Protein AF-A0A512M2U5-F1 (afdb_monomer_lite)

Organism: NCBI:txid748831

pLDDT: mean 87.28, std 14.31, range [27.97, 98.94]

Sequence (451 aa):
MAVCGTALGQAVPETVFFDVPANLAVTPNPTPSTQLSAVAGYPVETDRLTLVALLYHPNALIHGPGPYPTVIILHGSGGMWQSDTIASGAKTALRRWGERLAERGFLCLMPDSFNPRGIPGNYSSRRPHHDSTIDDSVCSPNYERPKDVVAALTFLQTRTDVDFENIGLLGFSHGSQTGLNAVLDPSVNLGNYTVDYTNAEGASVKLAVPAPVRIPAALPFPRVGIFYYPGCGHFSYHGSPSSTAAGRYMPDRRMQVVMYHGTNDSLLGVSDPNASPKTGSLSPIKFTLASGAQAATLNLPNPFVQHHLFDLVNHSFDETTIEAQANWNTGLESADEKANRLARDETLKWLEFRLRRHGLTPAPDPNIPGGLLVSWTGRDQLRYRHQTSVDLVNWTQQGADIIGSGAALQQTVVLPPEKRSFHRLIFDPVPAPVNDVLYQSFFLEYADFSY

InterPro domains:
  IPR002925 Dienelactone hydrolase [PF01738] (65-178)
  IPR029058 Alpha/Beta hydrolase fold [G3DSA:3.40.50.1820] (37-355)
  IPR029058 Alpha/Beta hydrolase fold [SSF53474] (16-239)
  IPR050261 FrsA esterase [PTHR22946] (47-183)

Structure (mmCIF, N/CA/C/O backbone):
data_AF-A0A512M2U5-F1
#
_entry.id   AF-A0A512M2U5-F1
#
loop_
_atom_site.group_PDB
_atom_site.id
_atom_site.type_symbol
_atom_site.label_atom_id
_atom_site.label_alt_id
_atom_site.label_comp_id
_atom_site.label_asym_id
_atom_site.label_entity_id
_atom_site.label_seq_id
_atom_site.pdbx_PDB_ins_code
_atom_site.Cartn_x
_atom_site.Cartn_y
_atom_site.Cartn_z
_atom_site.occupancy
_atom_site.B_iso_or_equiv
_atom_site.auth_seq_id
_atom_site.auth_comp_id
_atom_site.auth_asym_id
_atom_site.auth_atom_id
_atom_site.pdbx_PDB_model_num
ATOM 1 N N . MET A 1 1 ? -1.136 5.929 39.866 1.00 30.75 1 MET A N 1
ATOM 2 C CA . MET A 1 1 ? 0.076 5.083 39.880 1.00 30.75 1 MET A CA 1
ATOM 3 C C . MET A 1 1 ? 0.591 5.001 38.460 1.00 30.75 1 MET A C 1
ATOM 5 O O . MET A 1 1 ? -0.114 4.477 37.610 1.00 30.75 1 MET A O 1
ATOM 9 N N . ALA A 1 2 ? 1.755 5.592 38.197 1.00 29.61 2 ALA A N 1
ATOM 10 C CA . ALA A 1 2 ? 2.448 5.432 36.928 1.00 29.61 2 ALA A CA 1
ATOM 11 C C . ALA A 1 2 ? 2.943 3.984 36.844 1.00 29.61 2 ALA A C 1
ATOM 13 O O . ALA A 1 2 ? 3.719 3.549 37.695 1.00 29.61 2 ALA A O 1
ATOM 14 N N . VAL A 1 3 ? 2.448 3.225 35.869 1.00 28.53 3 VAL A N 1
ATOM 15 C CA . VAL A 1 3 ? 3.017 1.914 35.559 1.00 28.53 3 VAL A CA 1
ATOM 16 C C . VAL A 1 3 ? 4.363 2.185 34.902 1.00 28.53 3 VAL A C 1
ATOM 18 O O . VAL A 1 3 ? 4.437 2.758 33.818 1.00 28.53 3 VAL A O 1
ATOM 21 N N . CYS A 1 4 ? 5.421 1.842 35.630 1.00 28.88 4 CYS A N 1
ATOM 22 C CA . CYS A 1 4 ? 6.793 1.815 35.156 1.00 28.88 4 CYS A CA 1
ATOM 23 C C . CYS A 1 4 ? 6.841 0.959 33.882 1.00 28.88 4 CYS A C 1
ATOM 25 O O . CYS A 1 4 ? 6.525 -0.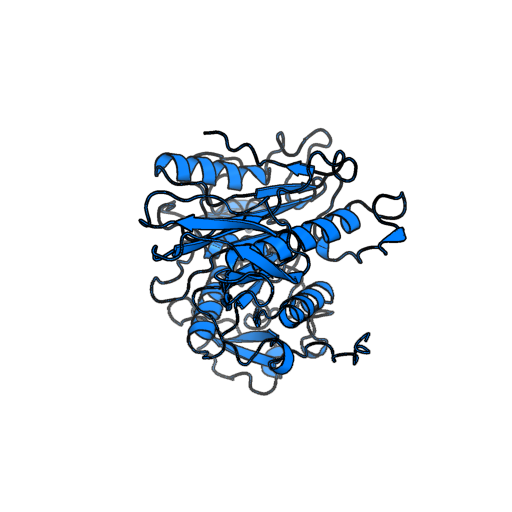230 33.928 1.00 28.88 4 CYS A O 1
ATOM 27 N N . GLY A 1 5 ? 7.155 1.583 32.745 1.00 31.48 5 GLY A N 1
ATOM 28 C CA . GLY A 1 5 ? 7.264 0.903 31.462 1.00 31.48 5 GLY A CA 1
ATOM 29 C C . GLY A 1 5 ? 8.430 -0.071 31.499 1.00 31.48 5 GLY A C 1
ATOM 30 O O . GLY A 1 5 ? 9.590 0.335 31.455 1.00 31.48 5 GLY A O 1
ATOM 31 N N . THR A 1 6 ? 8.130 -1.363 31.578 1.00 34.00 6 THR A N 1
ATOM 32 C CA . THR A 1 6 ? 9.069 -2.383 31.130 1.00 34.00 6 THR A CA 1
ATOM 33 C C . THR A 1 6 ? 9.407 -2.070 29.677 1.00 34.00 6 THR A C 1
ATOM 35 O O . THR A 1 6 ? 8.510 -1.917 28.848 1.00 34.00 6 THR A O 1
ATOM 38 N N . ALA A 1 7 ? 10.696 -1.914 29.373 1.00 39.38 7 ALA A N 1
ATOM 39 C CA . ALA A 1 7 ? 11.173 -1.808 28.003 1.00 39.38 7 ALA A CA 1
ATOM 40 C C . ALA A 1 7 ? 10.772 -3.097 27.275 1.00 39.38 7 ALA A C 1
ATOM 42 O O . ALA A 1 7 ? 11.394 -4.145 27.443 1.00 39.38 7 ALA A O 1
ATOM 43 N N . LEU A 1 8 ? 9.659 -3.042 26.548 1.00 54.88 8 LEU A N 1
ATOM 44 C CA . LEU A 1 8 ? 9.225 -4.118 25.675 1.00 54.88 8 LEU A CA 1
ATOM 45 C C . LEU A 1 8 ? 10.301 -4.261 24.596 1.00 54.88 8 LEU A C 1
ATOM 47 O O . LEU A 1 8 ? 10.690 -3.270 23.978 1.00 54.88 8 LEU A O 1
ATOM 51 N N . GLY A 1 9 ? 10.837 -5.470 24.424 1.00 58.66 9 GLY A N 1
ATOM 52 C CA . GLY A 1 9 ? 11.816 -5.735 23.371 1.00 58.66 9 GLY A CA 1
ATOM 53 C C . GLY A 1 9 ? 11.243 -5.370 21.999 1.00 58.66 9 GLY A C 1
ATOM 54 O O . GLY A 1 9 ? 10.048 -5.557 21.765 1.00 58.66 9 GLY A O 1
ATOM 55 N N . GLN A 1 10 ? 12.087 -4.842 21.108 1.00 71.75 10 GLN A N 1
ATOM 56 C CA . GLN A 1 10 ? 11.705 -4.555 19.722 1.00 71.75 10 GLN A CA 1
ATOM 57 C C . GLN A 1 10 ? 11.128 -5.810 19.056 1.00 71.75 10 GLN A C 1
ATOM 59 O O . GLN A 1 10 ? 11.620 -6.916 19.288 1.00 71.75 10 GLN A O 1
ATOM 64 N N . ALA A 1 11 ? 10.090 -5.641 18.232 1.00 84.19 11 ALA A N 1
ATOM 65 C CA . ALA A 1 11 ? 9.478 -6.751 17.513 1.00 84.19 11 ALA A CA 1
ATOM 66 C C . ALA A 1 11 ? 10.509 -7.409 16.580 1.00 84.19 11 ALA A C 1
ATOM 68 O O . ALA A 1 11 ? 10.978 -6.796 15.620 1.00 84.19 11 ALA A O 1
ATOM 69 N N . VAL A 1 12 ? 10.859 -8.663 16.868 1.00 89.50 12 VAL A N 1
ATOM 70 C CA . VAL A 1 12 ? 11.754 -9.466 16.029 1.00 89.50 12 VAL A CA 1
ATOM 71 C C . VAL A 1 12 ? 10.908 -10.171 14.968 1.00 89.50 12 VAL A C 1
ATOM 73 O O . VAL A 1 12 ? 9.959 -10.866 15.338 1.00 89.50 12 VAL A O 1
ATOM 76 N N . PRO A 1 13 ? 11.203 -10.001 13.668 1.00 96.31 13 PRO A N 1
ATOM 77 C CA . PRO A 1 13 ? 10.426 -10.645 12.622 1.00 96.31 13 PRO A CA 1
ATOM 78 C C . PRO A 1 13 ? 10.736 -12.140 12.512 1.00 96.31 13 PRO A C 1
ATOM 80 O O . PRO A 1 13 ? 11.870 -12.579 12.699 1.00 96.31 13 PRO A O 1
ATOM 83 N N . GLU A 1 14 ? 9.722 -12.903 12.128 1.00 96.56 14 GLU A N 1
ATOM 84 C CA . GLU A 1 14 ? 9.841 -14.272 11.634 1.00 96.56 14 GLU A CA 1
ATOM 85 C C . GLU A 1 14 ? 10.182 -14.241 10.134 1.00 96.56 14 GLU A C 1
ATOM 87 O O . GLU A 1 14 ? 9.585 -13.475 9.376 1.00 96.56 14 GLU A O 1
ATOM 92 N N . THR A 1 15 ? 11.119 -15.077 9.683 1.00 97.94 15 THR A N 1
ATOM 93 C CA . THR A 1 15 ? 11.340 -15.296 8.245 1.00 97.94 15 THR A CA 1
ATOM 94 C C . THR A 1 15 ? 10.347 -16.335 7.744 1.00 97.94 15 THR A C 1
ATOM 96 O O . THR A 1 15 ? 10.337 -17.460 8.238 1.00 97.94 15 THR A O 1
ATOM 99 N N . VAL A 1 16 ? 9.544 -15.977 6.745 1.00 98.25 16 VAL A N 1
ATOM 100 C CA . VAL A 1 16 ? 8.547 -16.870 6.138 1.00 98.25 16 VAL A CA 1
ATOM 101 C C . VAL A 1 16 ? 8.784 -17.016 4.639 1.00 98.25 16 VAL A C 1
ATOM 103 O O . VAL A 1 16 ? 9.339 -16.120 3.998 1.00 98.25 16 VAL A O 1
ATOM 106 N N . PHE A 1 17 ? 8.334 -18.139 4.083 1.00 97.94 17 PHE A N 1
ATOM 107 C CA . PHE A 1 17 ? 8.423 -18.441 2.657 1.00 97.94 17 PHE A CA 1
ATOM 108 C C . PHE A 1 17 ? 7.047 -18.758 2.093 1.00 97.94 17 PHE A C 1
ATOM 110 O O . PHE A 1 17 ? 6.252 -19.442 2.739 1.00 97.94 17 PHE A O 1
ATOM 117 N N . PHE A 1 18 ? 6.767 -18.266 0.893 1.00 97.69 18 PHE A N 1
ATOM 118 C CA . PHE A 1 18 ? 5.525 -18.568 0.195 1.00 97.69 18 PHE A CA 1
ATOM 119 C C . PHE A 1 18 ? 5.652 -18.326 -1.298 1.00 97.69 18 PHE A C 1
ATOM 121 O O . PHE A 1 18 ? 6.529 -17.610 -1.771 1.00 97.69 18 PHE A O 1
ATOM 128 N N . ASP A 1 19 ? 4.730 -18.903 -2.045 1.00 96.75 19 ASP A N 1
ATOM 129 C CA . ASP A 1 19 ? 4.859 -19.023 -3.482 1.00 96.75 19 ASP A CA 1
ATOM 130 C C . ASP A 1 19 ? 4.064 -17.995 -4.253 1.00 96.75 19 ASP A C 1
ATOM 132 O O . ASP A 1 19 ? 2.911 -17.698 -3.928 1.00 96.75 19 ASP A O 1
ATOM 136 N N . VAL A 1 20 ? 4.645 -17.555 -5.366 1.00 96.31 20 VAL A N 1
ATOM 137 C CA . VAL A 1 20 ? 3.864 -16.963 -6.446 1.00 96.31 20 VAL A CA 1
ATOM 138 C C . VAL A 1 20 ? 3.020 -18.067 -7.093 1.00 96.31 20 VAL A C 1
ATOM 140 O O . VAL A 1 20 ? 3.584 -19.082 -7.507 1.00 96.31 20 VAL A O 1
ATOM 143 N N . PRO A 1 21 ? 1.685 -17.903 -7.208 1.00 94.62 21 PRO A N 1
ATOM 144 C CA . PRO A 1 21 ? 0.825 -18.905 -7.831 1.00 94.62 21 PRO A CA 1
ATOM 145 C C . PRO A 1 21 ? 1.345 -19.336 -9.207 1.00 94.62 21 PRO A C 1
ATOM 147 O O . PRO A 1 21 ? 1.713 -18.491 -10.024 1.00 94.62 21 PRO A O 1
ATOM 150 N N . ALA A 1 22 ? 1.349 -20.644 -9.483 1.00 90.12 22 ALA A N 1
ATOM 151 C CA . ALA A 1 22 ? 1.966 -21.209 -10.688 1.00 90.12 22 ALA A CA 1
ATOM 152 C C . ALA A 1 22 ? 1.396 -20.636 -12.000 1.00 90.12 22 ALA A C 1
ATOM 154 O O . ALA A 1 22 ? 2.109 -20.511 -12.987 1.00 90.12 22 ALA A O 1
ATOM 155 N N . ASN A 1 23 ? 0.123 -20.231 -12.008 1.00 89.88 23 ASN A N 1
ATOM 156 C CA . ASN A 1 23 ? -0.522 -19.587 -13.156 1.00 89.88 23 ASN A CA 1
ATOM 157 C C . ASN A 1 23 ? -0.113 -18.113 -13.365 1.00 89.88 23 ASN A C 1
ATOM 159 O O . ASN A 1 23 ? -0.520 -17.510 -14.355 1.00 89.88 23 ASN A O 1
ATOM 163 N N . LEU A 1 24 ? 0.624 -17.520 -12.423 1.00 91.19 24 LEU A N 1
ATOM 164 C CA . LEU A 1 24 ? 1.160 -16.158 -12.491 1.00 91.19 24 LEU A CA 1
ATOM 165 C C . LEU A 1 24 ? 2.685 -16.143 -12.653 1.00 91.19 24 LEU A C 1
ATOM 167 O O . LEU A 1 24 ? 3.229 -15.185 -13.210 1.00 91.19 24 LEU A O 1
ATOM 171 N N . ALA A 1 25 ? 3.366 -17.178 -12.162 1.00 85.75 25 ALA A N 1
ATOM 172 C CA . ALA A 1 25 ? 4.811 -17.321 -12.246 1.00 85.75 25 ALA A CA 1
ATOM 173 C C . ALA A 1 25 ? 5.309 -17.357 -13.706 1.00 85.75 25 ALA A C 1
ATOM 175 O O . ALA A 1 25 ? 4.612 -17.804 -14.619 1.00 85.75 25 ALA A O 1
ATOM 176 N N . VAL A 1 26 ? 6.523 -16.852 -13.935 1.00 80.38 26 VAL A N 1
ATOM 177 C CA . VAL A 1 26 ? 7.172 -16.903 -15.254 1.00 80.38 26 VAL A CA 1
ATOM 178 C C . VAL A 1 26 ? 7.716 -18.308 -15.515 1.00 80.38 26 VAL A C 1
ATOM 180 O O . VAL A 1 26 ? 8.084 -19.021 -14.590 1.00 80.38 26 VAL A O 1
ATOM 183 N N . THR A 1 27 ? 7.759 -18.740 -16.775 1.00 77.94 27 THR A N 1
ATOM 184 C CA . THR A 1 27 ? 8.270 -20.071 -17.141 1.00 77.94 27 THR A CA 1
ATOM 185 C C . THR A 1 27 ? 9.424 -19.936 -18.142 1.00 77.94 27 THR A C 1
ATOM 187 O O . THR A 1 27 ? 9.184 -19.433 -19.242 1.00 77.94 27 THR A O 1
ATOM 190 N N . PRO A 1 28 ? 10.652 -20.392 -17.811 1.00 84.38 28 PRO A N 1
ATOM 191 C CA . PRO A 1 28 ? 11.071 -20.951 -16.517 1.00 84.38 28 PRO A CA 1
ATOM 192 C C . PRO A 1 28 ? 11.139 -19.883 -15.410 1.00 84.38 28 PRO A C 1
ATOM 194 O O . PRO A 1 28 ? 11.295 -18.696 -15.700 1.00 84.38 28 PRO A O 1
ATOM 197 N N . ASN A 1 29 ? 11.056 -20.309 -14.145 1.00 87.56 29 ASN A N 1
ATOM 198 C CA . ASN A 1 29 ? 11.282 -19.408 -13.014 1.00 87.56 29 ASN A CA 1
ATOM 199 C C . ASN A 1 29 ? 12.746 -18.937 -12.988 1.00 87.56 29 ASN A C 1
ATOM 201 O O . ASN A 1 29 ? 13.639 -19.718 -13.334 1.00 87.56 29 ASN A O 1
ATOM 205 N N . PRO A 1 30 ? 13.029 -17.691 -12.568 1.00 89.62 30 PRO A N 1
ATOM 206 C CA . PRO A 1 30 ? 14.400 -17.238 -12.420 1.00 89.62 30 PRO A CA 1
ATOM 207 C C . PRO A 1 30 ? 15.070 -17.960 -11.248 1.00 89.62 30 PRO A C 1
ATOM 209 O O . PRO A 1 30 ? 14.427 -18.289 -10.252 1.00 89.62 30 PRO A O 1
ATOM 212 N N . THR A 1 31 ? 16.378 -18.174 -11.351 1.00 91.69 31 THR A N 1
ATOM 213 C CA . THR A 1 31 ? 17.158 -18.776 -10.267 1.00 91.69 31 THR A CA 1
ATOM 214 C C . THR A 1 31 ? 17.271 -17.798 -9.091 1.00 91.69 31 THR A C 1
ATOM 216 O O . THR A 1 31 ? 17.650 -16.645 -9.316 1.00 91.69 31 THR A O 1
ATOM 219 N N . PRO A 1 32 ? 17.009 -18.224 -7.841 1.00 95.00 32 PRO A N 1
ATOM 220 C CA . PRO A 1 32 ? 17.206 -17.380 -6.667 1.00 95.00 32 PRO A CA 1
ATOM 221 C C . PRO A 1 32 ? 18.683 -17.022 -6.466 1.00 95.00 32 PRO A C 1
ATOM 223 O O . PRO A 1 32 ? 19.592 -17.695 -6.955 1.00 95.00 32 PRO A O 1
ATOM 226 N N . SER A 1 33 ? 18.945 -15.954 -5.714 1.00 95.75 33 SER A N 1
ATOM 227 C CA . SER A 1 33 ? 20.315 -15.558 -5.389 1.00 95.75 33 SER A CA 1
ATOM 228 C C . SER A 1 33 ? 21.008 -16.624 -4.528 1.00 95.75 33 SER A C 1
ATOM 230 O O . SER A 1 33 ? 20.368 -17.369 -3.776 1.00 95.75 33 SER A O 1
ATOM 232 N N . THR A 1 34 ? 22.343 -16.674 -4.583 1.00 95.62 34 THR A N 1
ATOM 233 C CA . THR A 1 34 ? 23.133 -17.597 -3.750 1.00 95.62 34 THR A CA 1
ATOM 234 C C . THR A 1 34 ? 22.868 -17.386 -2.261 1.00 95.62 34 THR A C 1
ATOM 236 O O . THR A 1 34 ? 22.794 -18.355 -1.511 1.00 95.62 34 THR A O 1
ATOM 239 N N . GLN A 1 35 ? 22.682 -16.132 -1.828 1.00 96.69 35 GLN A N 1
ATOM 240 C CA . GLN A 1 35 ? 22.389 -15.834 -0.425 1.00 96.69 35 GLN A CA 1
ATOM 241 C C . GLN A 1 35 ? 21.017 -16.351 0.005 1.00 96.69 35 GLN A C 1
ATOM 243 O O . GLN A 1 35 ? 20.912 -16.902 1.094 1.00 96.69 35 GLN A O 1
ATOM 248 N N . LEU A 1 36 ? 19.989 -16.238 -0.843 1.00 96.31 36 LEU A N 1
ATOM 249 C CA . LEU A 1 36 ? 18.661 -16.765 -0.530 1.00 96.31 36 LEU A CA 1
ATOM 250 C C . LEU A 1 36 ? 18.657 -18.290 -0.490 1.00 96.31 36 LEU A C 1
ATOM 252 O O . LEU A 1 36 ? 18.116 -18.877 0.439 1.00 96.31 36 LEU A O 1
ATOM 256 N N . SER A 1 37 ? 19.345 -18.917 -1.443 1.00 95.56 37 SER A N 1
ATOM 257 C CA . SER A 1 37 ? 19.509 -20.374 -1.486 1.00 95.56 37 SER A CA 1
ATOM 258 C C . SER A 1 37 ? 20.206 -20.933 -0.236 1.00 95.56 37 SER A C 1
ATOM 260 O O . SER A 1 37 ? 20.058 -22.110 0.076 1.00 95.56 37 SER A O 1
ATOM 262 N N . ALA A 1 38 ? 20.969 -20.100 0.480 1.00 95.50 38 ALA A N 1
ATOM 263 C CA . ALA A 1 38 ? 21.637 -20.455 1.729 1.00 95.50 38 ALA A CA 1
ATOM 264 C C . ALA A 1 38 ? 20.796 -20.167 2.989 1.00 95.50 38 ALA A C 1
ATOM 266 O O . ALA A 1 38 ? 21.220 -20.518 4.092 1.00 95.50 38 ALA A O 1
ATOM 267 N N . VAL A 1 39 ? 19.626 -19.527 2.866 1.00 96.06 39 VAL A N 1
ATOM 268 C CA . VAL A 1 39 ? 18.741 -19.272 4.011 1.00 96.06 39 VAL A CA 1
ATOM 269 C C . VAL A 1 39 ? 18.117 -20.589 4.465 1.00 96.06 39 VAL A C 1
ATOM 271 O O . VAL A 1 39 ? 17.532 -21.333 3.678 1.00 96.06 39 VAL A O 1
ATOM 274 N N . ALA A 1 40 ? 18.217 -20.874 5.763 1.00 94.19 40 ALA A N 1
ATOM 275 C CA . ALA A 1 40 ? 17.653 -22.084 6.343 1.00 94.19 40 ALA A CA 1
ATOM 276 C C . ALA A 1 40 ? 16.137 -22.172 6.086 1.00 94.19 40 ALA A C 1
ATOM 278 O O . ALA A 1 40 ? 15.396 -21.231 6.366 1.00 94.19 40 ALA A O 1
ATOM 279 N N . GLY A 1 41 ? 15.683 -23.317 5.572 1.00 92.50 41 GLY A N 1
ATOM 280 C CA . GLY A 1 41 ? 14.270 -23.572 5.276 1.00 92.50 41 GLY A CA 1
ATOM 281 C C . GLY A 1 41 ? 13.779 -23.052 3.921 1.00 92.50 41 GLY A C 1
ATOM 282 O O . GLY A 1 41 ? 12.630 -23.324 3.580 1.00 92.50 41 GLY A O 1
ATOM 283 N N . TYR A 1 42 ? 14.615 -22.363 3.135 1.00 95.19 42 TYR A N 1
ATOM 284 C CA . TYR A 1 42 ? 14.245 -21.980 1.772 1.00 95.19 42 TYR A CA 1
ATOM 285 C C . TYR A 1 42 ? 14.115 -23.236 0.884 1.00 95.19 42 TYR A C 1
ATOM 287 O O . TYR A 1 42 ? 15.038 -24.059 0.861 1.00 95.19 42 TYR A O 1
ATOM 295 N N . PRO A 1 43 ? 12.986 -23.435 0.177 1.00 88.69 43 PRO A N 1
ATOM 296 C CA . PRO A 1 43 ? 12.780 -24.627 -0.639 1.00 88.69 43 PRO A CA 1
ATOM 297 C C . PRO A 1 43 ? 13.697 -24.619 -1.869 1.00 88.69 43 PRO A C 1
ATOM 299 O O . PRO A 1 43 ? 13.886 -23.599 -2.524 1.00 88.69 43 PRO A O 1
ATOM 302 N N . VAL A 1 44 ? 14.253 -25.783 -2.211 1.00 69.00 44 VAL A N 1
ATOM 303 C CA . VAL A 1 44 ? 15.205 -25.955 -3.332 1.00 69.00 44 VAL A CA 1
ATOM 304 C C . VAL A 1 44 ? 14.483 -26.414 -4.615 1.00 69.00 44 VAL A C 1
ATOM 306 O O . VAL A 1 44 ? 15.059 -27.071 -5.479 1.00 69.00 44 VAL A O 1
ATOM 309 N N . GLU A 1 45 ? 13.191 -26.108 -4.737 1.00 78.44 45 GLU A N 1
ATOM 310 C CA . GLU A 1 45 ? 12.346 -26.535 -5.859 1.00 78.44 45 GLU A CA 1
ATOM 311 C C . GLU A 1 45 ? 12.503 -25.560 -7.036 1.00 78.44 45 GLU A C 1
ATOM 313 O O . GLU A 1 45 ? 12.170 -24.381 -6.939 1.00 78.44 45 GLU A O 1
ATOM 318 N N . THR A 1 46 ? 13.047 -26.035 -8.160 1.00 68.88 46 THR A N 1
ATOM 319 C CA . THR A 1 46 ? 13.360 -25.196 -9.333 1.00 68.88 46 THR A CA 1
ATOM 320 C C . THR A 1 46 ? 12.136 -24.828 -10.173 1.00 68.88 46 THR A C 1
ATOM 322 O O . THR A 1 46 ? 12.205 -23.929 -11.012 1.00 68.88 46 THR A O 1
ATOM 325 N N . ASP A 1 47 ? 11.006 -25.501 -9.965 1.00 80.81 47 ASP A N 1
ATOM 326 C CA . ASP A 1 47 ? 9.742 -25.280 -10.669 1.00 80.81 47 ASP A CA 1
ATOM 327 C C . ASP A 1 47 ? 8.828 -24.264 -9.969 1.00 80.81 47 ASP A C 1
ATOM 329 O O . ASP A 1 47 ? 7.739 -23.970 -10.466 1.00 80.81 47 ASP A O 1
ATOM 333 N N . ARG A 1 48 ? 9.285 -23.654 -8.868 1.00 88.56 48 ARG A N 1
ATOM 334 C CA . ARG A 1 48 ? 8.498 -22.709 -8.069 1.00 88.56 48 ARG A CA 1
ATOM 335 C C . ARG A 1 48 ? 9.252 -21.405 -7.837 1.00 88.56 48 ARG A C 1
ATOM 337 O O . ARG A 1 48 ? 10.428 -21.399 -7.490 1.00 88.56 48 ARG A O 1
ATOM 344 N N . LEU A 1 49 ? 8.552 -20.284 -8.002 1.00 94.25 49 LEU A N 1
ATOM 345 C CA . LEU A 1 49 ? 9.040 -18.977 -7.573 1.00 94.25 49 LEU A CA 1
ATOM 346 C C . LEU A 1 49 ? 8.558 -18.729 -6.145 1.00 94.25 49 LEU A C 1
ATOM 348 O O . LEU A 1 49 ? 7.420 -18.301 -5.936 1.00 94.25 49 LEU A O 1
ATOM 352 N N . THR A 1 50 ? 9.417 -19.008 -5.167 1.00 96.81 50 THR A N 1
ATOM 353 C CA . THR A 1 50 ? 9.106 -18.789 -3.753 1.00 96.81 50 THR A CA 1
ATOM 354 C C . THR A 1 50 ? 9.773 -17.530 -3.211 1.00 96.81 50 THR A C 1
ATOM 356 O O . THR A 1 50 ? 10.976 -17.305 -3.315 1.00 96.81 50 THR A O 1
ATOM 359 N N . LEU A 1 51 ? 8.942 -16.664 -2.645 1.00 97.88 51 LEU A N 1
ATOM 360 C CA . LEU A 1 51 ? 9.330 -15.422 -2.010 1.00 97.88 51 LEU A CA 1
ATOM 361 C C . LEU A 1 51 ? 9.792 -15.691 -0.581 1.00 97.88 51 LEU A C 1
ATOM 363 O O . LEU A 1 51 ? 9.219 -16.522 0.122 1.00 97.88 51 LEU A O 1
ATOM 367 N N . VAL A 1 52 ? 10.796 -14.935 -0.142 1.00 98.19 52 VAL A N 1
ATOM 368 C CA . VAL A 1 52 ? 11.127 -14.778 1.277 1.00 98.19 52 VAL A CA 1
ATOM 369 C C . VAL A 1 52 ? 10.501 -13.489 1.784 1.00 98.19 52 VAL A C 1
ATOM 371 O O . VAL A 1 52 ? 10.480 -12.484 1.073 1.00 98.19 52 VAL A O 1
ATOM 374 N N . ALA A 1 53 ? 9.999 -13.497 3.011 1.00 98.62 53 ALA A N 1
ATOM 375 C CA . ALA A 1 53 ? 9.465 -12.308 3.649 1.00 98.62 53 ALA A CA 1
ATOM 376 C C . ALA A 1 53 ? 9.837 -12.236 5.126 1.00 98.62 53 ALA A C 1
ATOM 378 O O . ALA A 1 53 ? 10.073 -13.255 5.776 1.00 98.62 53 ALA A O 1
ATOM 379 N N . LEU A 1 54 ? 9.827 -11.016 5.658 1.00 98.69 54 LEU A N 1
ATOM 380 C CA . LEU A 1 54 ? 9.828 -10.774 7.096 1.00 98.69 54 LEU A CA 1
ATOM 381 C C . LEU A 1 54 ? 8.391 -10.573 7.581 1.00 98.69 54 LEU A C 1
ATOM 383 O O . LEU A 1 54 ? 7.658 -9.748 7.030 1.00 98.69 54 LEU A O 1
ATOM 387 N N . LEU A 1 55 ? 8.006 -11.312 8.617 1.00 98.56 55 LEU A N 1
ATOM 388 C CA . LEU A 1 55 ? 6.704 -11.243 9.265 1.00 98.56 55 LEU A CA 1
ATOM 389 C C . LEU A 1 55 ? 6.854 -10.702 10.690 1.00 98.56 55 LEU A C 1
ATOM 391 O O . LEU A 1 55 ? 7.377 -11.378 11.574 1.00 98.56 55 LEU A O 1
ATOM 395 N N . TYR A 1 56 ? 6.389 -9.477 10.924 1.00 98.31 56 TYR A N 1
ATOM 396 C CA . TYR A 1 56 ? 6.377 -8.869 12.254 1.00 98.31 56 TYR A CA 1
ATOM 397 C C . TYR A 1 56 ? 5.042 -9.140 12.941 1.00 98.31 56 TYR A C 1
ATOM 399 O O . TYR A 1 56 ? 3.981 -8.799 12.409 1.00 98.31 56 TYR A O 1
ATOM 407 N N . HIS A 1 57 ? 5.116 -9.712 14.140 1.00 96.75 57 HIS A N 1
ATOM 408 C CA . HIS A 1 57 ? 3.961 -10.076 14.954 1.00 96.75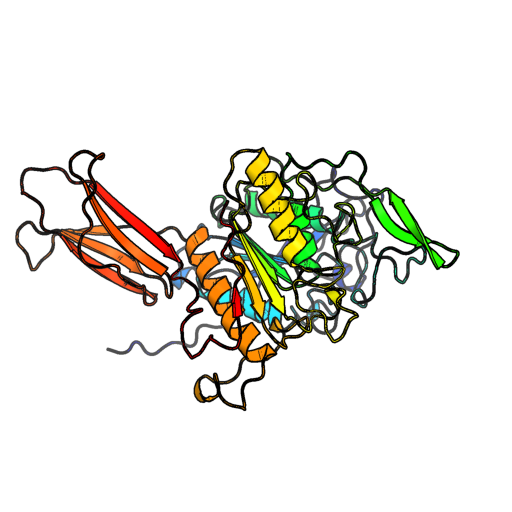 57 HIS A CA 1
ATOM 409 C C . HIS A 1 57 ? 3.671 -9.036 16.035 1.00 96.75 57 HIS A C 1
ATOM 411 O O . HIS A 1 57 ? 4.587 -8.643 16.765 1.00 96.75 57 HIS A O 1
ATOM 417 N N . PRO A 1 58 ? 2.401 -8.638 16.217 1.00 95.62 58 PRO A N 1
ATOM 418 C CA . PRO A 1 58 ? 1.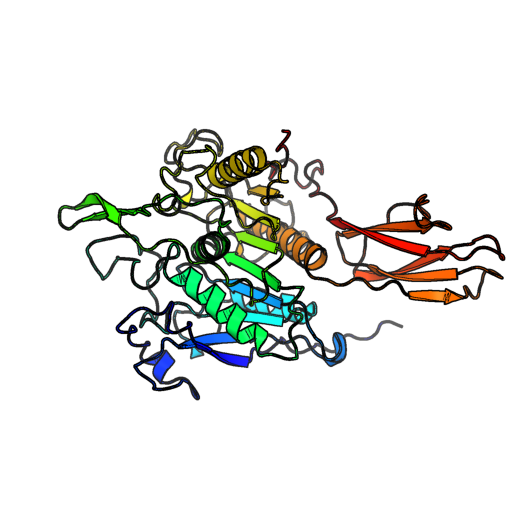968 -7.985 17.438 1.00 95.62 58 PRO A CA 1
ATOM 419 C C . PRO A 1 58 ? 2.298 -8.810 18.675 1.00 95.62 58 PRO A C 1
ATOM 421 O O . PRO A 1 58 ? 2.167 -10.034 18.687 1.00 95.62 58 PRO A O 1
ATOM 424 N N . ASN A 1 59 ? 2.648 -8.133 19.765 1.00 93.62 59 ASN A N 1
ATOM 425 C CA . ASN A 1 59 ? 2.768 -8.805 21.051 1.00 93.62 59 ASN A CA 1
ATOM 426 C C . ASN A 1 59 ? 1.375 -9.232 21.548 1.00 93.62 59 ASN A C 1
ATOM 428 O O . ASN A 1 59 ? 0.572 -8.387 21.955 1.00 93.62 59 ASN A O 1
ATOM 432 N N . ALA A 1 60 ? 1.114 -10.540 21.556 1.00 92.31 60 ALA A N 1
ATOM 433 C CA . ALA A 1 60 ? -0.179 -11.104 21.937 1.00 92.31 60 ALA A CA 1
ATOM 434 C C . ALA A 1 60 ? -0.581 -10.825 23.400 1.00 92.31 60 ALA A C 1
ATOM 436 O O . ALA A 1 60 ? -1.768 -10.809 23.719 1.00 92.31 60 ALA A O 1
ATOM 437 N N . LEU A 1 61 ? 0.380 -10.554 24.295 1.00 92.31 61 LEU A N 1
ATOM 438 C CA . LEU A 1 61 ? 0.084 -10.155 25.678 1.00 92.31 61 LEU A CA 1
ATOM 439 C C . LEU A 1 61 ? -0.489 -8.733 25.766 1.00 92.31 61 LEU A C 1
ATOM 441 O O . LEU A 1 61 ? -1.159 -8.406 26.740 1.00 92.31 61 LEU A O 1
ATOM 445 N N . ILE A 1 62 ? -0.218 -7.893 24.764 1.00 90.56 62 ILE A N 1
ATOM 446 C CA . ILE A 1 62 ? -0.674 -6.498 24.703 1.00 90.56 62 ILE A CA 1
ATOM 447 C C . ILE A 1 62 ? -1.937 -6.387 23.851 1.00 90.56 62 ILE A C 1
ATOM 449 O O . ILE A 1 62 ? -2.889 -5.715 24.238 1.00 90.56 62 ILE A O 1
ATOM 453 N N . HIS A 1 63 ? -1.944 -7.047 22.692 1.00 89.81 63 HIS A N 1
ATOM 454 C CA . HIS A 1 63 ? -2.986 -6.888 21.673 1.00 89.81 63 HIS A CA 1
ATOM 455 C C . HIS A 1 63 ? -3.991 -8.047 21.626 1.00 89.81 63 HIS A C 1
ATOM 457 O O . HIS A 1 63 ? -4.918 -8.018 20.818 1.00 89.81 63 HIS A O 1
ATOM 463 N N . GLY A 1 64 ? -3.844 -9.046 22.501 1.00 90.25 64 GLY A N 1
ATOM 464 C CA . GLY A 1 64 ? -4.616 -10.288 22.455 1.00 90.25 64 GLY A CA 1
ATOM 465 C C . GLY A 1 64 ? -4.112 -11.244 21.366 1.00 90.25 64 GLY A C 1
ATOM 466 O O . GLY A 1 64 ? -3.178 -10.909 20.651 1.00 90.25 64 GLY A O 1
ATOM 467 N N . PRO A 1 65 ? -4.714 -12.435 21.213 1.00 89.75 65 PRO A N 1
ATOM 468 C CA . PRO A 1 65 ? -4.210 -13.492 20.328 1.00 89.75 65 PRO A CA 1
ATOM 469 C C . PRO A 1 65 ? -4.468 -13.269 18.822 1.00 89.75 65 PRO A C 1
ATOM 471 O O . PRO A 1 65 ? -4.146 -14.145 18.023 1.00 89.75 65 PRO A O 1
ATOM 474 N N . GLY A 1 66 ? -5.064 -12.140 18.426 1.00 90.19 66 GLY A N 1
ATOM 475 C CA . GLY A 1 66 ? -5.565 -11.908 17.068 1.00 90.19 66 GLY A CA 1
ATOM 476 C C . GLY A 1 66 ? -7.009 -12.407 16.861 1.00 90.19 66 GLY A C 1
ATOM 477 O O . GLY A 1 66 ? -7.697 -12.716 17.840 1.00 90.19 66 GLY A O 1
ATOM 478 N N . PRO A 1 67 ? -7.504 -12.466 15.609 1.00 96.12 67 PRO A N 1
ATOM 479 C CA . PRO A 1 67 ? -6.795 -12.131 14.369 1.00 96.12 67 PRO A CA 1
ATOM 480 C C . PRO A 1 67 ? -6.436 -10.640 14.275 1.00 96.12 67 PRO A C 1
ATOM 482 O O . PRO A 1 67 ? -7.145 -9.786 14.811 1.00 96.12 67 PRO A O 1
ATOM 485 N N . TYR A 1 68 ? -5.328 -10.324 13.605 1.00 97.50 68 TYR A N 1
ATOM 486 C CA . TYR A 1 68 ? -4.791 -8.967 13.520 1.00 97.50 68 TYR A CA 1
ATOM 487 C C . TYR A 1 68 ? -5.083 -8.315 12.162 1.00 97.50 68 TYR A C 1
ATOM 489 O O . TYR A 1 68 ? -4.914 -8.962 11.120 1.00 97.50 68 TYR A O 1
ATOM 497 N N . PRO A 1 69 ? -5.431 -7.012 12.130 1.00 98.06 69 PRO A N 1
ATOM 498 C CA . PRO A 1 69 ? -5.346 -6.254 10.888 1.00 98.06 69 PRO A CA 1
ATOM 499 C C . PRO A 1 69 ? -3.911 -6.317 10.356 1.00 98.06 69 PRO A C 1
ATOM 501 O O . PRO A 1 69 ? -2.952 -6.283 11.131 1.00 98.06 69 PRO A O 1
ATOM 504 N N . THR A 1 70 ? -3.761 -6.440 9.042 1.00 98.69 70 THR A N 1
ATOM 505 C CA . THR A 1 70 ? -2.474 -6.773 8.419 1.00 98.69 70 THR A CA 1
ATOM 506 C C . THR A 1 70 ? -2.049 -5.718 7.406 1.00 98.69 70 THR A C 1
ATOM 508 O O . THR A 1 70 ? -2.868 -5.215 6.641 1.00 98.69 70 THR A O 1
ATOM 511 N N . VAL A 1 71 ? -0.758 -5.395 7.364 1.00 98.88 71 VAL A N 1
ATOM 512 C CA . VAL A 1 71 ? -0.172 -4.485 6.372 1.00 98.88 71 VAL A CA 1
ATOM 513 C C . VAL A 1 71 ? 0.901 -5.219 5.576 1.00 98.88 71 VAL A C 1
ATOM 515 O O . VAL A 1 71 ? 1.836 -5.777 6.148 1.00 98.88 71 VAL A O 1
ATOM 518 N N . ILE A 1 72 ? 0.782 -5.203 4.249 1.00 98.94 72 ILE A N 1
ATOM 519 C CA . ILE A 1 72 ? 1.839 -5.678 3.352 1.00 98.94 72 ILE A CA 1
ATOM 520 C C . ILE A 1 72 ? 2.732 -4.487 2.997 1.00 98.94 72 ILE A C 1
ATOM 522 O O . ILE A 1 72 ? 2.243 -3.492 2.459 1.00 98.94 72 ILE A O 1
ATOM 526 N N . ILE A 1 73 ? 4.029 -4.588 3.289 1.00 98.88 73 ILE A N 1
ATOM 527 C CA . ILE A 1 73 ? 5.013 -3.532 3.032 1.00 98.88 73 ILE A CA 1
ATOM 528 C C . ILE A 1 73 ? 5.828 -3.877 1.783 1.00 98.88 73 ILE A C 1
ATOM 530 O O . ILE A 1 73 ? 6.505 -4.900 1.739 1.00 98.88 73 ILE A O 1
ATOM 534 N N . LEU A 1 74 ? 5.796 -3.007 0.775 1.00 98.81 74 LEU A N 1
ATOM 535 C CA . LEU A 1 74 ? 6.438 -3.212 -0.524 1.00 98.81 74 LEU A CA 1
ATOM 536 C C . LEU A 1 74 ? 7.680 -2.323 -0.655 1.00 98.81 74 LEU A C 1
ATOM 538 O O . LEU A 1 74 ? 7.576 -1.097 -0.744 1.00 98.81 74 LEU A O 1
ATOM 542 N N . HIS A 1 75 ? 8.862 -2.944 -0.702 1.00 97.94 75 HIS A N 1
ATOM 543 C CA . HIS A 1 75 ? 10.140 -2.230 -0.786 1.00 97.94 75 HIS A CA 1
ATOM 544 C C . HIS A 1 75 ? 10.349 -1.518 -2.137 1.00 97.94 75 HIS A C 1
ATOM 546 O O . HIS A 1 75 ? 9.881 -1.978 -3.188 1.00 97.94 75 HIS A O 1
ATOM 552 N N . GLY A 1 76 ? 11.120 -0.427 -2.115 1.00 96.06 76 GLY A N 1
ATOM 553 C CA . GLY A 1 76 ? 11.546 0.317 -3.304 1.00 96.06 76 GLY A CA 1
ATOM 554 C C . GLY A 1 76 ? 12.601 -0.402 -4.151 1.00 96.06 76 GLY A C 1
ATOM 555 O O . GLY A 1 76 ? 12.954 -1.557 -3.903 1.00 96.06 76 GLY A O 1
ATOM 556 N N . SER A 1 77 ? 13.120 0.286 -5.170 1.00 94.31 77 SER A N 1
ATOM 557 C CA . SER A 1 77 ? 14.096 -0.278 -6.116 1.00 94.31 77 SER A CA 1
ATOM 558 C C . SER A 1 77 ? 15.467 -0.549 -5.487 1.00 94.31 77 SER A C 1
ATOM 560 O O . SER A 1 77 ? 16.248 -1.316 -6.034 1.00 94.31 77 SER A O 1
ATOM 562 N N . GLY A 1 78 ? 15.733 -0.002 -4.298 1.00 93.94 78 GLY A N 1
ATOM 563 C CA . GLY A 1 78 ? 16.918 -0.322 -3.505 1.00 93.94 78 GLY A CA 1
ATOM 564 C C . GLY A 1 78 ? 16.867 -1.668 -2.776 1.00 93.94 78 GLY A C 1
ATOM 565 O O . GLY A 1 78 ? 17.827 -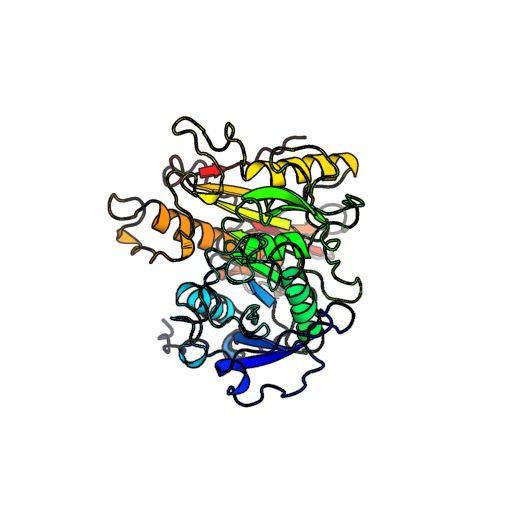1.983 -2.084 1.00 93.94 78 GLY A O 1
ATOM 566 N N . GLY A 1 79 ? 15.778 -2.436 -2.874 1.00 95.69 79 GLY A N 1
ATOM 567 C CA . GLY A 1 79 ? 15.650 -3.738 -2.211 1.00 95.69 79 GLY A CA 1
ATOM 568 C C . GLY A 1 79 ? 15.256 -3.656 -0.734 1.00 95.69 79 GLY A C 1
ATOM 569 O O . GLY A 1 79 ? 15.214 -2.581 -0.132 1.00 95.69 79 GLY A O 1
ATOM 570 N N . MET A 1 80 ? 14.938 -4.815 -0.154 1.00 95.94 80 MET A N 1
ATOM 571 C CA . MET A 1 80 ? 14.479 -4.927 1.235 1.00 95.94 80 MET A CA 1
ATOM 572 C C . MET A 1 80 ? 15.621 -4.916 2.258 1.00 95.94 80 MET A C 1
ATOM 574 O O . MET A 1 80 ? 15.446 -4.429 3.376 1.00 95.94 80 MET A O 1
ATOM 578 N N . TRP A 1 81 ? 16.777 -5.467 1.894 1.00 97.62 81 TRP A N 1
ATOM 579 C CA . TRP A 1 81 ? 17.825 -5.843 2.840 1.00 97.62 81 TRP A CA 1
ATOM 580 C C . TRP A 1 81 ? 18.879 -4.753 3.028 1.00 97.62 81 TRP A C 1
ATOM 582 O O . TRP A 1 81 ? 19.244 -4.035 2.095 1.00 97.62 81 TRP A O 1
ATOM 592 N N . GLN A 1 82 ? 19.372 -4.618 4.257 1.00 96.50 82 GLN A N 1
ATOM 593 C CA . GLN A 1 82 ? 20.448 -3.697 4.590 1.00 96.50 82 GLN A CA 1
ATOM 594 C C . GLN A 1 82 ? 21.718 -4.105 3.842 1.00 96.50 82 GLN A C 1
ATOM 596 O O . GLN A 1 82 ? 22.141 -5.258 3.907 1.00 96.50 82 GLN A O 1
ATOM 601 N N . SER A 1 83 ? 22.321 -3.150 3.128 1.00 95.06 83 SER A N 1
ATOM 602 C CA . SER A 1 83 ? 23.526 -3.387 2.322 1.00 95.06 83 SER A CA 1
ATOM 603 C C . SER A 1 83 ? 23.388 -4.591 1.374 1.00 95.06 83 SER A C 1
ATOM 605 O O . SER A 1 83 ? 24.341 -5.348 1.197 1.00 95.06 83 SER A O 1
ATOM 607 N N . ASP A 1 84 ? 22.185 -4.803 0.825 1.00 96.19 84 ASP A N 1
ATOM 608 C CA . ASP A 1 84 ? 21.881 -5.873 -0.135 1.00 96.19 84 ASP A CA 1
ATOM 609 C C . ASP A 1 84 ? 22.161 -7.301 0.401 1.00 96.19 84 ASP A C 1
ATOM 611 O O . ASP A 1 84 ? 22.315 -8.260 -0.357 1.00 96.19 84 ASP A O 1
ATOM 615 N N . THR A 1 85 ? 22.204 -7.455 1.733 1.00 96.81 85 THR A N 1
ATOM 616 C CA . THR A 1 85 ? 22.582 -8.695 2.429 1.00 96.81 85 THR A CA 1
ATOM 617 C C . THR A 1 85 ? 21.453 -9.191 3.334 1.00 96.81 85 THR A C 1
ATOM 619 O O . THR A 1 85 ? 21.128 -8.546 4.331 1.00 96.81 85 THR A O 1
ATOM 622 N N . ILE A 1 86 ? 20.895 -10.376 3.052 1.00 97.00 86 ILE A N 1
ATOM 623 C CA . ILE A 1 86 ? 19.768 -10.956 3.817 1.00 97.00 86 ILE A CA 1
ATOM 624 C C . ILE A 1 86 ? 20.091 -11.058 5.316 1.00 97.00 86 ILE A C 1
ATOM 626 O O . ILE A 1 86 ? 19.295 -10.657 6.164 1.00 97.00 86 ILE A O 1
ATOM 630 N N . ALA A 1 87 ? 21.290 -11.539 5.655 1.00 95.75 87 ALA A N 1
ATOM 631 C CA . ALA A 1 87 ? 21.723 -11.722 7.042 1.00 95.75 87 ALA A CA 1
ATOM 632 C C . ALA A 1 87 ? 21.851 -10.407 7.835 1.00 95.75 87 ALA A C 1
ATOM 634 O O . ALA A 1 87 ? 21.891 -10.435 9.063 1.00 95.75 87 ALA A O 1
ATOM 635 N N . SER A 1 88 ? 21.904 -9.255 7.158 1.00 96.06 88 SER A N 1
ATOM 636 C CA . SER A 1 88 ? 21.945 -7.935 7.797 1.00 96.06 88 SER A CA 1
ATOM 637 C C . SER A 1 88 ? 20.557 -7.401 8.177 1.00 96.06 88 SER A C 1
ATOM 639 O O . SER A 1 88 ? 20.461 -6.328 8.772 1.00 96.06 88 SER A O 1
ATOM 641 N N . GLY A 1 89 ? 19.488 -8.144 7.873 1.00 96.06 89 GLY A N 1
ATOM 642 C CA . GLY A 1 89 ? 18.113 -7.753 8.169 1.00 96.06 89 GLY A CA 1
ATOM 643 C C . GLY A 1 89 ? 17.583 -6.660 7.238 1.00 96.06 89 GLY A C 1
ATOM 644 O O . GLY A 1 89 ? 18.255 -6.218 6.304 1.00 96.06 89 GLY A O 1
ATOM 645 N N . ALA A 1 90 ? 16.332 -6.247 7.454 1.00 97.00 90 ALA A N 1
ATOM 646 C CA . ALA A 1 90 ? 15.693 -5.226 6.625 1.00 97.00 90 ALA A CA 1
ATOM 647 C C . ALA A 1 90 ? 16.399 -3.865 6.757 1.00 97.00 90 ALA A C 1
ATOM 649 O O . ALA A 1 90 ? 16.894 -3.509 7.832 1.00 97.00 90 ALA A O 1
ATOM 650 N N . LYS A 1 91 ? 16.372 -3.061 5.687 1.00 96.06 91 LYS A N 1
ATOM 651 C CA . LYS A 1 91 ? 16.820 -1.662 5.721 1.00 96.06 91 LYS A CA 1
ATOM 652 C C . LYS A 1 91 ? 16.151 -0.909 6.864 1.00 96.06 91 LYS A C 1
ATOM 654 O O . LYS A 1 91 ? 14.974 -1.119 7.157 1.00 96.06 91 LYS A O 1
ATOM 659 N N . THR A 1 92 ? 16.885 0.018 7.478 1.00 94.94 92 THR A N 1
ATOM 660 C CA . THR A 1 92 ? 16.441 0.712 8.701 1.00 94.94 92 THR A CA 1
ATOM 661 C C . THR A 1 92 ? 15.050 1.345 8.582 1.00 94.94 92 THR A C 1
ATOM 663 O O . THR A 1 92 ? 14.248 1.188 9.502 1.00 94.94 92 THR A O 1
ATOM 666 N N . ALA A 1 93 ? 14.729 2.016 7.470 1.00 93.00 93 ALA A N 1
ATOM 667 C CA . ALA A 1 93 ? 13.410 2.621 7.265 1.00 93.00 93 ALA A CA 1
ATOM 668 C C . ALA A 1 93 ? 12.281 1.570 7.237 1.00 93.00 93 ALA A C 1
ATOM 670 O O . ALA A 1 93 ? 11.287 1.705 7.952 1.00 93.00 93 ALA A O 1
ATOM 671 N N . LEU A 1 94 ? 12.477 0.473 6.498 1.00 96.44 94 LEU A N 1
ATOM 672 C CA . LEU A 1 94 ? 11.526 -0.638 6.410 1.00 96.44 94 LEU A CA 1
ATOM 673 C C . LEU A 1 94 ? 11.365 -1.364 7.752 1.00 96.44 94 LEU A C 1
ATOM 675 O O . LEU A 1 94 ? 10.243 -1.596 8.200 1.00 96.44 94 LEU A O 1
ATOM 679 N N . ARG A 1 95 ? 12.475 -1.659 8.440 1.00 96.69 95 ARG A N 1
ATOM 680 C CA . ARG A 1 95 ? 12.466 -2.274 9.775 1.00 96.69 95 ARG A CA 1
ATOM 681 C C . ARG A 1 95 ? 11.671 -1.430 10.774 1.00 96.69 95 ARG A C 1
ATOM 683 O O . ARG A 1 95 ? 10.818 -1.967 11.475 1.00 96.69 95 ARG A O 1
ATOM 690 N N . ARG A 1 96 ? 11.895 -0.108 10.798 1.00 95.62 96 ARG A N 1
ATOM 691 C CA . ARG A 1 96 ? 11.153 0.830 11.662 1.00 95.62 96 ARG A CA 1
ATOM 692 C C . ARG A 1 96 ? 9.647 0.799 11.391 1.00 95.62 96 ARG A C 1
ATOM 694 O O . ARG A 1 96 ? 8.876 1.021 12.318 1.00 95.62 96 ARG A O 1
ATOM 701 N N . TRP A 1 97 ? 9.215 0.556 10.152 1.00 97.50 97 TRP A N 1
ATOM 702 C CA . TRP A 1 97 ? 7.796 0.369 9.838 1.00 97.50 97 TRP A CA 1
ATOM 703 C C . TRP A 1 97 ? 7.247 -0.949 10.382 1.00 97.50 97 TRP A C 1
ATOM 705 O O . TRP A 1 97 ? 6.199 -0.923 11.024 1.00 97.50 97 TRP A O 1
ATOM 715 N N . GLY A 1 98 ? 7.961 -2.062 10.190 1.00 97.69 98 GLY A N 1
ATOM 716 C CA . GLY A 1 98 ? 7.571 -3.366 10.739 1.00 97.69 98 GLY A CA 1
ATOM 717 C C . GLY A 1 98 ? 7.425 -3.342 12.264 1.00 97.69 98 GLY A C 1
ATOM 718 O O . GLY A 1 98 ? 6.384 -3.728 12.790 1.00 97.69 98 GLY A O 1
ATOM 719 N N . GLU A 1 99 ? 8.422 -2.793 12.966 1.00 97.12 99 GLU A N 1
ATOM 720 C CA . GLU A 1 99 ? 8.404 -2.622 14.427 1.00 97.12 99 GLU A CA 1
ATOM 721 C C . GLU A 1 99 ? 7.227 -1.747 14.879 1.00 97.12 99 GLU A C 1
ATOM 723 O O . GLU A 1 99 ? 6.412 -2.166 15.698 1.00 97.12 99 GLU A O 1
ATOM 728 N N . ARG A 1 100 ? 7.080 -0.558 14.284 1.00 95.75 100 ARG A N 1
ATOM 729 C CA . ARG A 1 100 ? 6.047 0.418 14.663 1.00 95.75 100 ARG A CA 1
ATOM 730 C C . ARG A 1 100 ? 4.628 -0.104 14.480 1.00 95.75 100 ARG A C 1
ATOM 732 O O . ARG A 1 100 ? 3.738 0.219 15.266 1.00 95.75 100 ARG A O 1
ATOM 739 N N . LEU A 1 101 ? 4.386 -0.840 13.403 1.00 97.38 101 LEU A N 1
ATOM 740 C CA . LEU A 1 101 ? 3.068 -1.387 13.109 1.00 97.38 101 LEU A CA 1
ATOM 741 C C . LEU A 1 101 ? 2.760 -2.587 14.021 1.00 97.38 101 LEU A C 1
ATOM 743 O O . LEU A 1 101 ? 1.662 -2.644 14.578 1.00 97.38 101 LEU A O 1
ATOM 747 N N . ALA A 1 102 ? 3.735 -3.463 14.285 1.00 97.25 102 ALA A N 1
ATOM 748 C CA . ALA A 1 102 ? 3.598 -4.545 15.262 1.00 97.25 102 ALA A CA 1
ATOM 749 C C . ALA A 1 102 ? 3.334 -4.026 16.686 1.00 97.25 102 ALA A C 1
ATOM 751 O O . ALA A 1 102 ? 2.420 -4.502 17.364 1.00 97.25 102 ALA A O 1
ATOM 752 N N . GLU A 1 103 ? 4.048 -2.982 17.118 1.00 95.00 103 GLU A N 1
ATOM 753 C CA . GLU A 1 103 ? 3.810 -2.287 18.393 1.00 95.00 103 GLU A CA 1
ATOM 754 C C . GLU A 1 103 ? 2.378 -1.747 18.508 1.00 95.00 103 GLU A C 1
ATOM 756 O O . GLU A 1 103 ? 1.805 -1.717 19.598 1.00 95.00 103 GLU A O 1
ATOM 761 N N . ARG A 1 104 ? 1.768 -1.370 17.380 1.00 93.31 104 ARG A N 1
ATOM 762 C CA . ARG A 1 104 ? 0.386 -0.880 17.291 1.00 93.31 104 ARG A CA 1
ATOM 763 C C . ARG A 1 104 ? -0.646 -1.985 17.077 1.00 93.31 104 ARG A C 1
ATOM 765 O O . ARG A 1 104 ? -1.828 -1.680 16.947 1.00 93.31 104 ARG A O 1
ATOM 772 N N . GLY A 1 105 ? -0.255 -3.254 17.062 1.00 94.62 105 GLY A N 1
ATOM 773 C CA . GLY A 1 105 ? -1.202 -4.356 16.914 1.00 94.62 105 GLY A CA 1
ATOM 774 C C . GLY A 1 105 ? -1.606 -4.633 15.469 1.00 94.62 105 GLY A C 1
ATOM 775 O O . GLY A 1 105 ? -2.751 -5.021 15.233 1.00 94.62 105 GLY A O 1
ATOM 776 N N . PHE A 1 106 ? -0.704 -4.381 14.517 1.00 97.50 106 PHE A N 1
ATOM 777 C CA . PHE A 1 106 ? -0.823 -4.822 13.129 1.00 97.50 106 PHE A CA 1
ATOM 778 C C . PHE A 1 106 ? 0.174 -5.942 12.837 1.00 97.50 106 PHE A C 1
ATOM 780 O O . PHE A 1 106 ? 1.354 -5.829 13.167 1.00 97.50 106 PHE A O 1
ATOM 787 N N . LEU A 1 107 ? -0.278 -6.997 12.167 1.00 98.38 107 LEU A N 1
ATOM 788 C CA . LEU A 1 107 ? 0.631 -7.959 11.549 1.00 98.38 107 LEU A CA 1
ATOM 789 C C . LEU A 1 107 ? 1.269 -7.309 10.317 1.00 98.38 107 LEU A C 1
ATOM 791 O O . LEU A 1 107 ? 0.574 -6.639 9.552 1.00 98.38 107 LEU A O 1
ATOM 795 N N . CYS A 1 108 ? 2.573 -7.483 10.106 1.00 98.56 108 CYS A N 1
ATOM 796 C CA . CYS A 1 108 ? 3.249 -6.877 8.953 1.00 98.56 108 CYS A CA 1
ATOM 797 C C . CYS A 1 108 ? 4.001 -7.911 8.145 1.00 98.56 108 CYS A C 1
ATOM 799 O O . CYS A 1 108 ? 4.920 -8.533 8.667 1.00 98.56 108 CYS A O 1
ATOM 801 N N . LEU A 1 109 ? 3.655 -8.036 6.868 1.00 98.88 109 LEU A N 1
ATOM 802 C CA . LEU A 1 109 ? 4.342 -8.915 5.933 1.00 98.88 109 LEU A CA 1
ATOM 803 C C . LEU A 1 109 ? 5.156 -8.078 4.949 1.00 98.88 109 LEU A C 1
ATOM 805 O O . LEU A 1 109 ? 4.610 -7.226 4.252 1.00 98.88 109 LEU A O 1
ATOM 809 N N . MET A 1 110 ? 6.454 -8.336 4.869 1.00 98.69 110 MET A N 1
ATOM 810 C CA . MET A 1 110 ? 7.366 -7.615 3.987 1.00 98.69 110 MET A CA 1
ATOM 811 C C . MET A 1 110 ? 8.042 -8.600 3.029 1.00 98.69 110 MET A C 1
ATOM 813 O O . MET A 1 110 ? 9.048 -9.201 3.405 1.00 98.69 110 MET A O 1
ATOM 817 N N . PRO A 1 111 ? 7.470 -8.836 1.833 1.00 98.56 111 PRO A N 1
ATOM 818 C CA . PRO A 1 111 ? 8.066 -9.715 0.834 1.00 98.56 111 PRO A CA 1
ATOM 819 C C . PRO A 1 111 ? 9.282 -9.091 0.150 1.00 98.56 111 PRO A C 1
ATOM 821 O O . PRO A 1 111 ? 9.260 -7.920 -0.230 1.00 98.56 111 PRO A O 1
ATOM 824 N N . ASP A 1 112 ? 10.304 -9.910 -0.083 1.00 98.38 112 ASP A N 1
ATOM 825 C CA . ASP A 1 112 ? 11.417 -9.613 -0.977 1.00 98.38 112 ASP A CA 1
ATOM 826 C C . ASP A 1 112 ? 11.079 -10.046 -2.407 1.00 98.38 112 ASP A C 1
ATOM 828 O O . ASP A 1 112 ? 10.984 -11.236 -2.710 1.00 98.38 112 ASP A O 1
ATOM 832 N N . SER A 1 113 ? 10.935 -9.077 -3.307 1.00 97.31 113 SER A N 1
ATOM 833 C CA . SER A 1 113 ? 10.702 -9.347 -4.726 1.00 97.31 113 SER A CA 1
ATOM 834 C C . SER A 1 113 ? 11.987 -9.692 -5.495 1.00 97.31 113 SER A C 1
ATOM 836 O O . SER A 1 113 ? 11.902 -10.132 -6.644 1.00 97.31 113 SER A O 1
ATOM 838 N N . PHE A 1 114 ? 13.173 -9.447 -4.932 1.00 97.38 114 PHE A N 1
ATOM 839 C CA . PHE A 1 114 ? 14.442 -9.420 -5.665 1.00 97.38 114 PHE A CA 1
ATOM 840 C C . PHE A 1 114 ? 15.247 -10.709 -5.537 1.00 97.38 114 PHE A C 1
ATOM 842 O O . PHE A 1 114 ? 15.538 -11.339 -6.557 1.00 97.38 114 PHE A O 1
ATOM 849 N N . ASN A 1 115 ? 15.582 -11.152 -4.323 1.00 97.19 115 ASN A N 1
ATOM 850 C CA . ASN A 1 115 ? 16.415 -12.348 -4.175 1.00 97.19 115 ASN A CA 1
ATOM 851 C C . ASN A 1 115 ? 15.800 -13.632 -4.760 1.00 97.19 115 ASN A C 1
ATOM 853 O O . ASN A 1 115 ? 16.570 -14.395 -5.349 1.00 97.19 115 ASN A O 1
ATOM 857 N N . PRO A 1 116 ? 14.471 -13.867 -4.700 1.00 96.06 116 PRO A N 1
ATOM 858 C CA . PRO A 1 116 ? 13.829 -14.993 -5.392 1.00 96.06 116 PRO A CA 1
ATOM 859 C C . PRO A 1 116 ? 14.086 -15.018 -6.897 1.00 96.06 116 PRO A C 1
ATOM 861 O O . PRO A 1 116 ? 13.994 -16.060 -7.531 1.00 96.06 116 PRO A O 1
ATOM 864 N N . ARG A 1 117 ? 14.431 -13.861 -7.468 1.00 94.94 117 ARG A N 1
ATOM 865 C CA . ARG A 1 117 ? 14.688 -13.671 -8.893 1.00 94.94 117 ARG A CA 1
ATOM 866 C C . ARG A 1 117 ? 16.173 -13.497 -9.224 1.00 94.94 117 ARG A C 1
ATOM 868 O O . ARG A 1 117 ? 16.510 -13.002 -10.296 1.00 94.94 117 ARG A O 1
ATOM 875 N N . GLY A 1 118 ? 17.062 -13.847 -8.292 1.00 94.38 118 GLY A N 1
ATOM 876 C CA . GLY A 1 118 ? 18.510 -13.793 -8.510 1.00 94.38 118 GLY A CA 1
ATOM 877 C C . GLY A 1 118 ? 19.120 -12.401 -8.366 1.00 94.38 118 GLY A C 1
ATOM 878 O O . GLY A 1 118 ? 20.252 -12.186 -8.793 1.00 94.38 118 GLY A O 1
ATOM 879 N N . ILE A 1 119 ? 18.396 -11.450 -7.770 1.00 95.12 119 ILE A N 1
ATOM 880 C CA . ILE A 1 119 ? 18.811 -10.047 -7.671 1.00 95.12 119 ILE A CA 1
ATOM 881 C C . ILE A 1 119 ? 19.196 -9.758 -6.214 1.00 95.12 119 ILE A C 1
ATOM 883 O O . ILE A 1 119 ? 18.322 -9.476 -5.399 1.00 95.12 119 ILE A O 1
ATOM 887 N N . PRO A 1 120 ? 20.484 -9.841 -5.839 1.00 91.19 120 PRO A N 1
ATOM 888 C CA . PRO A 1 120 ? 20.902 -9.502 -4.483 1.00 91.19 120 PRO A CA 1
ATOM 889 C C . PRO A 1 120 ? 20.854 -7.989 -4.219 1.00 91.19 120 PRO A C 1
ATOM 891 O O . PRO A 1 120 ? 20.609 -7.595 -3.086 1.00 91.19 120 PRO A O 1
ATOM 894 N N . GLY A 1 121 ? 21.041 -7.157 -5.253 1.00 91.62 121 GLY A N 1
ATOM 895 C CA . GLY A 1 121 ? 21.160 -5.701 -5.149 1.00 91.62 121 GLY A CA 1
ATOM 896 C C . GLY A 1 121 ? 21.257 -5.005 -6.512 1.00 91.62 121 GLY A C 1
ATOM 897 O O . GLY A 1 121 ? 21.013 -5.625 -7.550 1.00 91.62 121 GLY A O 1
ATOM 898 N N . ASN A 1 122 ? 21.645 -3.723 -6.515 1.00 87.31 122 ASN A N 1
ATOM 899 C CA . ASN A 1 122 ? 21.870 -2.902 -7.723 1.00 87.31 122 ASN A CA 1
ATOM 900 C C . ASN A 1 122 ? 20.673 -2.809 -8.693 1.00 87.31 122 ASN A C 1
ATOM 902 O O . ASN A 1 122 ? 20.840 -2.773 -9.914 1.00 87.31 122 ASN A O 1
ATOM 906 N N . TYR A 1 123 ? 19.451 -2.762 -8.160 1.00 91.50 123 TYR A N 1
ATOM 907 C CA . TYR A 1 123 ? 18.241 -2.650 -8.979 1.00 91.50 123 TYR A CA 1
ATOM 908 C C . TYR A 1 123 ? 17.763 -1.198 -9.171 1.00 91.50 123 TYR A C 1
ATOM 910 O O . TYR A 1 123 ? 16.998 -0.910 -10.088 1.00 91.50 123 TYR A O 1
ATOM 918 N N . SER A 1 124 ? 18.255 -0.252 -8.363 1.00 85.38 124 SER A N 1
ATOM 919 C CA . SER A 1 124 ? 17.772 1.138 -8.325 1.00 85.38 124 SER A CA 1
ATOM 920 C C . SER A 1 124 ? 17.797 1.884 -9.660 1.00 85.38 124 SER A C 1
ATOM 922 O O . SER A 1 124 ? 16.990 2.786 -9.859 1.00 85.38 124 SER A O 1
ATOM 924 N N . SER A 1 125 ? 18.706 1.519 -10.564 1.00 83.81 125 SER A N 1
ATOM 925 C CA . SER A 1 125 ? 18.888 2.183 -11.861 1.00 83.81 125 SER A CA 1
ATOM 926 C C . SER A 1 125 ? 18.254 1.432 -13.034 1.00 83.81 125 SER A C 1
ATOM 928 O O . SER A 1 125 ? 18.419 1.859 -14.179 1.00 83.81 125 SER A O 1
ATOM 930 N N . ARG A 1 126 ? 17.563 0.315 -12.774 1.00 89.25 126 ARG A N 1
ATOM 931 C CA . ARG A 1 126 ? 16.970 -0.498 -13.836 1.00 89.25 126 ARG A CA 1
ATOM 932 C C . ARG A 1 126 ? 15.675 0.105 -14.372 1.00 89.25 126 ARG A C 1
ATOM 934 O O . ARG A 1 126 ? 14.916 0.740 -13.641 1.00 89.25 126 ARG A O 1
ATOM 941 N N . ARG A 1 127 ? 15.449 -0.081 -15.670 1.00 89.44 127 ARG A N 1
ATOM 942 C CA . ARG A 1 127 ? 14.318 0.439 -16.456 1.00 89.44 127 ARG A CA 1
ATOM 943 C C . ARG A 1 127 ? 14.130 -0.420 -17.712 1.00 89.44 127 ARG A C 1
ATOM 945 O O . ARG A 1 127 ? 15.105 -1.052 -18.103 1.00 89.44 127 ARG A O 1
ATOM 952 N N . PRO A 1 128 ? 12.972 -0.388 -18.393 1.00 91.44 128 PRO A N 1
ATOM 953 C CA . PRO A 1 128 ? 12.761 -1.192 -19.597 1.00 91.44 128 PRO A CA 1
ATOM 954 C C . PRO A 1 128 ? 13.851 -0.961 -20.662 1.00 91.44 128 PRO A C 1
ATOM 956 O O . PRO A 1 128 ? 13.982 0.141 -21.207 1.00 91.44 128 PRO A O 1
ATOM 959 N N . HIS A 1 129 ? 14.653 -1.990 -20.948 1.00 94.31 129 HIS A N 1
ATOM 960 C CA . HIS A 1 129 ? 15.825 -1.889 -21.826 1.00 94.31 129 HIS A CA 1
ATOM 961 C C . HIS A 1 129 ? 16.180 -3.221 -22.499 1.00 94.31 129 HIS A C 1
ATOM 963 O O . HIS A 1 129 ? 15.915 -4.293 -21.974 1.00 94.31 129 HIS A O 1
ATOM 969 N N . HIS A 1 130 ? 16.859 -3.185 -23.645 1.00 93.38 130 HIS A N 1
ATOM 970 C CA . HIS A 1 130 ? 17.381 -4.397 -24.299 1.00 93.38 130 HIS A CA 1
ATOM 971 C C . HIS A 1 130 ? 18.573 -5.051 -23.604 1.00 93.38 130 HIS A C 1
ATOM 973 O O . HIS A 1 130 ? 18.940 -6.176 -23.936 1.00 93.38 130 HIS A O 1
ATOM 979 N N . ASP A 1 131 ? 19.189 -4.342 -22.666 1.00 92.94 131 ASP A N 1
ATOM 980 C CA . ASP A 1 131 ? 20.381 -4.799 -21.970 1.00 92.94 131 ASP A CA 1
ATOM 981 C C . ASP A 1 131 ? 19.927 -5.345 -20.625 1.00 92.94 131 ASP A C 1
ATOM 983 O O . ASP A 1 131 ? 19.493 -4.589 -19.757 1.00 92.94 131 ASP A O 1
ATOM 987 N N . SER A 1 132 ? 20.037 -6.660 -20.455 1.00 89.06 132 SER A N 1
ATOM 988 C CA . SER A 1 132 ? 19.584 -7.381 -19.264 1.00 89.06 132 SER A CA 1
ATOM 989 C C . SER A 1 132 ? 20.267 -6.932 -17.967 1.00 89.06 132 SER A C 1
ATOM 991 O O . SER A 1 132 ? 19.761 -7.213 -16.877 1.00 89.06 132 SER A O 1
ATOM 993 N N . THR A 1 133 ? 21.395 -6.220 -18.053 1.00 88.75 133 THR A N 1
ATOM 994 C CA . THR A 1 133 ? 22.084 -5.660 -16.883 1.00 88.75 133 THR A CA 1
ATOM 995 C C . THR A 1 133 ? 21.365 -4.442 -16.302 1.00 88.75 133 THR A C 1
ATOM 997 O O . THR A 1 133 ? 21.434 -4.212 -15.092 1.00 88.75 133 THR A O 1
ATOM 1000 N N . ILE A 1 134 ? 20.632 -3.701 -17.137 1.00 89.38 134 ILE A N 1
ATOM 1001 C CA . ILE A 1 134 ? 19.880 -2.497 -16.760 1.00 89.38 134 ILE A CA 1
ATOM 1002 C C . ILE A 1 134 ? 18.374 -2.621 -17.015 1.00 89.38 134 ILE A C 1
ATOM 1004 O O . ILE A 1 134 ? 17.633 -1.715 -16.643 1.00 89.38 134 ILE A O 1
ATOM 1008 N N . ASP A 1 135 ? 17.917 -3.730 -17.594 1.00 91.62 135 ASP A N 1
ATOM 1009 C CA . ASP A 1 135 ? 16.504 -4.022 -17.828 1.00 91.62 135 ASP A CA 1
ATOM 1010 C C . ASP A 1 135 ? 15.760 -4.391 -16.535 1.00 91.62 135 ASP A C 1
ATOM 1012 O O . ASP A 1 135 ? 16.266 -5.136 -15.686 1.00 91.62 135 ASP A O 1
ATOM 1016 N N . ASP A 1 136 ? 14.535 -3.886 -16.395 1.00 92.44 136 ASP A N 1
ATOM 1017 C CA . ASP A 1 136 ? 13.666 -4.144 -15.247 1.00 92.44 136 ASP A CA 1
ATOM 1018 C C . ASP A 1 136 ? 12.723 -5.339 -15.463 1.00 92.44 136 ASP A C 1
ATOM 1020 O O . ASP A 1 136 ? 12.033 -5.736 -14.530 1.00 92.44 136 ASP A O 1
ATOM 1024 N N . SER A 1 137 ? 12.674 -5.941 -16.656 1.00 92.81 137 SER A N 1
ATOM 1025 C CA . SER A 1 137 ? 11.640 -6.929 -17.007 1.00 92.81 137 SER A CA 1
ATOM 1026 C C . SER A 1 137 ? 11.503 -8.095 -16.026 1.00 92.81 137 SER A C 1
ATOM 1028 O O . SER A 1 137 ? 10.385 -8.483 -15.696 1.00 92.81 137 SER A O 1
ATOM 1030 N N . VAL A 1 138 ? 12.614 -8.604 -15.485 1.00 92.25 138 VAL A N 1
ATOM 1031 C CA . VAL A 1 138 ? 12.623 -9.715 -14.518 1.00 92.25 138 VAL A CA 1
ATOM 1032 C C . VAL A 1 138 ? 11.861 -9.395 -13.227 1.00 92.25 138 VAL A C 1
ATOM 1034 O O . VAL A 1 138 ? 11.309 -10.295 -12.599 1.00 92.25 138 VAL A O 1
ATOM 1037 N N . CYS A 1 139 ? 11.812 -8.127 -12.814 1.00 94.44 139 CYS A N 1
ATOM 1038 C CA . CYS A 1 139 ? 11.172 -7.702 -11.573 1.00 94.44 139 CYS A CA 1
ATOM 1039 C C . CYS A 1 139 ? 10.451 -6.355 -11.741 1.00 94.44 139 CYS A C 1
ATOM 1041 O O . CYS A 1 139 ? 10.464 -5.499 -10.852 1.00 94.44 139 CYS A O 1
ATOM 1043 N N . SER A 1 140 ? 9.821 -6.156 -12.900 1.00 94.75 140 SER A N 1
ATOM 1044 C CA . SER A 1 140 ? 9.177 -4.893 -13.252 1.00 94.75 140 SER A CA 1
ATOM 1045 C C . SER A 1 140 ? 8.066 -4.558 -12.247 1.00 94.75 140 SER A C 1
ATOM 1047 O O . SER A 1 140 ? 7.272 -5.444 -11.895 1.00 94.75 140 SER A O 1
ATOM 1049 N N . PRO A 1 141 ? 7.937 -3.293 -11.793 1.00 94.44 141 PRO A N 1
ATOM 1050 C CA . PRO A 1 141 ? 6.871 -2.900 -10.871 1.00 94.44 141 PRO A CA 1
ATOM 1051 C C . PRO A 1 141 ? 5.499 -2.900 -11.547 1.00 94.44 141 PRO A C 1
ATOM 1053 O O . PRO A 1 141 ? 4.474 -2.797 -10.878 1.00 94.44 141 PRO A O 1
ATOM 1056 N N . ASN A 1 142 ? 5.483 -2.961 -12.878 1.00 92.88 142 ASN A N 1
ATOM 1057 C CA . ASN A 1 142 ? 4.287 -2.805 -13.684 1.00 92.88 142 ASN A CA 1
ATOM 1058 C C . ASN A 1 142 ? 3.517 -4.112 -13.864 1.00 92.88 142 ASN A C 1
ATOM 1060 O O . ASN A 1 142 ? 2.290 -4.119 -13.768 1.00 92.88 142 ASN A O 1
ATOM 1064 N N . TYR A 1 143 ? 4.225 -5.215 -14.105 1.00 94.38 143 TYR A N 1
ATOM 1065 C CA . TYR A 1 143 ? 3.596 -6.487 -14.473 1.00 94.38 143 TYR A CA 1
ATOM 1066 C C . TYR A 1 143 ? 4.182 -7.719 -13.772 1.00 94.38 143 TYR A C 1
ATOM 1068 O O . TYR A 1 143 ? 3.464 -8.709 -13.654 1.00 94.38 143 TYR A O 1
ATOM 1076 N N . GLU A 1 144 ? 5.407 -7.671 -13.229 1.00 95.81 144 GLU A N 1
ATOM 1077 C CA . GLU A 1 144 ? 5.980 -8.812 -12.494 1.00 95.81 144 GLU A CA 1
ATOM 1078 C C . GLU A 1 144 ? 5.751 -8.732 -10.984 1.00 95.81 144 GLU A C 1
ATOM 1080 O O . GLU A 1 144 ? 5.081 -9.595 -10.419 1.00 95.81 144 GLU A O 1
ATOM 1085 N N . ARG A 1 145 ? 6.230 -7.679 -10.311 1.00 96.81 145 ARG A N 1
ATOM 1086 C CA . ARG A 1 145 ? 6.061 -7.534 -8.852 1.00 96.81 145 ARG A CA 1
ATOM 1087 C C . ARG A 1 145 ? 4.605 -7.494 -8.376 1.00 96.81 145 ARG A C 1
ATOM 1089 O O . ARG A 1 145 ? 4.356 -7.966 -7.270 1.00 96.81 145 ARG A O 1
ATOM 1096 N N . PRO A 1 146 ? 3.614 -6.992 -9.142 1.00 97.81 146 PRO A N 1
ATOM 1097 C CA . PRO A 1 146 ? 2.214 -7.073 -8.725 1.00 97.81 146 PRO A CA 1
ATOM 1098 C C . PRO A 1 146 ? 1.739 -8.503 -8.426 1.00 97.81 146 PRO A C 1
ATOM 1100 O O . PRO A 1 146 ? 0.858 -8.698 -7.590 1.00 97.81 146 PRO A O 1
ATOM 1103 N N . LYS A 1 147 ? 2.347 -9.518 -9.053 1.00 97.94 147 LYS A N 1
ATOM 1104 C CA . LYS A 1 147 ? 2.070 -10.935 -8.773 1.00 97.94 147 LYS A CA 1
ATOM 1105 C C . LYS A 1 147 ? 2.498 -11.334 -7.355 1.00 97.94 147 LYS A C 1
ATOM 1107 O O . LYS A 1 147 ? 1.837 -12.167 -6.739 1.00 97.94 147 LYS A O 1
ATOM 1112 N N . ASP A 1 148 ? 3.525 -10.689 -6.801 1.00 98.44 148 ASP A N 1
ATOM 1113 C CA . ASP A 1 148 ? 3.992 -10.911 -5.427 1.00 98.44 148 ASP A CA 1
ATOM 1114 C C . ASP A 1 148 ? 2.959 -10.427 -4.396 1.00 98.44 148 ASP A C 1
ATOM 1116 O O . ASP A 1 148 ? 2.845 -10.999 -3.315 1.00 98.44 148 ASP A O 1
ATOM 1120 N N . VAL A 1 149 ? 2.144 -9.419 -4.736 1.00 98.69 149 VAL A N 1
ATOM 1121 C CA . VAL A 1 149 ? 1.015 -8.990 -3.891 1.00 98.69 149 VAL A CA 1
ATOM 1122 C C . VAL A 1 149 ? -0.061 -10.077 -3.851 1.00 98.69 149 VAL A C 1
ATOM 1124 O O . VAL A 1 149 ? -0.592 -10.378 -2.785 1.00 98.69 149 VAL A O 1
ATOM 1127 N N . VAL A 1 150 ? -0.351 -10.721 -4.986 1.00 98.50 150 VAL A N 1
ATOM 1128 C CA . VAL A 1 150 ? -1.282 -11.863 -5.034 1.00 98.50 150 VAL A CA 1
ATOM 1129 C C . VAL A 1 150 ? -0.730 -13.053 -4.244 1.00 98.50 150 VAL A C 1
ATOM 1131 O O . VAL A 1 150 ? -1.476 -13.687 -3.497 1.00 98.50 150 VAL A O 1
ATOM 1134 N N . ALA A 1 151 ? 0.573 -13.322 -4.351 1.00 98.56 151 ALA A N 1
ATOM 1135 C CA . ALA A 1 151 ? 1.270 -14.336 -3.559 1.00 98.56 151 ALA A CA 1
ATOM 1136 C C . ALA A 1 151 ? 1.148 -14.063 -2.051 1.00 98.56 151 ALA A C 1
ATOM 1138 O O . ALA A 1 151 ? 0.744 -14.939 -1.289 1.00 98.56 151 ALA A O 1
ATOM 1139 N N . ALA A 1 152 ? 1.403 -12.821 -1.632 1.00 98.81 152 ALA A N 1
ATOM 1140 C CA . ALA A 1 152 ? 1.282 -12.391 -0.245 1.00 98.81 152 ALA A CA 1
ATOM 1141 C C . ALA A 1 152 ? -0.152 -12.554 0.282 1.00 98.81 152 ALA A C 1
ATOM 1143 O O . ALA A 1 152 ? -0.347 -13.092 1.366 1.00 98.81 152 ALA A O 1
ATOM 1144 N N . LEU A 1 153 ? -1.168 -12.161 -0.492 1.00 98.75 153 LEU A N 1
ATOM 1145 C CA . LEU A 1 153 ? -2.574 -12.342 -0.107 1.00 98.75 153 LEU A CA 1
ATOM 1146 C C . LEU A 1 153 ? -2.975 -13.822 -0.028 1.00 98.75 153 LEU A C 1
ATOM 1148 O O . LEU A 1 153 ? -3.725 -14.201 0.870 1.00 98.75 153 LEU A O 1
ATOM 1152 N N . THR A 1 154 ? -2.445 -14.659 -0.924 1.00 98.44 154 THR A N 1
ATOM 1153 C CA . THR A 1 154 ? -2.649 -16.117 -0.897 1.00 98.44 154 THR A CA 1
ATOM 1154 C C . THR A 1 154 ? -2.036 -16.721 0.363 1.00 98.44 154 THR A C 1
ATOM 1156 O O . THR A 1 154 ? -2.699 -17.482 1.060 1.00 98.44 154 THR A O 1
ATOM 1159 N N . PHE A 1 155 ? -0.804 -16.333 0.704 1.00 98.50 155 PHE A N 1
ATOM 1160 C CA . PHE A 1 155 ? -0.147 -16.755 1.940 1.00 98.50 155 PHE A CA 1
ATOM 1161 C C . PHE A 1 155 ? -0.941 -16.323 3.173 1.00 98.50 155 PHE A C 1
ATOM 1163 O O . PHE A 1 155 ? -1.259 -17.158 4.019 1.00 98.50 155 PHE A O 1
ATOM 1170 N N . LEU A 1 156 ? -1.315 -15.042 3.250 1.00 98.44 156 LEU A N 1
ATOM 1171 C CA . LEU A 1 156 ? -2.068 -14.493 4.374 1.00 98.44 156 LEU A CA 1
ATOM 1172 C C . LEU A 1 156 ? -3.408 -15.207 4.566 1.00 98.44 156 LEU A C 1
ATOM 1174 O O . LEU A 1 156 ? -3.753 -15.491 5.704 1.00 98.44 156 LEU A O 1
ATOM 1178 N N . GLN A 1 157 ? -4.116 -15.575 3.492 1.00 97.56 157 GLN A N 1
ATOM 1179 C CA . GLN A 1 157 ? -5.378 -16.323 3.574 1.00 97.56 157 GLN A CA 1
ATOM 1180 C C . GLN A 1 157 ? -5.242 -17.691 4.269 1.00 97.56 157 GLN A C 1
ATOM 1182 O O . GLN A 1 157 ? -6.222 -18.205 4.806 1.00 97.56 157 GLN A O 1
ATOM 1187 N N . THR A 1 158 ? -4.047 -18.287 4.296 1.00 97.25 158 THR A N 1
ATOM 1188 C CA . THR A 1 158 ? -3.829 -19.575 4.979 1.00 97.25 158 THR A CA 1
ATOM 1189 C C . THR A 1 158 ? -3.622 -19.434 6.490 1.00 97.25 158 THR A C 1
ATOM 1191 O O . THR A 1 158 ? -3.569 -20.439 7.199 1.00 97.25 158 THR A O 1
ATOM 1194 N N . ARG A 1 159 ? -3.507 -18.204 7.004 1.00 96.62 159 ARG A N 1
ATOM 1195 C CA . ARG A 1 159 ? -3.143 -17.937 8.395 1.00 96.62 159 ARG A CA 1
ATOM 1196 C C . ARG A 1 159 ? -4.351 -17.659 9.286 1.00 96.62 159 ARG A C 1
ATOM 1198 O O . ARG A 1 159 ? -5.235 -16.889 8.936 1.00 96.62 159 ARG A O 1
ATOM 1205 N N . THR A 1 160 ? -4.347 -18.223 10.492 1.00 95.94 160 THR A N 1
ATOM 1206 C CA . THR A 1 160 ? -5.422 -18.033 11.486 1.00 95.94 160 THR A CA 1
ATOM 1207 C C . THR A 1 160 ? -5.298 -16.742 12.295 1.00 95.94 160 THR A C 1
ATOM 1209 O O . THR A 1 160 ? -6.257 -16.330 12.940 1.00 95.94 160 THR A O 1
ATOM 1212 N N . ASP A 1 161 ? -4.120 -16.118 12.300 1.00 96.12 161 ASP A N 1
ATOM 1213 C CA . ASP A 1 161 ? -3.825 -14.876 13.022 1.00 96.12 161 ASP A CA 1
ATOM 1214 C C . ASP A 1 161 ? -4.069 -13.611 12.177 1.00 96.12 161 ASP A C 1
ATOM 1216 O O . ASP A 1 161 ? -3.822 -12.504 12.650 1.00 96.12 161 ASP A O 1
ATOM 1220 N N . VAL A 1 162 ? -4.594 -13.747 10.956 1.00 98.00 162 VAL A N 1
ATOM 1221 C CA . VAL A 1 162 ? -4.876 -12.637 10.033 1.00 98.00 162 VAL A CA 1
ATOM 1222 C C . VAL A 1 162 ? -6.362 -12.287 10.032 1.00 98.00 162 VAL A C 1
ATOM 1224 O O . VAL A 1 162 ? -7.227 -13.148 9.885 1.00 98.00 162 VAL A O 1
ATOM 1227 N N . ASP A 1 163 ? -6.672 -10.994 10.131 1.00 97.56 163 ASP A N 1
ATOM 1228 C CA . ASP A 1 163 ? -8.006 -10.465 9.848 1.00 97.56 163 ASP A CA 1
ATOM 1229 C C . ASP A 1 163 ? -8.148 -10.201 8.343 1.00 97.56 163 ASP A C 1
ATOM 1231 O O . ASP A 1 163 ? -7.735 -9.156 7.834 1.00 97.56 163 ASP A O 1
ATOM 1235 N N . PHE A 1 164 ? -8.736 -11.161 7.626 1.00 96.25 164 PHE A N 1
ATOM 1236 C CA . PHE A 1 164 ? -8.895 -11.122 6.165 1.00 96.25 164 PHE A CA 1
ATOM 1237 C C . PHE A 1 164 ? -9.699 -9.919 5.660 1.00 96.25 164 PHE A C 1
ATOM 1239 O O . PHE A 1 164 ? -9.517 -9.491 4.522 1.00 96.25 164 PHE A O 1
ATOM 1246 N N . GLU A 1 165 ? -10.548 -9.342 6.512 1.00 96.00 165 GLU A N 1
ATOM 1247 C CA . GLU A 1 165 ? -11.357 -8.170 6.180 1.00 96.00 165 GLU A CA 1
ATOM 1248 C C . GLU A 1 165 ? -10.587 -6.859 6.366 1.00 96.00 165 GLU A C 1
ATOM 1250 O O . GLU A 1 165 ? -11.100 -5.799 6.027 1.00 96.00 165 GLU A O 1
ATOM 1255 N N . ASN A 1 166 ? -9.381 -6.880 6.938 1.00 97.75 166 ASN A N 1
ATOM 1256 C CA . ASN A 1 166 ? -8.639 -5.674 7.297 1.00 97.75 166 ASN A CA 1
ATOM 1257 C C . ASN A 1 166 ? -7.168 -5.785 6.892 1.00 97.75 166 ASN A C 1
ATOM 1259 O O . ASN A 1 166 ? -6.264 -5.775 7.729 1.00 97.75 166 ASN A O 1
ATOM 1263 N N . ILE A 1 167 ? -6.945 -5.828 5.576 1.00 98.69 167 ILE A N 1
ATOM 1264 C CA . ILE A 1 167 ? -5.615 -5.793 4.960 1.00 98.69 167 ILE A CA 1
ATOM 1265 C C . ILE A 1 167 ? -5.355 -4.424 4.316 1.00 98.69 167 ILE A C 1
ATOM 1267 O O . ILE A 1 167 ? -6.235 -3.862 3.662 1.00 98.69 167 ILE A O 1
ATOM 1271 N N . GLY A 1 168 ? -4.147 -3.885 4.476 1.00 98.69 168 GLY A N 1
ATOM 1272 C CA . GLY A 1 168 ? -3.669 -2.683 3.790 1.00 98.69 168 GLY A CA 1
ATOM 1273 C C . GLY A 1 168 ? -2.365 -2.912 3.026 1.00 98.69 168 GLY A C 1
ATOM 1274 O O . GLY A 1 168 ? -1.633 -3.865 3.295 1.00 98.69 168 GLY A O 1
ATOM 1275 N N . LEU A 1 169 ? -2.069 -2.016 2.084 1.00 98.81 169 LEU A N 1
ATOM 1276 C CA . LEU A 1 169 ? -0.785 -1.950 1.382 1.00 98.81 169 LEU A CA 1
ATOM 1277 C C . LEU A 1 169 ? -0.034 -0.681 1.785 1.00 98.81 169 LEU A C 1
ATOM 1279 O O . LEU A 1 169 ? -0.618 0.401 1.810 1.00 98.81 169 LEU A O 1
ATOM 1283 N N . LEU A 1 170 ? 1.266 -0.815 2.036 1.00 98.88 170 LEU A N 1
ATOM 1284 C CA . LEU A 1 170 ? 2.197 0.290 2.232 1.00 98.88 170 LEU A CA 1
ATOM 1285 C C . LEU A 1 170 ? 3.354 0.132 1.245 1.00 98.88 170 LEU A C 1
ATOM 1287 O O . LEU A 1 170 ? 4.106 -0.836 1.325 1.00 98.88 170 LEU A O 1
ATOM 1291 N N . GLY A 1 171 ? 3.488 1.051 0.294 1.00 98.31 171 GLY A N 1
ATOM 1292 C CA . GLY A 1 171 ? 4.522 0.993 -0.739 1.00 98.31 171 GLY A CA 1
ATOM 1293 C C . GLY A 1 171 ? 5.436 2.210 -0.736 1.00 98.31 171 GLY A C 1
ATOM 1294 O O . GLY A 1 171 ? 5.015 3.304 -0.361 1.00 98.31 171 GLY A O 1
ATOM 1295 N N . PHE A 1 172 ? 6.667 2.002 -1.212 1.00 97.56 172 PHE A N 1
ATOM 1296 C CA . PHE A 1 172 ? 7.689 3.041 -1.379 1.00 97.56 172 PHE A CA 1
ATOM 1297 C C . PHE A 1 172 ? 8.292 2.989 -2.787 1.00 97.56 172 PHE A C 1
ATOM 1299 O O . PHE A 1 172 ? 8.771 1.934 -3.204 1.00 97.56 172 PHE A O 1
ATOM 1306 N N . SER A 1 173 ? 8.285 4.098 -3.537 1.00 94.56 173 SER A N 1
ATOM 1307 C CA . SER A 1 173 ? 8.855 4.219 -4.895 1.00 94.56 173 SER A CA 1
ATOM 1308 C C . SER A 1 173 ? 8.381 3.087 -5.821 1.00 94.56 173 SER A C 1
ATOM 1310 O O . SER A 1 173 ? 7.192 2.959 -6.117 1.00 94.56 173 SER A O 1
ATOM 1312 N N . HIS A 1 174 ? 9.288 2.203 -6.224 1.00 94.38 174 HIS A N 1
ATOM 1313 C CA . HIS A 1 174 ? 9.013 0.996 -6.998 1.00 94.38 174 HIS A CA 1
ATOM 1314 C C . HIS A 1 174 ? 7.977 0.060 -6.345 1.00 94.38 174 HIS A C 1
ATOM 1316 O O . HIS A 1 174 ? 7.195 -0.601 -7.031 1.00 94.38 174 HIS A O 1
ATOM 1322 N N . GLY A 1 175 ? 7.939 0.006 -5.013 1.00 97.25 175 GLY A N 1
ATOM 1323 C CA . GLY A 1 175 ? 6.921 -0.706 -4.242 1.00 97.25 175 GLY A CA 1
ATOM 1324 C C . GLY A 1 175 ? 5.549 -0.029 -4.297 1.00 97.25 175 GLY A C 1
ATOM 1325 O O . GLY A 1 175 ? 4.533 -0.717 -4.340 1.00 97.25 175 GLY A O 1
ATOM 1326 N N . SER A 1 176 ? 5.498 1.303 -4.394 1.00 96.31 176 SER A N 1
ATOM 1327 C CA . SER A 1 176 ? 4.249 2.040 -4.631 1.00 96.31 176 SER A CA 1
ATOM 1328 C C . SER A 1 176 ? 3.687 1.768 -6.018 1.00 96.31 176 SER A C 1
ATOM 1330 O O . SER A 1 176 ? 2.501 1.478 -6.147 1.00 96.31 176 SER A O 1
ATOM 1332 N N . GLN A 1 177 ? 4.542 1.783 -7.046 1.00 93.62 177 GLN A N 1
ATOM 1333 C CA . GLN A 1 177 ? 4.151 1.389 -8.403 1.00 93.62 177 GLN A CA 1
ATOM 1334 C C . GLN A 1 177 ? 3.628 -0.056 -8.425 1.00 93.62 177 GLN A C 1
ATOM 1336 O O . GLN A 1 177 ? 2.584 -0.337 -9.007 1.00 93.62 177 GLN A O 1
ATOM 1341 N N . THR A 1 178 ? 4.318 -0.964 -7.729 1.00 97.31 178 THR A N 1
ATOM 1342 C CA . THR A 1 178 ? 3.900 -2.366 -7.573 1.00 97.31 178 THR A CA 1
ATOM 1343 C C . THR A 1 178 ? 2.505 -2.475 -6.962 1.00 97.31 178 THR A C 1
ATOM 1345 O O . THR A 1 178 ? 1.639 -3.151 -7.515 1.00 97.31 178 THR A O 1
ATOM 1348 N N . GLY A 1 179 ? 2.277 -1.803 -5.831 1.00 97.12 179 GLY A N 1
ATOM 1349 C CA . GLY A 1 179 ? 1.001 -1.845 -5.126 1.00 97.12 179 GLY A CA 1
ATOM 1350 C C . GLY A 1 179 ? -0.140 -1.276 -5.963 1.00 97.12 179 GLY A C 1
ATOM 1351 O O . GLY A 1 179 ? -1.160 -1.939 -6.104 1.00 97.12 179 GLY A O 1
ATOM 1352 N N . LEU A 1 180 ? 0.065 -0.108 -6.581 1.00 95.19 180 LEU A N 1
ATOM 1353 C CA . LEU A 1 180 ? -0.888 0.525 -7.498 1.00 95.19 180 LEU A CA 1
ATOM 1354 C C . LEU A 1 180 ? -1.269 -0.408 -8.662 1.00 95.19 180 LEU A C 1
ATOM 1356 O O . LEU A 1 180 ? -2.449 -0.638 -8.917 1.00 95.19 180 LEU A O 1
ATOM 1360 N N . ASN A 1 181 ? -0.285 -1.029 -9.315 1.00 95.19 181 ASN A N 1
ATOM 1361 C CA . ASN A 1 181 ? -0.539 -1.970 -10.409 1.00 95.19 181 ASN A CA 1
ATOM 1362 C C . ASN A 1 181 ? -1.217 -3.275 -9.963 1.00 95.19 181 ASN A C 1
ATOM 1364 O O . ASN A 1 181 ? -1.945 -3.875 -10.754 1.00 95.19 181 ASN A O 1
ATOM 1368 N N . ALA A 1 182 ? -1.014 -3.713 -8.717 1.00 96.56 182 ALA A N 1
ATOM 1369 C CA . ALA A 1 182 ? -1.671 -4.901 -8.168 1.00 96.56 182 ALA A CA 1
ATOM 1370 C C . ALA A 1 182 ? -3.167 -4.692 -7.893 1.00 96.56 182 ALA A C 1
ATOM 1372 O O . ALA A 1 182 ? -3.931 -5.658 -7.874 1.00 96.56 182 ALA A O 1
ATOM 1373 N N . VAL A 1 183 ? -3.588 -3.442 -7.694 1.00 95.69 183 VAL A N 1
ATOM 1374 C CA . VAL A 1 183 ? -4.970 -3.081 -7.354 1.00 95.69 183 VAL A CA 1
ATOM 1375 C C . VAL A 1 183 ? -5.669 -2.316 -8.474 1.00 95.69 183 VAL A C 1
ATOM 1377 O O . VAL A 1 183 ? -6.566 -1.541 -8.188 1.00 95.69 183 VAL A O 1
ATOM 1380 N N . LEU A 1 184 ? -5.295 -2.490 -9.743 1.00 94.62 184 LEU A N 1
ATOM 1381 C CA . LEU A 1 184 ? -6.000 -1.828 -10.848 1.00 94.62 184 LEU A CA 1
ATOM 1382 C C . LEU A 1 184 ? -7.450 -2.339 -10.975 1.00 94.62 184 LEU A C 1
ATOM 1384 O O . LEU A 1 184 ? -7.679 -3.549 -11.048 1.00 94.62 184 LEU A O 1
ATOM 1388 N N . ASP A 1 185 ? -8.422 -1.424 -11.059 1.00 95.06 185 ASP A N 1
ATOM 1389 C CA . ASP A 1 185 ? -9.837 -1.772 -11.207 1.00 95.06 185 ASP A CA 1
ATOM 1390 C C . ASP A 1 185 ? -10.083 -2.526 -12.528 1.00 95.06 185 ASP A C 1
ATOM 1392 O O . ASP A 1 185 ? -9.588 -2.120 -13.586 1.00 95.06 185 ASP A O 1
ATOM 1396 N N . PRO A 1 186 ? -10.886 -3.604 -12.519 1.00 92.75 186 PRO A N 1
ATOM 1397 C CA . PRO A 1 186 ? -11.158 -4.390 -13.719 1.00 92.75 186 PRO A CA 1
ATOM 1398 C C . PRO A 1 186 ? -11.899 -3.625 -14.828 1.00 92.75 186 PRO A C 1
ATOM 1400 O O . PRO A 1 186 ? -11.876 -4.079 -15.970 1.00 92.75 186 PRO A O 1
ATOM 1403 N N . SER A 1 187 ? -12.528 -2.478 -14.538 1.00 93.19 187 SER A N 1
ATOM 1404 C CA . SER A 1 187 ? -13.112 -1.605 -15.572 1.00 93.19 187 SER A CA 1
ATOM 1405 C C . SER A 1 187 ? -12.069 -0.904 -16.443 1.00 93.19 187 SER A C 1
ATOM 1407 O O . SER A 1 187 ? -12.398 -0.456 -17.540 1.00 93.19 187 SER A O 1
ATOM 1409 N N . VAL A 1 188 ? -10.818 -0.816 -15.983 1.00 92.19 188 VAL A N 1
ATOM 1410 C CA . VAL A 1 188 ? -9.707 -0.291 -16.772 1.00 92.19 188 VAL A CA 1
ATOM 1411 C C . VAL A 1 188 ? -9.054 -1.449 -17.515 1.00 92.19 188 VAL A C 1
ATOM 1413 O O . VAL A 1 188 ? -8.365 -2.287 -16.928 1.00 92.19 188 VAL A O 1
ATOM 1416 N N . ASN A 1 189 ? -9.266 -1.486 -18.828 1.00 89.56 189 ASN A N 1
ATOM 1417 C CA . ASN A 1 189 ? -8.622 -2.438 -19.719 1.00 89.56 189 ASN A CA 1
ATOM 1418 C C . ASN A 1 189 ? -8.198 -1.737 -21.011 1.00 89.56 189 ASN A C 1
ATOM 1420 O O . ASN A 1 189 ? -9.038 -1.337 -21.814 1.00 89.56 189 ASN A O 1
ATOM 1424 N N . LEU A 1 190 ? -6.886 -1.613 -21.214 1.00 87.81 190 LEU A N 1
ATOM 1425 C CA . LEU A 1 190 ? -6.321 -0.989 -22.412 1.00 87.81 190 LEU A CA 1
ATOM 1426 C C . LEU A 1 190 ? -6.300 -1.927 -23.629 1.00 87.81 190 LEU A C 1
ATOM 1428 O O . LEU A 1 190 ? -5.967 -1.493 -24.731 1.00 87.81 190 LEU A O 1
ATOM 1432 N N . GLY A 1 191 ? -6.626 -3.210 -23.447 1.00 88.38 191 GLY A N 1
ATOM 1433 C CA . GLY A 1 191 ? -6.493 -4.253 -24.462 1.00 88.38 191 GLY A CA 1
ATOM 1434 C C . GLY A 1 191 ? -5.037 -4.680 -24.643 1.00 88.38 191 GLY A C 1
ATOM 1435 O O . GLY A 1 191 ? -4.689 -5.808 -24.310 1.00 88.38 191 GLY A O 1
ATOM 1436 N N . ASN A 1 192 ? -4.182 -3.760 -25.098 1.00 90.62 192 ASN A N 1
ATOM 1437 C CA . ASN A 1 192 ? -2.753 -3.992 -25.305 1.00 90.62 192 ASN A CA 1
ATOM 1438 C C . ASN A 1 192 ? -1.926 -3.094 -24.381 1.00 90.62 192 ASN A C 1
ATOM 1440 O O . ASN A 1 192 ? -1.905 -1.873 -24.544 1.00 90.62 192 ASN A O 1
ATOM 1444 N N . TYR A 1 193 ? -1.224 -3.710 -23.432 1.00 93.81 193 TYR A N 1
ATOM 1445 C CA . TYR A 1 193 ? -0.333 -3.012 -22.512 1.00 93.81 193 TYR A CA 1
ATOM 1446 C C . TYR A 1 193 ? 1.080 -2.936 -23.091 1.00 93.81 193 TYR A C 1
ATOM 1448 O O . TYR A 1 193 ? 1.600 -3.904 -23.650 1.00 93.81 193 TYR A O 1
ATOM 1456 N N . THR A 1 194 ? 1.700 -1.764 -22.972 1.00 94.06 194 THR A N 1
ATOM 1457 C CA . THR A 1 194 ? 3.044 -1.509 -23.500 1.00 94.06 194 THR A CA 1
ATOM 1458 C C . THR A 1 194 ? 3.839 -0.631 -22.558 1.00 94.06 194 THR A C 1
ATOM 1460 O O . THR A 1 194 ? 3.252 0.263 -21.956 1.00 94.06 194 THR A O 1
ATOM 1463 N N . VAL A 1 195 ? 5.157 -0.785 -22.527 1.00 92.19 195 VAL A N 1
ATOM 1464 C CA . VAL A 1 195 ? 6.060 0.172 -21.870 1.00 92.19 195 VAL A CA 1
ATOM 1465 C C . VAL A 1 195 ? 6.924 0.911 -22.890 1.00 92.19 195 VAL A C 1
ATOM 1467 O O . VAL A 1 195 ? 7.195 0.386 -23.972 1.00 92.19 195 VAL A O 1
ATOM 1470 N N . ASP A 1 196 ? 7.339 2.132 -22.554 1.00 90.56 196 ASP A N 1
ATOM 1471 C CA . ASP A 1 196 ? 8.446 2.808 -23.238 1.00 90.56 196 ASP A CA 1
ATOM 1472 C C . ASP A 1 196 ? 9.734 2.041 -22.950 1.00 90.56 196 ASP A C 1
ATOM 1474 O O . ASP A 1 196 ? 10.160 1.943 -21.801 1.00 90.56 196 ASP A O 1
ATOM 1478 N N . TYR A 1 197 ? 10.319 1.475 -23.998 1.00 93.44 197 TYR A N 1
ATOM 1479 C CA . TYR A 1 197 ? 11.436 0.547 -23.944 1.00 93.44 197 TYR A CA 1
ATOM 1480 C C . TYR A 1 197 ? 12.578 1.039 -24.821 1.00 93.44 197 TYR A C 1
ATOM 1482 O O . TYR A 1 197 ? 12.364 1.399 -25.979 1.00 93.44 197 TYR A O 1
ATOM 1490 N N . THR A 1 198 ? 13.798 1.011 -24.292 1.00 93.19 198 THR A N 1
ATOM 1491 C CA . THR A 1 198 ? 14.991 1.348 -25.073 1.00 93.19 198 THR A CA 1
ATOM 1492 C C . THR A 1 198 ? 15.530 0.108 -25.785 1.00 93.19 198 THR A C 1
ATOM 1494 O O . THR A 1 198 ? 16.025 -0.823 -25.145 1.00 93.19 198 THR A O 1
ATOM 1497 N N . ASN A 1 199 ? 15.462 0.100 -27.116 1.00 94.75 199 ASN A N 1
ATOM 1498 C CA . ASN A 1 199 ? 15.928 -1.015 -27.944 1.00 94.75 199 ASN A CA 1
ATOM 1499 C C . ASN A 1 199 ? 17.462 -1.037 -28.130 1.00 94.75 199 ASN A C 1
ATOM 1501 O O . ASN A 1 199 ? 18.174 -0.196 -27.576 1.00 94.75 199 ASN A O 1
ATOM 1505 N N . ALA A 1 200 ? 17.967 -2.009 -28.900 1.00 95.25 200 ALA A N 1
ATOM 1506 C CA . ALA A 1 200 ? 19.399 -2.210 -29.160 1.00 95.25 200 ALA A CA 1
ATOM 1507 C C . ALA A 1 200 ? 20.079 -1.012 -29.841 1.00 95.25 200 ALA A C 1
ATOM 1509 O O . ALA A 1 200 ? 21.263 -0.761 -29.634 1.00 95.25 200 ALA A O 1
ATOM 1510 N N . GLU A 1 201 ? 19.318 -0.232 -30.607 1.00 95.88 201 GLU A N 1
ATOM 1511 C CA . GLU A 1 201 ? 19.786 0.972 -31.291 1.00 95.88 201 GLU A CA 1
ATOM 1512 C C . GLU A 1 201 ? 19.738 2.228 -30.398 1.00 95.88 201 GLU A C 1
ATOM 1514 O O . GLU A 1 201 ? 20.067 3.324 -30.852 1.00 95.88 201 GLU A O 1
ATOM 1519 N N . GLY A 1 202 ? 19.315 2.098 -29.134 1.00 90.62 202 GLY A N 1
ATOM 1520 C CA . GLY A 1 202 ? 19.148 3.216 -28.202 1.00 90.62 202 GLY A CA 1
ATOM 1521 C C . GLY A 1 202 ? 17.887 4.054 -28.445 1.00 90.62 202 GLY A C 1
ATOM 1522 O O . GLY A 1 202 ? 17.731 5.118 -27.843 1.00 90.62 202 GLY A O 1
ATOM 1523 N N . ALA A 1 203 ? 16.979 3.598 -29.310 1.00 92.06 203 ALA A N 1
ATOM 1524 C CA . ALA A 1 203 ? 15.719 4.268 -29.599 1.00 92.06 203 ALA A CA 1
ATOM 1525 C C . ALA A 1 203 ? 14.628 3.871 -28.592 1.00 92.06 203 ALA A C 1
ATOM 1527 O O . ALA A 1 203 ? 14.530 2.715 -28.179 1.00 92.06 203 ALA A O 1
ATOM 1528 N N . SER A 1 204 ? 13.771 4.835 -28.236 1.00 90.38 204 SER A N 1
ATOM 1529 C CA . SER A 1 204 ? 12.562 4.572 -27.448 1.00 90.38 204 SER A CA 1
ATOM 1530 C C . SER A 1 204 ? 11.463 4.011 -28.352 1.00 90.38 204 SER A C 1
ATOM 1532 O O . SER A 1 204 ? 11.023 4.674 -29.295 1.00 90.38 204 SER A O 1
ATOM 1534 N N . VAL A 1 205 ? 11.030 2.786 -28.070 1.00 93.00 205 VAL A N 1
ATOM 1535 C CA . VAL A 1 205 ? 9.957 2.070 -28.771 1.00 93.00 205 VAL A CA 1
ATOM 1536 C C . VAL A 1 205 ? 8.917 1.567 -27.771 1.00 93.00 205 VAL A C 1
ATOM 1538 O O . VAL A 1 205 ? 9.146 1.554 -26.565 1.00 93.00 205 VAL A O 1
ATOM 1541 N N . LYS A 1 206 ? 7.752 1.129 -28.257 1.00 93.19 206 LYS A N 1
ATOM 1542 C CA . LYS A 1 206 ? 6.753 0.462 -27.414 1.00 93.19 206 LYS A CA 1
ATOM 1543 C C . LYS A 1 206 ? 7.015 -1.039 -27.387 1.00 93.19 206 LYS A C 1
ATOM 1545 O O . LYS A 1 206 ? 6.896 -1.694 -28.420 1.00 93.19 206 LYS A O 1
ATOM 1550 N N . LEU A 1 207 ? 7.325 -1.580 -26.212 1.00 94.88 207 LEU A N 1
ATOM 1551 C CA . LEU A 1 207 ? 7.407 -3.023 -25.996 1.00 94.88 207 LEU A CA 1
ATOM 1552 C C . LEU A 1 207 ? 6.078 -3.532 -25.442 1.00 94.88 207 LEU A C 1
ATOM 1554 O O . LEU A 1 207 ? 5.593 -3.005 -24.441 1.00 94.88 207 LEU A O 1
ATOM 1558 N N . ALA A 1 208 ? 5.504 -4.554 -26.077 1.00 95.81 208 ALA A N 1
ATOM 1559 C CA . ALA A 1 208 ? 4.332 -5.248 -25.555 1.00 95.81 208 ALA A CA 1
ATOM 1560 C C . ALA A 1 208 ? 4.691 -6.014 -24.278 1.00 95.81 208 ALA A C 1
ATOM 1562 O O . ALA A 1 208 ? 5.691 -6.727 -24.233 1.00 95.81 208 ALA A O 1
ATOM 1563 N N . VAL A 1 209 ? 3.858 -5.872 -23.255 1.00 94.94 209 VAL A N 1
ATOM 1564 C CA . VAL A 1 209 ? 4.039 -6.508 -21.947 1.00 94.94 209 VAL A CA 1
ATOM 1565 C C . VAL A 1 209 ? 2.725 -7.153 -21.500 1.00 94.94 209 VAL A C 1
ATOM 1567 O O . VAL A 1 209 ? 1.667 -6.822 -22.049 1.00 94.94 209 VAL A O 1
ATOM 1570 N N . PRO A 1 210 ? 2.754 -8.088 -20.534 1.00 93.38 210 PRO A N 1
ATOM 1571 C CA . PRO A 1 210 ? 1.539 -8.703 -20.017 1.00 93.38 210 PRO A CA 1
ATOM 1572 C C . PRO A 1 210 ? 0.533 -7.669 -19.504 1.00 93.38 210 PRO A C 1
ATOM 1574 O O . PRO A 1 210 ? 0.906 -6.586 -19.056 1.00 93.38 210 PRO A O 1
ATOM 1577 N N . ALA A 1 211 ? -0.751 -8.026 -19.536 1.00 92.38 211 ALA A N 1
ATOM 1578 C CA . ALA A 1 211 ? -1.776 -7.244 -18.860 1.00 92.38 211 ALA A CA 1
ATOM 1579 C C . ALA A 1 211 ? -1.553 -7.265 -17.332 1.00 92.38 211 ALA A C 1
ATOM 1581 O O . ALA A 1 211 ? -0.992 -8.234 -16.807 1.00 92.38 211 ALA A O 1
ATOM 1582 N N . PRO A 1 212 ? -2.018 -6.243 -16.591 1.00 91.06 212 PRO A N 1
ATOM 1583 C CA . PRO A 1 212 ? -1.825 -6.204 -15.153 1.00 91.06 212 PRO A CA 1
ATOM 1584 C C . PRO A 1 212 ? -2.569 -7.357 -14.486 1.00 91.06 212 PRO A C 1
ATOM 1586 O O . PRO A 1 212 ? -3.683 -7.714 -14.882 1.00 91.06 212 PRO A O 1
ATOM 1589 N N . VAL A 1 213 ? -1.964 -7.911 -13.437 1.00 93.50 213 VAL A N 1
ATOM 1590 C CA . VAL A 1 213 ? -2.605 -8.947 -12.630 1.00 93.50 213 VAL A CA 1
ATOM 1591 C C . VAL A 1 213 ? -3.920 -8.427 -12.039 1.00 93.50 213 VAL A C 1
ATOM 1593 O O . VAL A 1 213 ? -4.140 -7.222 -11.873 1.00 93.50 213 VAL A O 1
ATOM 1596 N N . ARG A 1 214 ? -4.822 -9.353 -11.726 1.00 92.25 214 ARG A N 1
ATOM 1597 C CA . ARG A 1 214 ? -6.044 -9.076 -10.975 1.00 92.25 214 ARG A CA 1
ATOM 1598 C C . ARG A 1 214 ? -6.030 -9.937 -9.728 1.00 92.25 214 ARG A C 1
ATOM 1600 O O . ARG A 1 214 ? -5.849 -11.148 -9.833 1.00 92.25 214 ARG A O 1
ATOM 1607 N N . ILE A 1 215 ? -6.226 -9.317 -8.565 1.00 95.06 215 ILE A N 1
ATOM 1608 C CA . ILE A 1 215 ? -6.404 -10.055 -7.312 1.00 95.06 215 ILE A CA 1
ATOM 1609 C C . ILE A 1 215 ? -7.677 -10.908 -7.458 1.00 95.06 215 ILE A C 1
ATOM 1611 O O . ILE A 1 215 ? -8.754 -10.339 -7.675 1.00 95.06 215 ILE A O 1
ATOM 1615 N N . PRO A 1 216 ? -7.581 -12.250 -7.377 1.00 93.75 216 PRO A N 1
ATOM 1616 C CA . PRO A 1 216 ? -8.739 -13.127 -7.497 1.00 93.75 216 PRO A CA 1
ATOM 1617 C C . PRO A 1 216 ? -9.813 -12.791 -6.462 1.00 93.75 216 PRO A C 1
ATOM 1619 O O . PRO A 1 216 ? -9.501 -12.499 -5.312 1.00 93.75 216 PRO A O 1
ATOM 1622 N N . ALA A 1 217 ? -11.088 -12.899 -6.844 1.00 92.75 217 ALA A N 1
ATOM 1623 C CA . ALA A 1 217 ? -12.213 -12.584 -5.956 1.00 92.75 217 ALA A CA 1
ATOM 1624 C C . ALA A 1 217 ? -12.275 -13.460 -4.690 1.00 92.75 217 ALA A C 1
ATOM 1626 O O . ALA A 1 217 ? -12.902 -13.067 -3.713 1.00 92.75 217 ALA A O 1
ATOM 1627 N N . ALA A 1 218 ? -11.640 -14.636 -4.715 1.00 94.00 218 ALA A N 1
ATOM 1628 C CA . ALA A 1 218 ? -11.553 -15.538 -3.572 1.00 94.00 218 ALA A CA 1
ATOM 1629 C C . ALA A 1 218 ? -10.499 -15.116 -2.535 1.00 94.00 218 ALA A C 1
ATOM 1631 O O . ALA A 1 218 ? -10.547 -15.616 -1.416 1.00 94.00 218 ALA A O 1
ATOM 1632 N N . LEU A 1 219 ? -9.550 -14.240 -2.885 1.00 96.56 219 LEU A N 1
ATOM 1633 C CA . LEU A 1 219 ? -8.545 -13.739 -1.949 1.00 96.56 219 LEU A CA 1
ATOM 1634 C C . LEU A 1 219 ? -9.078 -12.526 -1.174 1.00 96.56 219 LEU A C 1
ATOM 1636 O O . LEU A 1 219 ? -9.894 -11.768 -1.713 1.00 96.56 219 LEU A O 1
ATOM 1640 N N . PRO A 1 220 ? -8.590 -12.288 0.059 1.00 96.44 220 PRO A N 1
ATOM 1641 C CA . PRO A 1 220 ? -8.859 -11.032 0.743 1.00 96.44 220 PRO A CA 1
ATOM 1642 C C . PRO A 1 220 ? -8.363 -9.850 -0.096 1.00 96.44 220 PRO A C 1
ATOM 1644 O O . PRO A 1 220 ? -7.343 -9.939 -0.784 1.00 96.44 220 PRO A O 1
ATOM 1647 N N . PHE A 1 221 ? -9.086 -8.731 -0.042 1.00 97.44 221 PHE A N 1
ATOM 1648 C CA . PHE A 1 221 ? -8.757 -7.542 -0.824 1.00 97.44 221 PHE A CA 1
ATOM 1649 C C . PHE A 1 221 ? -8.287 -6.397 0.082 1.00 97.44 221 PHE A C 1
ATOM 1651 O O . PHE A 1 221 ? -8.982 -6.080 1.053 1.00 97.44 221 PHE A O 1
ATOM 1658 N N . PRO A 1 222 ? -7.155 -5.733 -0.216 1.00 98.06 222 PRO A N 1
ATOM 1659 C CA . PRO A 1 222 ? -6.698 -4.626 0.611 1.00 98.06 222 PRO A CA 1
ATOM 1660 C C . PRO A 1 222 ? -7.661 -3.427 0.572 1.00 98.06 222 PRO A C 1
ATOM 1662 O O . PRO A 1 222 ? -8.061 -2.963 -0.493 1.00 98.06 222 PRO A O 1
ATOM 1665 N N . ARG A 1 223 ? -8.023 -2.891 1.741 1.00 97.44 223 ARG A N 1
ATOM 1666 C CA . ARG A 1 223 ? -9.021 -1.811 1.898 1.00 97.44 223 ARG A CA 1
ATOM 1667 C C . ARG A 1 223 ? -8.427 -0.411 1.868 1.00 97.44 223 ARG A C 1
ATOM 1669 O O . ARG A 1 223 ? -9.162 0.564 1.686 1.00 97.44 223 ARG A O 1
ATOM 1676 N N . VAL A 1 224 ? -7.118 -0.309 2.080 1.00 98.19 224 VAL A N 1
ATOM 1677 C CA . VAL A 1 224 ? -6.368 0.943 2.015 1.00 98.19 224 VAL A CA 1
ATOM 1678 C C . VAL A 1 224 ? -5.010 0.715 1.366 1.00 98.19 224 VAL A C 1
ATOM 1680 O O . VAL A 1 224 ? -4.333 -0.268 1.669 1.00 98.19 224 VAL A O 1
ATOM 1683 N N . GLY A 1 225 ? -4.639 1.604 0.454 1.00 98.25 225 GLY A N 1
ATOM 1684 C CA . GLY A 1 225 ? -3.317 1.659 -0.155 1.00 98.25 225 GLY A CA 1
ATOM 1685 C C . GLY A 1 225 ? -2.653 2.974 0.212 1.00 98.25 225 GLY A C 1
ATOM 1686 O O . GLY A 1 225 ? -3.242 4.036 0.027 1.00 98.25 225 GLY A O 1
ATOM 1687 N N . ILE A 1 226 ? -1.446 2.903 0.754 1.00 98.19 226 ILE A N 1
ATOM 1688 C CA . ILE A 1 226 ? -0.672 4.069 1.155 1.00 98.19 226 ILE A CA 1
ATOM 1689 C C . ILE A 1 226 ? 0.634 4.042 0.376 1.00 98.19 226 ILE A C 1
ATOM 1691 O O . ILE A 1 226 ? 1.453 3.137 0.544 1.00 98.19 226 ILE A O 1
ATOM 1695 N N . PHE A 1 227 ? 0.799 5.006 -0.522 1.00 96.75 227 PHE A N 1
ATOM 1696 C CA . PHE A 1 227 ? 1.833 4.956 -1.546 1.00 96.75 227 PHE A CA 1
ATOM 1697 C C . PHE A 1 227 ? 2.727 6.185 -1.492 1.00 96.75 227 PHE A C 1
ATOM 1699 O O . PHE A 1 227 ? 2.313 7.307 -1.785 1.00 96.75 227 PHE A O 1
ATOM 1706 N N . TYR A 1 228 ? 3.983 5.947 -1.137 1.00 96.00 228 TYR A N 1
ATOM 1707 C CA . TYR A 1 228 ? 5.027 6.952 -1.102 1.00 96.00 228 TYR A CA 1
ATOM 1708 C C . TYR A 1 228 ? 5.699 7.039 -2.469 1.00 96.00 228 TYR A C 1
ATOM 1710 O O . TYR A 1 228 ? 6.224 6.048 -2.985 1.00 96.00 228 TYR A O 1
ATOM 1718 N N . TYR A 1 229 ? 5.623 8.224 -3.059 1.00 91.50 229 TYR A N 1
ATOM 1719 C CA . TYR A 1 229 ? 6.324 8.688 -4.251 1.00 91.50 229 TYR A CA 1
ATOM 1720 C C . TYR A 1 229 ? 6.416 7.672 -5.417 1.00 91.50 229 TYR A C 1
ATOM 1722 O O . TYR A 1 229 ? 7.504 7.407 -5.929 1.00 91.50 229 TYR A O 1
ATOM 1730 N N . PRO A 1 230 ? 5.305 7.056 -5.886 1.00 88.81 230 PRO A N 1
ATOM 1731 C CA . PRO A 1 230 ? 5.346 6.234 -7.102 1.00 88.81 230 PRO A CA 1
ATOM 1732 C C . PRO A 1 230 ? 5.869 7.055 -8.298 1.00 88.81 230 PRO A C 1
ATOM 1734 O O . PRO A 1 230 ? 5.310 8.108 -8.611 1.00 88.81 230 PRO A O 1
ATOM 1737 N N . GLY A 1 231 ? 6.941 6.589 -8.950 1.00 73.25 231 GLY A N 1
ATOM 1738 C CA . GLY A 1 231 ? 7.702 7.371 -9.940 1.00 73.25 231 GLY A CA 1
ATOM 1739 C C . GLY A 1 231 ? 7.533 6.966 -11.416 1.00 73.25 231 GLY A C 1
ATOM 1740 O O . GLY A 1 231 ? 6.765 6.067 -11.772 1.00 73.25 231 GLY A O 1
ATOM 1741 N N . CYS A 1 232 ? 8.286 7.649 -12.289 1.00 68.56 232 CYS A N 1
ATOM 1742 C CA . CYS A 1 232 ? 8.563 7.322 -13.703 1.00 68.56 232 CYS A CA 1
ATOM 1743 C C . CYS A 1 232 ? 7.356 7.213 -14.652 1.00 68.56 232 CYS A C 1
ATOM 1745 O O . CYS A 1 232 ? 7.472 6.632 -15.733 1.00 68.56 232 CYS A O 1
ATOM 1747 N N . GLY A 1 233 ? 6.175 7.704 -14.262 1.00 74.88 233 GLY A N 1
ATOM 1748 C CA . GLY A 1 233 ? 4.961 7.580 -15.080 1.00 74.88 233 GLY A CA 1
ATOM 1749 C C . GLY A 1 233 ? 4.610 6.128 -15.435 1.00 74.88 233 GLY A C 1
ATOM 1750 O O . GLY A 1 233 ? 3.969 5.886 -16.457 1.00 74.88 233 GLY A O 1
ATOM 1751 N N . HIS A 1 234 ? 5.080 5.164 -14.631 1.00 86.56 234 HIS A N 1
ATOM 1752 C CA . HIS A 1 234 ? 4.976 3.727 -14.900 1.00 86.56 234 HIS A CA 1
ATOM 1753 C C . HIS A 1 234 ? 5.483 3.328 -16.299 1.00 86.56 234 HIS A C 1
ATOM 1755 O O . HIS A 1 234 ? 4.984 2.369 -16.880 1.00 86.56 234 HIS A O 1
ATOM 1761 N N . PHE A 1 235 ? 6.444 4.066 -16.868 1.00 86.88 235 PHE A N 1
ATOM 1762 C CA . PHE A 1 235 ? 6.980 3.840 -18.218 1.00 86.88 235 PHE A CA 1
ATOM 1763 C C . PHE A 1 235 ? 5.891 3.745 -19.296 1.00 86.88 235 PHE A C 1
ATOM 1765 O O . PHE A 1 235 ? 5.961 2.916 -20.198 1.00 86.88 235 PHE A O 1
ATOM 1772 N N . SER A 1 236 ? 4.847 4.568 -19.181 1.00 87.00 236 SER A N 1
ATOM 1773 C CA . SER A 1 236 ? 3.683 4.562 -20.074 1.00 87.00 236 SER A CA 1
ATOM 1774 C C . SER A 1 236 ? 2.880 3.251 -20.104 1.00 87.00 236 SER A C 1
ATOM 1776 O O . SER A 1 236 ? 2.125 3.023 -21.053 1.00 87.00 236 SER A O 1
ATOM 1778 N N . TYR A 1 237 ? 2.997 2.409 -19.070 1.00 90.94 237 TYR A N 1
ATOM 1779 C CA . TYR A 1 237 ? 2.261 1.144 -18.960 1.00 90.94 237 TYR A CA 1
ATOM 1780 C C . TYR A 1 237 ? 0.741 1.328 -19.050 1.00 90.94 237 TYR A C 1
ATOM 1782 O O . TYR A 1 237 ? 0.049 0.537 -19.686 1.00 90.94 237 TYR A O 1
ATOM 1790 N N . HIS A 1 238 ? 0.235 2.439 -18.509 1.00 90.06 238 HIS A N 1
ATOM 1791 C CA . HIS A 1 238 ? -1.178 2.829 -18.579 1.00 90.06 238 HIS A CA 1
ATOM 1792 C C . HIS A 1 238 ? -1.484 3.806 -19.731 1.00 90.06 238 HIS A C 1
ATOM 1794 O O . HIS A 1 238 ? -2.439 4.585 -19.695 1.00 90.06 238 HIS A O 1
ATOM 1800 N N . GLY A 1 239 ? -0.664 3.779 -20.784 1.00 85.56 239 GLY A N 1
ATOM 1801 C CA . GLY A 1 239 ? -0.667 4.768 -21.858 1.00 85.56 239 GLY A CA 1
ATOM 1802 C C . GLY A 1 239 ? 0.105 6.029 -21.482 1.00 85.56 239 GLY A C 1
ATOM 1803 O O . GLY A 1 239 ? 0.941 6.005 -20.587 1.00 85.56 239 GLY A O 1
ATOM 1804 N N . SER A 1 240 ? -0.143 7.139 -22.188 1.00 83.88 240 SER A N 1
ATOM 1805 C CA . SER A 1 240 ? 0.609 8.376 -21.946 1.00 83.88 240 SER A CA 1
ATOM 1806 C C . SER A 1 240 ? 0.508 8.793 -20.470 1.00 83.88 240 SER A C 1
ATOM 1808 O O . SER A 1 240 ? -0.606 9.042 -20.002 1.00 83.88 240 SER A O 1
ATOM 1810 N N . PRO A 1 241 ? 1.635 8.950 -19.754 1.00 74.31 241 PRO A N 1
ATOM 1811 C CA . PRO A 1 241 ? 1.642 9.402 -18.363 1.00 74.31 241 PRO A CA 1
ATOM 1812 C C . PRO A 1 241 ? 1.150 10.849 -18.213 1.00 74.31 241 PRO A C 1
ATOM 1814 O O . PRO A 1 241 ? 0.872 11.304 -17.107 1.00 74.31 241 PRO A O 1
ATOM 1817 N N . SER A 1 242 ? 1.002 11.570 -19.329 1.00 75.69 242 SER A N 1
ATOM 1818 C CA . SER A 1 242 ? 0.393 12.897 -19.382 1.00 75.69 242 SER A CA 1
ATOM 1819 C C . SER A 1 242 ? -1.137 12.881 -19.431 1.00 7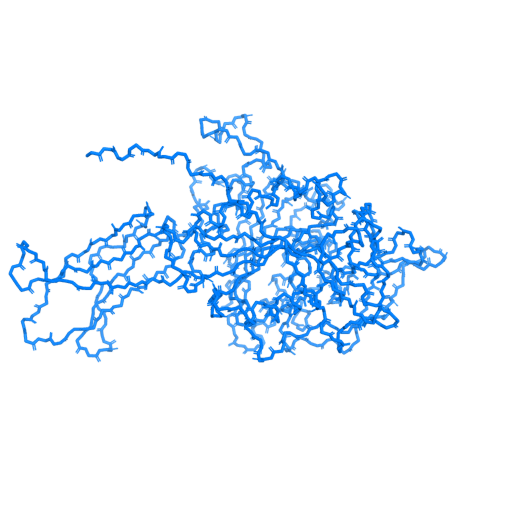5.69 242 SER A C 1
ATOM 1821 O O . SER A 1 242 ? -1.750 13.937 -19.290 1.00 75.69 242 SER A O 1
ATOM 1823 N N . SER A 1 243 ? -1.759 11.726 -19.668 1.00 81.00 243 SER A N 1
ATOM 1824 C CA . SER A 1 243 ? -3.201 11.614 -19.880 1.00 81.00 243 SER A CA 1
ATOM 1825 C C . SER A 1 243 ? -3.969 11.613 -18.560 1.00 81.00 243 SER A C 1
ATOM 1827 O O . SER A 1 243 ? -3.722 10.778 -17.699 1.00 81.00 243 SER A O 1
ATOM 1829 N N . THR A 1 244 ? -4.984 12.471 -18.458 1.00 86.25 244 THR A N 1
ATOM 1830 C CA . THR A 1 244 ? -5.947 12.516 -17.340 1.00 86.25 244 THR A CA 1
ATOM 1831 C C . THR A 1 244 ? -7.311 11.914 -17.700 1.00 86.25 244 THR A C 1
ATOM 1833 O O . THR A 1 244 ? -8.254 11.997 -16.922 1.00 86.25 244 THR A O 1
ATOM 1836 N N . ALA A 1 245 ? -7.440 11.339 -18.899 1.00 89.81 245 ALA A N 1
ATOM 1837 C CA . ALA A 1 245 ? -8.691 10.772 -19.393 1.00 89.81 245 ALA A CA 1
ATOM 1838 C C . ALA A 1 245 ? -9.123 9.502 -18.636 1.00 89.81 245 ALA A C 1
ATOM 1840 O O . ALA A 1 245 ? -8.284 8.730 -18.163 1.00 89.81 245 ALA A O 1
ATOM 1841 N N . ALA A 1 246 ? -10.436 9.251 -18.620 1.00 92.88 246 ALA A N 1
ATOM 1842 C CA . ALA A 1 246 ? -11.014 7.973 -18.212 1.00 92.88 246 ALA A CA 1
ATOM 1843 C C . ALA A 1 246 ? -10.460 6.807 -19.057 1.00 92.88 246 ALA A C 1
ATOM 1845 O O . ALA A 1 246 ? -9.955 6.993 -20.167 1.00 92.88 246 ALA A O 1
ATOM 1846 N N . GLY A 1 247 ? -10.533 5.593 -18.515 1.00 92.12 247 GLY A N 1
ATOM 1847 C CA . GLY A 1 247 ? -10.011 4.371 -19.126 1.00 92.12 247 GLY A CA 1
ATOM 1848 C C . GLY A 1 247 ? -8.494 4.208 -19.014 1.00 92.12 247 GLY A C 1
ATOM 1849 O O . GLY A 1 247 ? -7.959 3.231 -19.527 1.00 92.12 247 GLY A O 1
ATOM 1850 N N . ARG A 1 248 ? -7.790 5.139 -18.357 1.00 89.94 248 ARG A N 1
ATOM 1851 C CA . ARG A 1 248 ? -6.330 5.089 -18.178 1.00 89.94 248 ARG A CA 1
ATOM 1852 C C . ARG A 1 248 ? -5.912 4.351 -16.925 1.00 89.94 248 ARG A C 1
ATOM 1854 O O . ARG A 1 248 ? -5.105 3.436 -16.998 1.00 89.94 248 ARG A O 1
ATOM 1861 N N . TYR A 1 249 ? -6.443 4.763 -15.784 1.00 91.94 249 TYR A N 1
ATOM 1862 C CA . TYR A 1 249 ? -6.075 4.194 -14.502 1.00 91.94 249 TYR A CA 1
ATOM 1863 C C . TYR A 1 249 ? -7.161 4.484 -13.478 1.00 91.94 249 TYR A C 1
ATOM 1865 O O . TYR A 1 249 ? -7.714 5.576 -13.475 1.00 91.94 249 TYR A O 1
ATOM 1873 N N . MET A 1 250 ? -7.431 3.523 -12.603 1.00 93.94 250 MET A N 1
ATOM 1874 C CA . MET A 1 250 ? -8.230 3.691 -11.394 1.00 93.94 250 MET A CA 1
ATOM 1875 C C . MET A 1 250 ? -7.870 2.529 -10.462 1.00 93.94 250 MET A C 1
ATOM 1877 O O . MET A 1 250 ? -7.903 1.386 -10.927 1.00 93.94 250 MET A O 1
ATOM 1881 N N . PRO A 1 251 ? -7.515 2.760 -9.186 1.00 94.56 251 PRO A N 1
ATOM 1882 C CA . PRO A 1 251 ? -7.456 1.677 -8.213 1.00 94.56 251 PRO A CA 1
ATOM 1883 C C . PRO A 1 251 ? -8.826 0.999 -8.103 1.00 94.56 251 PRO A C 1
ATOM 1885 O O . PRO A 1 251 ? -9.856 1.609 -8.377 1.00 94.56 251 PRO A O 1
ATOM 1888 N N . ASP A 1 252 ? -8.855 -0.256 -7.689 1.00 95.75 252 ASP A N 1
ATOM 1889 C CA . ASP A 1 252 ? -10.080 -1.012 -7.487 1.00 95.75 252 ASP A CA 1
ATOM 1890 C C . ASP A 1 252 ? -10.973 -0.287 -6.481 1.00 95.75 252 ASP A C 1
ATOM 1892 O O . ASP A 1 252 ? -10.537 0.117 -5.400 1.00 95.75 252 ASP A O 1
ATOM 1896 N N . ARG A 1 253 ? -12.249 -0.155 -6.838 1.00 94.62 253 ARG A N 1
ATOM 1897 C CA . ARG A 1 253 ? -13.274 0.543 -6.049 1.00 94.62 253 ARG A CA 1
ATOM 1898 C C . ARG A 1 253 ? -13.448 0.047 -4.606 1.00 94.62 253 ARG A C 1
ATOM 1900 O O . ARG A 1 253 ? -14.103 0.716 -3.812 1.00 94.62 253 ARG A O 1
ATOM 1907 N N . ARG A 1 254 ? -12.923 -1.134 -4.256 1.00 94.44 254 ARG A N 1
ATOM 1908 C CA . ARG A 1 254 ? -12.938 -1.681 -2.886 1.00 94.44 254 ARG A CA 1
ATOM 1909 C C . ARG A 1 254 ? -11.907 -1.024 -1.957 1.00 94.44 254 ARG A C 1
ATOM 1911 O O . ARG A 1 254 ? -11.999 -1.191 -0.739 1.00 94.44 254 ARG A O 1
ATOM 1918 N N . MET A 1 255 ? -10.941 -0.295 -2.513 1.00 94.75 255 MET A N 1
ATOM 1919 C CA . MET A 1 255 ? -9.849 0.357 -1.793 1.00 94.75 255 MET A CA 1
ATOM 1920 C C . MET A 1 255 ? -10.045 1.876 -1.710 1.00 94.75 255 MET A C 1
ATOM 1922 O O . MET A 1 255 ? -10.629 2.497 -2.592 1.00 94.75 255 MET A O 1
ATOM 1926 N N . GLN A 1 256 ? -9.486 2.481 -0.661 1.00 94.81 256 GLN A N 1
ATOM 1927 C CA . GLN A 1 256 ? -9.156 3.907 -0.639 1.00 94.81 256 GLN A CA 1
ATOM 1928 C C . GLN A 1 256 ? -7.641 4.107 -0.706 1.00 94.81 256 GLN A C 1
ATOM 1930 O O . GLN A 1 256 ? -6.893 3.358 -0.080 1.00 94.81 256 GLN A O 1
ATOM 1935 N N . VAL A 1 257 ? -7.184 5.107 -1.453 1.00 94.75 257 VAL A N 1
ATOM 1936 C CA . VAL A 1 257 ? -5.760 5.365 -1.676 1.00 94.75 257 VAL A CA 1
ATOM 1937 C C . VAL A 1 257 ? -5.345 6.728 -1.140 1.00 94.75 257 VAL A C 1
ATOM 1939 O O . VAL A 1 257 ? -5.960 7.747 -1.465 1.00 94.75 257 VAL A O 1
ATOM 1942 N N . VAL A 1 258 ? -4.259 6.722 -0.367 1.00 93.12 258 VAL A N 1
ATOM 1943 C CA . VAL A 1 258 ? -3.519 7.905 0.075 1.00 93.12 258 VAL A CA 1
ATOM 1944 C C . VAL A 1 258 ? -2.150 7.883 -0.585 1.00 93.12 258 VAL A C 1
ATOM 1946 O O . VAL A 1 258 ? -1.445 6.873 -0.543 1.00 93.12 258 VAL A O 1
ATOM 1949 N N . MET A 1 259 ? -1.771 8.993 -1.205 1.00 91.69 259 MET A N 1
ATOM 1950 C CA . MET A 1 259 ? -0.513 9.100 -1.935 1.00 91.69 259 MET A CA 1
ATOM 1951 C C . MET A 1 259 ? 0.294 10.305 -1.465 1.00 91.69 259 MET A C 1
ATOM 1953 O O . MET A 1 259 ? -0.280 11.353 -1.172 1.00 91.69 259 MET A O 1
ATOM 1957 N N . TYR A 1 260 ? 1.617 10.164 -1.429 1.00 91.25 260 TYR A N 1
ATOM 1958 C CA . TYR A 1 260 ? 2.548 11.223 -1.039 1.00 91.25 260 TYR A CA 1
ATOM 1959 C C . TYR A 1 260 ? 3.610 11.427 -2.114 1.00 91.25 260 TYR A C 1
ATOM 1961 O O . TYR A 1 260 ? 4.177 10.447 -2.581 1.00 91.25 260 TYR A O 1
ATOM 1969 N N . HIS A 1 261 ? 3.965 12.666 -2.442 1.00 88.38 261 HIS A N 1
ATOM 1970 C CA . HIS A 1 261 ? 5.150 12.985 -3.250 1.00 88.38 261 HIS A CA 1
ATOM 1971 C C . HIS A 1 261 ? 5.833 14.239 -2.724 1.00 88.38 261 HIS A C 1
ATOM 1973 O O . HIS A 1 261 ? 5.177 15.111 -2.162 1.00 88.38 261 HIS A O 1
ATOM 1979 N N . GLY A 1 262 ? 7.137 14.348 -2.950 1.00 85.62 262 GLY A N 1
ATOM 1980 C CA . GLY A 1 262 ? 7.853 15.610 -2.804 1.00 85.62 262 GLY A CA 1
ATOM 1981 C C . GLY A 1 262 ? 7.925 16.369 -4.130 1.00 85.62 262 GLY A C 1
ATOM 1982 O O . GLY A 1 262 ? 7.969 15.745 -5.188 1.00 85.62 262 GLY A O 1
ATOM 1983 N N . THR A 1 263 ? 7.911 17.702 -4.113 1.00 81.00 263 THR A N 1
ATOM 1984 C CA . THR A 1 263 ? 7.962 18.506 -5.350 1.00 81.00 263 THR A CA 1
ATOM 1985 C C . THR A 1 263 ? 9.339 18.509 -6.022 1.00 81.00 263 THR A C 1
ATOM 1987 O O . THR A 1 263 ? 9.401 18.716 -7.231 1.00 81.00 263 THR A O 1
ATOM 1990 N N . ASN A 1 264 ? 10.412 18.191 -5.284 1.00 82.88 264 ASN A N 1
ATOM 1991 C CA . ASN A 1 264 ? 11.772 17.989 -5.803 1.00 82.88 264 ASN A CA 1
ATOM 1992 C C . ASN A 1 264 ? 12.064 16.523 -6.170 1.00 82.88 264 ASN A C 1
ATOM 1994 O O . ASN A 1 264 ? 13.209 16.166 -6.456 1.00 82.88 264 ASN A O 1
ATOM 1998 N N . ASP A 1 265 ? 11.060 15.645 -6.159 1.00 83.88 265 ASP A N 1
ATOM 1999 C CA . ASP A 1 265 ? 11.236 14.273 -6.617 1.00 83.88 265 ASP A CA 1
ATOM 2000 C C . ASP A 1 265 ? 11.609 14.257 -8.111 1.00 83.88 265 ASP A C 1
ATOM 2002 O O . ASP A 1 265 ? 10.805 14.548 -9.003 1.00 83.88 265 ASP A O 1
ATOM 2006 N N . SER A 1 266 ? 12.863 13.888 -8.381 1.00 75.56 266 SER A N 1
ATOM 2007 C CA . SER A 1 266 ? 13.454 13.857 -9.719 1.00 75.56 266 SER A CA 1
ATOM 2008 C C . SER A 1 266 ? 12.743 12.894 -10.676 1.00 75.56 266 SER A C 1
ATOM 2010 O O . SER A 1 266 ? 12.862 13.036 -11.895 1.00 75.56 266 SER A O 1
ATOM 2012 N N . LEU A 1 267 ? 11.959 11.945 -10.155 1.00 76.12 267 LEU A N 1
ATOM 2013 C CA . LEU A 1 267 ? 11.190 10.982 -10.942 1.00 76.12 267 LEU A CA 1
ATOM 2014 C C . LEU A 1 267 ? 9.809 11.503 -11.370 1.00 76.12 267 LEU A C 1
ATOM 2016 O O . LEU A 1 267 ? 9.101 10.799 -12.098 1.00 76.12 267 LEU A O 1
ATOM 2020 N N . LEU A 1 268 ? 9.436 12.730 -10.985 1.00 71.12 268 LEU A N 1
ATOM 2021 C CA . LEU A 1 268 ? 8.215 13.412 -11.438 1.00 71.12 268 LEU A CA 1
ATOM 2022 C C . LEU A 1 268 ? 8.339 14.049 -12.829 1.00 71.12 268 LEU A C 1
ATOM 2024 O O . LEU A 1 268 ? 7.417 14.717 -13.294 1.00 71.12 268 LEU A O 1
ATOM 2028 N N . GLY A 1 269 ? 9.479 13.894 -13.511 1.00 57.19 269 GLY A N 1
ATOM 2029 C CA . GLY A 1 269 ? 9.664 14.376 -14.886 1.00 57.19 269 GLY A CA 1
ATOM 2030 C C . GLY A 1 269 ? 9.384 15.868 -15.082 1.00 57.19 269 GLY A C 1
ATOM 2031 O O . GLY A 1 269 ? 8.948 16.282 -16.159 1.00 57.19 269 GLY A O 1
ATOM 2032 N N . VAL A 1 270 ? 9.613 16.668 -14.041 1.00 52.84 270 VAL A N 1
ATOM 2033 C CA . VAL A 1 270 ? 9.699 18.127 -14.101 1.00 52.84 270 VAL A CA 1
ATOM 2034 C C . VAL A 1 270 ? 11.155 18.488 -14.380 1.00 52.84 270 VAL A C 1
ATOM 2036 O O . VAL A 1 270 ? 11.936 18.765 -13.483 1.00 52.84 270 VAL A O 1
ATOM 2039 N N . SER A 1 271 ? 11.552 18.419 -15.652 1.00 47.75 271 SER A N 1
ATOM 2040 C CA . SER A 1 271 ? 12.863 18.911 -16.104 1.00 47.75 271 SER A CA 1
ATOM 2041 C C . SER A 1 271 ? 12.896 20.435 -16.284 1.00 47.75 271 SER A C 1
ATOM 2043 O O . SER A 1 271 ? 13.933 20.989 -16.636 1.00 47.75 271 SER A O 1
ATOM 2045 N N . ASP A 1 272 ? 11.755 21.105 -16.106 1.00 48.78 272 ASP A N 1
ATOM 2046 C CA . ASP A 1 272 ? 11.615 22.556 -16.187 1.00 48.78 272 ASP A CA 1
ATOM 2047 C C . ASP A 1 272 ? 11.729 23.162 -14.775 1.00 48.78 272 ASP A C 1
ATOM 2049 O O . ASP A 1 272 ? 10.883 22.864 -13.930 1.00 48.78 272 ASP A O 1
ATOM 2053 N N . PRO A 1 273 ? 12.732 24.020 -14.506 1.00 46.03 273 PRO A N 1
ATOM 2054 C CA . PRO A 1 273 ? 12.917 24.662 -13.204 1.00 46.03 273 PRO A CA 1
ATOM 2055 C C . PRO A 1 273 ? 11.787 25.633 -12.818 1.00 46.03 273 PRO A C 1
ATOM 2057 O O . PRO A 1 273 ? 11.711 26.033 -11.660 1.00 46.03 273 PRO A O 1
ATOM 2060 N N . ASN A 1 274 ? 10.907 26.009 -13.754 1.00 48.81 274 ASN A N 1
ATOM 2061 C CA . ASN A 1 274 ? 9.710 26.813 -13.490 1.00 48.81 274 ASN A CA 1
ATOM 2062 C C . ASN A 1 274 ? 8.430 25.965 -13.407 1.00 48.81 274 ASN A C 1
ATOM 2064 O O . ASN A 1 274 ? 7.341 26.510 -13.193 1.00 48.81 274 ASN A O 1
ATOM 2068 N N . ALA A 1 275 ? 8.520 24.646 -13.613 1.00 48.38 275 ALA A N 1
ATOM 2069 C CA . ALA A 1 275 ? 7.353 23.792 -13.535 1.00 48.38 275 ALA A CA 1
ATOM 2070 C C . ALA A 1 275 ? 6.932 23.584 -12.079 1.00 48.38 275 ALA A C 1
ATOM 2072 O O . ALA A 1 275 ? 7.698 23.157 -11.223 1.00 48.38 275 ALA A O 1
ATOM 2073 N N . SER A 1 276 ? 5.658 23.849 -11.819 1.00 52.06 276 SER A N 1
ATOM 2074 C CA . SER A 1 276 ? 4.988 23.409 -10.604 1.00 52.06 276 SER A CA 1
ATOM 2075 C C . SER A 1 276 ? 4.541 21.952 -10.769 1.00 52.06 276 SER A C 1
ATOM 2077 O O . SER A 1 276 ? 4.451 21.453 -11.902 1.00 52.06 276 SER A O 1
ATOM 2079 N N . PRO A 1 277 ? 4.086 21.292 -9.691 1.00 49.62 277 PRO A N 1
ATOM 2080 C CA . PRO A 1 277 ? 3.420 20.003 -9.812 1.00 49.62 277 PRO A CA 1
ATOM 2081 C C . PRO A 1 277 ? 2.204 19.998 -10.757 1.00 49.62 277 PRO A C 1
ATOM 2083 O O . PRO A 1 277 ? 1.726 18.925 -11.095 1.00 49.62 277 PRO A O 1
ATOM 2086 N N . LYS A 1 278 ? 1.691 21.148 -11.228 1.00 47.53 278 LYS A N 1
ATOM 2087 C CA . LYS A 1 278 ? 0.595 21.230 -12.215 1.00 47.53 278 LYS A CA 1
ATOM 2088 C C . LYS A 1 278 ? 1.052 21.372 -13.668 1.00 47.53 278 LYS A C 1
ATOM 2090 O O . LYS A 1 278 ? 0.265 21.088 -14.566 1.00 47.53 278 LYS A O 1
ATOM 2095 N N . THR A 1 279 ? 2.270 21.846 -13.921 1.00 53.09 279 THR A N 1
ATOM 2096 C CA . THR A 1 279 ? 2.675 22.329 -15.256 1.00 53.09 279 THR A CA 1
ATOM 2097 C C . THR A 1 279 ? 3.718 21.447 -15.950 1.00 53.09 279 THR A C 1
ATOM 2099 O O . THR A 1 279 ? 4.038 21.690 -17.109 1.00 53.09 279 THR A O 1
ATOM 2102 N N . GLY A 1 280 ? 4.198 20.387 -15.287 1.00 55.62 280 GLY A N 1
ATOM 2103 C CA . GLY A 1 280 ? 5.174 19.436 -15.827 1.00 55.62 280 GLY A CA 1
ATOM 2104 C C . GLY A 1 280 ? 4.617 18.287 -16.686 1.00 55.62 280 GLY A C 1
ATOM 2105 O O . GLY A 1 280 ? 3.444 17.892 -16.619 1.00 55.62 280 GLY A O 1
ATOM 2106 N N . SER A 1 281 ? 5.519 17.687 -17.465 1.00 55.56 281 SER A N 1
ATOM 2107 C CA . SER A 1 281 ? 5.268 16.556 -18.367 1.00 55.56 281 SER A CA 1
ATOM 2108 C C . SER A 1 281 ? 4.731 15.322 -17.632 1.00 55.56 281 SER A C 1
ATOM 2110 O O . SER A 1 281 ? 3.743 14.739 -18.070 1.00 55.56 281 SER A O 1
ATOM 2112 N N . LEU A 1 282 ? 5.297 14.958 -16.474 1.00 60.22 282 LEU A N 1
ATOM 2113 C CA . LEU A 1 282 ? 4.963 13.731 -15.730 1.00 60.22 282 LEU A CA 1
ATOM 2114 C C . LEU A 1 282 ? 4.443 14.021 -14.311 1.00 60.22 282 LEU A C 1
ATOM 2116 O O . LEU A 1 282 ? 4.946 13.492 -13.329 1.00 60.22 282 LEU A O 1
ATOM 2120 N N . SER A 1 283 ? 3.412 14.857 -14.178 1.00 65.00 283 SER A N 1
ATOM 2121 C CA . SER A 1 283 ? 2.886 15.173 -12.845 1.00 65.00 283 SER A CA 1
ATOM 2122 C C . SER A 1 283 ? 2.248 13.956 -12.141 1.00 65.00 283 SER A C 1
ATOM 2124 O O . SER A 1 283 ? 1.400 13.282 -12.741 1.00 65.00 283 SER A O 1
ATOM 2126 N N . PRO A 1 284 ? 2.554 13.722 -10.849 1.00 61.00 284 PRO A N 1
ATOM 2127 C CA . PRO A 1 284 ? 1.967 12.634 -10.068 1.00 61.00 284 PRO A CA 1
ATOM 2128 C C . PRO A 1 284 ? 0.449 12.784 -9.896 1.00 61.00 284 PRO A C 1
ATOM 2130 O O . PRO A 1 284 ? -0.242 11.794 -9.671 1.00 61.00 284 PRO A O 1
ATOM 2133 N N . ILE A 1 285 ? -0.094 13.999 -10.066 1.00 66.06 285 ILE A N 1
ATOM 2134 C CA . ILE A 1 285 ? -1.538 14.260 -9.980 1.00 66.06 285 ILE A CA 1
ATOM 2135 C C . ILE A 1 285 ? -2.323 13.549 -11.088 1.00 66.06 285 ILE A C 1
ATOM 2137 O O . ILE A 1 285 ? -3.523 13.321 -10.964 1.00 66.06 285 ILE A O 1
ATOM 2141 N N . LYS A 1 286 ? -1.671 13.189 -12.200 1.00 75.50 286 LYS A N 1
ATOM 2142 C CA . LYS A 1 286 ? -2.365 12.693 -13.393 1.00 75.50 286 LYS A CA 1
ATOM 2143 C C . LYS A 1 286 ? -2.953 11.300 -13.186 1.00 75.50 286 LYS A C 1
ATOM 2145 O O . LYS A 1 286 ? -4.033 11.043 -13.704 1.00 75.50 286 LYS A O 1
ATOM 2150 N N . PHE A 1 287 ? -2.319 10.453 -12.370 1.00 78.69 287 PHE A N 1
ATOM 2151 C CA . PHE A 1 287 ? -2.903 9.175 -11.936 1.00 78.69 287 PHE A CA 1
ATOM 2152 C C . PHE A 1 287 ? -4.185 9.394 -11.131 1.00 78.69 287 PHE A C 1
ATOM 2154 O O . PHE A 1 287 ? -5.202 8.744 -11.377 1.00 78.69 287 PHE A O 1
ATOM 2161 N N . THR A 1 288 ? -4.152 10.362 -10.219 1.00 84.88 288 THR A N 1
ATOM 2162 C CA . THR A 1 288 ? -5.284 10.742 -9.376 1.00 84.88 288 THR A CA 1
ATOM 2163 C C . THR A 1 288 ? -6.435 11.330 -10.203 1.00 84.88 288 THR A C 1
ATOM 2165 O O . THR A 1 288 ? -7.591 10.961 -9.999 1.00 84.88 288 THR A O 1
ATOM 2168 N N . LEU A 1 289 ? -6.125 12.177 -11.194 1.00 85.75 289 LEU A N 1
ATOM 2169 C CA . LEU A 1 289 ? -7.100 12.764 -12.123 1.00 85.75 289 LEU A CA 1
ATOM 2170 C C . LEU A 1 289 ? -7.689 11.732 -13.092 1.00 85.75 289 LEU A C 1
ATOM 2172 O O . LEU A 1 289 ? -8.897 11.730 -13.305 1.00 85.75 289 LEU A O 1
ATOM 2176 N N . ALA A 1 290 ? -6.866 10.840 -13.651 1.00 89.12 290 ALA A N 1
ATOM 2177 C CA . ALA A 1 290 ? -7.329 9.738 -14.496 1.00 89.12 290 ALA A CA 1
ATOM 2178 C C . ALA A 1 290 ? -8.277 8.802 -13.734 1.00 89.12 290 ALA A C 1
ATOM 2180 O O . ALA A 1 290 ? -9.313 8.401 -14.268 1.00 89.12 290 ALA A O 1
ATOM 2181 N N . SER A 1 291 ? -7.956 8.521 -12.468 1.00 91.88 291 SER A N 1
ATOM 2182 C CA . SER A 1 291 ? -8.825 7.772 -11.560 1.00 91.88 291 SER A CA 1
ATOM 2183 C C . SER A 1 291 ? -10.144 8.490 -11.312 1.00 91.88 291 SER A C 1
ATOM 2185 O O . SER A 1 291 ? -11.196 7.868 -11.428 1.00 91.88 291 SER A O 1
ATOM 2187 N N . GLY A 1 292 ? -10.112 9.799 -11.044 1.00 91.44 292 GLY A N 1
ATOM 2188 C CA . GLY A 1 292 ? -11.321 10.612 -10.886 1.00 91.44 292 GLY A CA 1
ATOM 2189 C C . GLY A 1 292 ? -12.201 10.597 -12.136 1.00 91.44 292 GLY A C 1
ATOM 2190 O O . GLY A 1 292 ? -13.401 10.347 -12.045 1.00 91.44 292 GLY A O 1
ATOM 2191 N N . ALA A 1 293 ? -11.596 10.758 -13.315 1.00 92.94 293 ALA A N 1
ATOM 2192 C CA . ALA A 1 293 ? -12.302 10.686 -14.588 1.00 92.94 293 ALA A CA 1
ATOM 2193 C C . ALA A 1 293 ? -12.946 9.307 -14.809 1.00 92.94 293 ALA A C 1
ATOM 2195 O O . ALA A 1 293 ? -14.112 9.236 -15.193 1.00 92.94 293 ALA A O 1
ATOM 2196 N N . GLN A 1 294 ? -12.230 8.210 -14.535 1.00 95.06 294 GLN A N 1
ATOM 2197 C CA . GLN A 1 294 ? -12.791 6.860 -14.635 1.00 95.06 294 GLN A CA 1
ATOM 2198 C C . GLN A 1 294 ? -13.928 6.644 -13.626 1.00 95.06 294 GLN A C 1
ATOM 2200 O O . GLN A 1 294 ? -14.992 6.157 -14.005 1.00 95.06 294 GLN A O 1
ATOM 2205 N N . ALA A 1 295 ? -13.746 7.043 -12.368 1.00 95.38 295 ALA A N 1
ATOM 2206 C CA . ALA A 1 295 ? -14.766 6.913 -11.332 1.00 95.38 295 ALA A CA 1
ATOM 2207 C C . ALA A 1 295 ? -16.052 7.671 -11.705 1.00 95.38 295 ALA A C 1
ATOM 2209 O O . ALA A 1 295 ? -17.146 7.114 -11.591 1.00 95.38 295 ALA A O 1
ATOM 2210 N N . ALA A 1 296 ? -15.920 8.879 -12.265 1.00 95.19 296 ALA A N 1
ATOM 2211 C CA . ALA A 1 296 ? -17.040 9.668 -12.770 1.00 95.19 296 ALA A CA 1
ATOM 2212 C C . ALA A 1 296 ? -17.805 8.946 -13.895 1.00 95.19 296 ALA A C 1
ATOM 2214 O O . ALA A 1 296 ? -19.033 8.896 -13.858 1.00 95.19 296 ALA A O 1
ATOM 2215 N N . THR A 1 297 ? -17.111 8.305 -14.851 1.00 96.56 297 THR A N 1
ATOM 2216 C CA . THR A 1 297 ? -17.787 7.518 -15.910 1.00 96.56 297 THR A CA 1
ATOM 2217 C C . THR A 1 297 ? -18.588 6.330 -15.375 1.00 96.56 297 THR A C 1
ATOM 2219 O O . THR A 1 297 ? -19.532 5.885 -16.023 1.00 96.56 297 THR A O 1
ATOM 2222 N N . LEU A 1 298 ? -18.229 5.824 -14.193 1.00 96.38 298 LEU A N 1
ATOM 2223 C CA . LEU A 1 298 ? -18.885 4.692 -13.541 1.00 96.38 298 LEU A CA 1
ATOM 2224 C C . LEU A 1 298 ? -19.891 5.115 -12.464 1.00 96.38 298 LEU A C 1
ATOM 2226 O O . LEU A 1 298 ? -20.517 4.243 -11.862 1.00 96.38 298 LEU A O 1
ATOM 2230 N N . ASN A 1 299 ? -20.047 6.420 -12.215 1.00 95.62 299 ASN A N 1
ATOM 2231 C CA . ASN A 1 299 ? -20.838 6.965 -11.112 1.00 95.62 299 ASN A CA 1
ATOM 2232 C C . ASN A 1 299 ? -20.419 6.391 -9.739 1.00 95.62 299 ASN A C 1
ATOM 2234 O O . ASN A 1 299 ? -21.252 5.961 -8.938 1.00 95.62 299 ASN A O 1
ATOM 2238 N N . LEU A 1 300 ? -19.105 6.342 -9.492 1.00 93.94 300 LEU A N 1
ATOM 2239 C CA . LEU A 1 300 ? -18.494 5.861 -8.251 1.00 93.94 300 LEU A CA 1
ATOM 2240 C C . LEU A 1 300 ? -17.696 6.982 -7.564 1.00 93.94 300 LEU A C 1
ATOM 2242 O O . LEU A 1 300 ? -17.163 7.857 -8.248 1.00 93.94 300 LEU A O 1
ATOM 2246 N N . PRO A 1 301 ? -17.535 6.942 -6.228 1.00 92.00 301 PRO A N 1
ATOM 2247 C CA . PRO A 1 301 ? -16.536 7.761 -5.548 1.00 92.00 301 PRO A CA 1
ATOM 2248 C C . PRO A 1 301 ? -15.127 7.448 -6.067 1.00 92.00 301 PRO A C 1
ATOM 2250 O O . PRO A 1 301 ? -14.804 6.281 -6.297 1.00 92.00 301 PRO A O 1
ATOM 2253 N N . ASN A 1 302 ? -14.276 8.468 -6.210 1.00 92.12 302 ASN A N 1
ATOM 2254 C CA . ASN A 1 302 ? -12.878 8.264 -6.592 1.00 92.12 302 ASN A CA 1
ATOM 2255 C C . ASN A 1 302 ? -12.141 7.460 -5.499 1.00 92.12 302 ASN A C 1
ATOM 2257 O O . ASN A 1 302 ? -12.128 7.894 -4.344 1.00 92.12 302 ASN A O 1
ATOM 2261 N N . PRO A 1 303 ? -11.504 6.320 -5.830 1.00 93.19 303 PRO A N 1
ATOM 2262 C CA . PRO A 1 303 ? -10.720 5.551 -4.865 1.00 93.19 303 PRO A CA 1
ATOM 2263 C C . PRO A 1 303 ? -9.529 6.324 -4.291 1.00 93.19 303 PRO A C 1
ATOM 2265 O O . PRO A 1 303 ? -9.154 6.095 -3.143 1.00 93.19 303 PRO A O 1
ATOM 2268 N N . PHE A 1 304 ? -8.935 7.257 -5.043 1.00 89.06 304 PHE A N 1
ATOM 2269 C CA . PHE A 1 304 ? -7.975 8.190 -4.457 1.00 89.06 304 PHE A CA 1
ATOM 2270 C C . PHE A 1 304 ? -8.704 9.222 -3.607 1.00 89.06 304 PHE A C 1
ATOM 2272 O O . PHE A 1 304 ? -9.442 10.060 -4.123 1.00 89.06 304 PHE A O 1
ATOM 2279 N N . VAL A 1 305 ? -8.454 9.164 -2.304 1.00 87.00 305 VAL A N 1
ATOM 2280 C CA . VAL A 1 305 ? -9.089 10.040 -1.315 1.00 87.00 305 VAL A CA 1
ATOM 2281 C C . VAL A 1 305 ? -8.175 11.176 -0.882 1.00 87.00 305 VAL A C 1
ATOM 2283 O O . VAL A 1 305 ? -8.666 12.224 -0.481 1.00 87.00 305 VAL A O 1
ATOM 2286 N N . GLN A 1 306 ? -6.856 10.983 -0.974 1.00 85.81 306 GLN A N 1
ATOM 2287 C CA . GLN A 1 306 ? -5.870 12.010 -0.664 1.00 85.81 306 GLN A CA 1
ATOM 2288 C C . GLN A 1 306 ? -4.627 11.872 -1.539 1.00 85.81 306 GLN A C 1
ATOM 2290 O O . GLN A 1 306 ? -4.102 10.774 -1.750 1.00 85.81 306 GLN A O 1
ATOM 2295 N N . HIS A 1 307 ? -4.114 13.016 -1.983 1.00 85.31 307 HIS A N 1
ATOM 2296 C CA . HIS A 1 307 ? -2.803 13.129 -2.604 1.00 85.31 307 HIS A CA 1
ATOM 2297 C C . HIS A 1 307 ? -2.079 14.345 -2.031 1.00 85.31 307 HIS A C 1
ATOM 2299 O O . HIS A 1 307 ? -2.454 15.491 -2.280 1.00 85.31 307 HIS A O 1
ATOM 2305 N N . HIS A 1 308 ? -1.052 14.068 -1.237 1.00 84.81 308 HIS A N 1
ATOM 2306 C CA . HIS A 1 308 ? -0.229 15.061 -0.563 1.00 84.81 308 HIS A CA 1
ATOM 2307 C C . HIS A 1 308 ? 1.011 15.347 -1.400 1.00 84.81 308 HIS A C 1
ATOM 2309 O O . HIS A 1 308 ? 1.787 14.435 -1.695 1.00 84.81 308 HIS A O 1
ATOM 2315 N N . LEU A 1 309 ? 1.204 16.613 -1.763 1.00 81.56 309 LEU A N 1
ATOM 2316 C CA . LEU A 1 309 ? 2.444 17.086 -2.365 1.00 81.56 309 LEU A CA 1
ATOM 2317 C C . LEU A 1 309 ? 3.173 17.973 -1.359 1.00 81.56 309 LEU A C 1
ATOM 2319 O O . LEU A 1 309 ? 2.637 18.998 -0.932 1.00 81.56 309 LEU A O 1
ATOM 2323 N N . PHE A 1 310 ? 4.380 17.555 -0.996 1.00 83.31 310 PHE A N 1
ATOM 2324 C CA . PHE A 1 310 ? 5.235 18.237 -0.038 1.00 83.31 310 PHE A CA 1
ATOM 2325 C C . PHE A 1 310 ? 6.245 19.125 -0.750 1.00 83.31 310 PHE A C 1
ATOM 2327 O O . PHE A 1 310 ? 7.018 18.644 -1.582 1.00 83.31 310 PHE A O 1
ATOM 2334 N N . ASP A 1 311 ? 6.238 20.416 -0.435 1.00 81.31 311 ASP A N 1
ATOM 2335 C CA . ASP A 1 311 ? 7.106 21.366 -1.124 1.00 81.31 311 ASP A CA 1
ATOM 2336 C C . ASP A 1 311 ? 8.587 21.222 -0.735 1.00 81.31 311 ASP A C 1
ATOM 2338 O O . ASP A 1 311 ? 8.913 21.005 0.430 1.00 81.31 311 ASP A O 1
ATOM 2342 N N . LEU A 1 312 ? 9.483 21.350 -1.719 1.00 83.06 312 LEU A N 1
ATOM 2343 C CA . LEU A 1 312 ? 10.942 21.199 -1.623 1.00 83.06 312 LEU A CA 1
ATOM 2344 C C . LEU A 1 312 ? 11.439 19.818 -1.167 1.00 83.06 312 LEU A C 1
ATOM 2346 O O . LEU A 1 312 ? 12.621 19.653 -0.860 1.00 83.06 312 LEU A O 1
ATOM 2350 N N . VAL A 1 313 ? 10.556 18.823 -1.155 1.00 88.12 313 VAL A N 1
ATOM 2351 C CA . VAL A 1 313 ? 10.855 17.467 -0.687 1.00 88.12 313 VAL A CA 1
ATOM 2352 C C . VAL A 1 313 ? 11.345 16.589 -1.829 1.00 88.12 313 VAL A C 1
ATOM 2354 O O . VAL A 1 313 ? 10.792 16.615 -2.930 1.00 88.12 313 VAL A O 1
ATOM 2357 N N . ASN A 1 314 ? 12.388 15.811 -1.568 1.00 89.81 314 ASN A N 1
ATOM 2358 C CA . ASN A 1 314 ? 13.034 14.930 -2.530 1.00 89.81 314 ASN A CA 1
ATOM 2359 C C . ASN A 1 314 ? 12.350 13.557 -2.604 1.00 89.81 314 ASN A C 1
ATOM 2361 O O . ASN A 1 314 ? 11.477 13.198 -1.810 1.00 89.81 314 ASN A O 1
ATOM 2365 N N . HIS A 1 315 ? 12.794 12.747 -3.565 1.00 90.38 315 HIS A N 1
ATOM 2366 C CA . HIS A 1 315 ? 12.510 11.314 -3.550 1.00 90.38 315 HIS A CA 1
ATOM 2367 C C . HIS A 1 315 ? 13.101 10.659 -2.287 1.00 90.38 315 HIS A C 1
ATOM 2369 O O . HIS A 1 315 ? 14.109 11.132 -1.763 1.00 90.38 315 HIS A O 1
ATOM 2375 N N . SER A 1 316 ? 12.509 9.555 -1.818 1.00 93.25 316 SER A N 1
ATOM 2376 C CA . SER A 1 316 ? 12.992 8.804 -0.641 1.00 93.25 316 SER A CA 1
ATOM 2377 C C . SER A 1 316 ? 13.037 9.604 0.673 1.00 93.25 316 SER A C 1
ATOM 2379 O O . SER A 1 316 ? 13.832 9.305 1.564 1.00 93.25 316 SER A O 1
ATOM 2381 N N . PHE A 1 317 ? 12.169 10.609 0.838 1.00 94.44 317 PHE A N 1
ATOM 2382 C CA . PHE A 1 317 ? 12.131 11.429 2.056 1.00 94.44 317 PHE A CA 1
ATOM 2383 C C . PHE A 1 317 ? 11.834 10.629 3.339 1.00 94.44 317 PHE A C 1
ATOM 2385 O O . PHE A 1 317 ? 12.202 11.054 4.431 1.00 94.44 317 PHE A O 1
ATOM 2392 N N . ASP A 1 318 ? 11.200 9.459 3.241 1.00 94.69 318 ASP A N 1
ATOM 2393 C CA . ASP A 1 318 ? 10.913 8.556 4.366 1.00 94.69 318 ASP A CA 1
ATOM 2394 C C . ASP A 1 318 ? 12.167 7.869 4.943 1.00 94.69 318 ASP A C 1
ATOM 2396 O O . ASP A 1 318 ? 12.130 7.358 6.067 1.00 94.69 318 ASP A O 1
ATOM 2400 N N . GLU A 1 319 ? 13.284 7.876 4.208 1.00 92.56 319 GLU A N 1
ATOM 2401 C CA . GLU A 1 319 ? 14.565 7.333 4.668 1.00 92.56 319 GLU A CA 1
ATOM 2402 C C . GLU A 1 319 ? 15.309 8.286 5.619 1.00 92.56 319 GLU A C 1
ATOM 2404 O O . GLU A 1 319 ? 16.268 7.881 6.283 1.00 92.56 319 GLU A O 1
ATOM 2409 N N . THR A 1 320 ? 14.851 9.537 5.743 1.00 93.12 320 THR A N 1
ATOM 2410 C CA . THR A 1 320 ? 15.422 10.510 6.682 1.00 93.12 320 THR A CA 1
ATOM 2411 C C . THR A 1 320 ? 15.228 10.095 8.142 1.00 93.12 320 THR A C 1
ATOM 2413 O O . THR A 1 320 ? 14.333 9.324 8.508 1.00 93.12 320 THR A O 1
ATOM 2416 N N . THR A 1 321 ? 16.078 10.614 9.027 1.00 91.50 321 THR A N 1
ATOM 2417 C CA . THR A 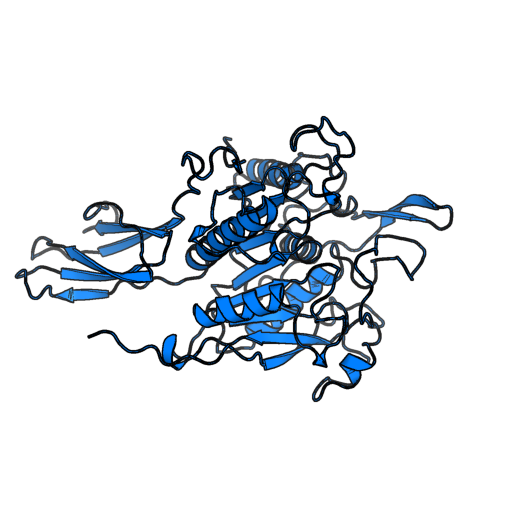1 321 ? 15.839 10.492 10.467 1.00 91.50 321 THR A CA 1
ATOM 2418 C C . THR A 1 321 ? 14.987 11.663 10.915 1.00 91.50 321 THR A C 1
ATOM 2420 O O . THR A 1 321 ? 15.421 12.798 10.839 1.00 91.50 321 THR A O 1
ATOM 2423 N N . ILE A 1 322 ? 13.777 11.380 11.393 1.00 90.06 322 ILE A N 1
ATOM 2424 C CA . ILE A 1 322 ? 12.883 12.419 11.908 1.00 90.06 322 ILE A CA 1
ATOM 2425 C C . ILE A 1 322 ? 13.540 13.113 13.105 1.00 90.06 322 ILE A C 1
ATOM 2427 O O . ILE A 1 322 ? 13.914 12.451 14.077 1.00 90.06 322 ILE A O 1
ATOM 2431 N N . GLU A 1 323 ? 13.620 14.438 13.022 1.00 91.50 323 GLU A N 1
ATOM 2432 C CA . GLU A 1 323 ? 14.157 15.314 14.057 1.00 91.50 323 GLU A CA 1
ATOM 2433 C C . GLU A 1 323 ? 13.431 15.182 15.404 1.00 91.50 323 GLU A C 1
ATOM 2435 O O . GLU A 1 323 ? 12.274 14.748 15.496 1.00 91.50 323 GLU A O 1
ATOM 2440 N N . ALA A 1 324 ? 14.109 15.589 16.478 1.00 92.38 324 ALA A N 1
ATOM 2441 C CA . ALA A 1 324 ? 13.503 15.624 17.805 1.00 92.38 324 ALA A CA 1
ATOM 2442 C C . ALA A 1 324 ? 12.337 16.626 17.848 1.00 92.38 324 ALA A C 1
ATOM 2444 O O . ALA A 1 324 ? 12.377 17.669 17.203 1.00 92.38 324 ALA A O 1
ATOM 2445 N N . GLN A 1 325 ? 11.319 16.358 18.673 1.00 90.06 325 GLN A N 1
ATOM 2446 C CA . GLN A 1 325 ? 10.113 17.197 18.733 1.00 90.06 325 GLN A CA 1
ATOM 2447 C C . GLN A 1 325 ? 10.391 18.679 19.027 1.00 90.06 325 GLN A C 1
ATOM 2449 O O . GLN A 1 325 ? 9.689 19.543 18.511 1.00 90.06 325 GLN A O 1
ATOM 2454 N N . ALA A 1 326 ? 11.431 18.982 19.810 1.00 92.12 326 ALA A N 1
ATOM 2455 C CA . ALA A 1 326 ? 11.850 20.355 20.099 1.00 92.12 326 ALA A CA 1
ATOM 2456 C C . ALA A 1 326 ? 12.339 21.128 18.857 1.00 92.12 326 ALA A C 1
ATOM 2458 O O . ALA A 1 326 ? 12.326 22.356 18.865 1.00 92.12 326 ALA A O 1
ATOM 2459 N N . ASN A 1 327 ? 12.746 20.415 17.803 1.00 90.56 327 ASN A N 1
ATOM 2460 C CA . ASN A 1 327 ? 13.275 20.977 16.563 1.00 90.56 327 ASN A CA 1
ATOM 2461 C C . ASN A 1 327 ? 12.211 21.082 15.459 1.00 90.56 327 ASN A C 1
ATOM 2463 O O . ASN A 1 327 ? 12.474 21.694 14.422 1.00 90.56 327 ASN A O 1
ATOM 2467 N N . TRP A 1 328 ? 11.013 20.520 15.650 1.00 90.25 328 TRP A N 1
ATOM 2468 C CA . TRP A 1 328 ? 9.968 20.545 14.624 1.00 90.25 328 TRP A CA 1
ATOM 2469 C C . TRP A 1 328 ? 9.547 21.974 14.278 1.00 90.25 328 TRP A C 1
ATOM 2471 O O . TRP A 1 328 ? 9.305 22.794 15.163 1.00 90.25 328 TRP A O 1
ATOM 2481 N N . ASN A 1 329 ? 9.400 22.252 12.980 1.00 84.31 329 ASN A N 1
ATOM 2482 C CA . ASN A 1 329 ? 9.076 23.574 12.426 1.00 84.31 329 ASN A CA 1
ATOM 2483 C C . ASN A 1 329 ? 10.074 24.687 12.792 1.00 84.31 329 ASN A C 1
ATOM 2485 O O . ASN A 1 329 ? 9.736 25.870 12.744 1.00 84.31 329 ASN A O 1
ATOM 2489 N N . THR A 1 330 ? 11.301 24.319 13.151 1.00 86.94 330 THR A N 1
ATOM 2490 C CA . THR A 1 330 ? 12.422 25.253 13.288 1.00 86.94 330 THR A CA 1
ATOM 2491 C C . THR A 1 330 ? 13.316 25.168 12.050 1.00 86.94 330 THR A C 1
ATOM 2493 O O . THR A 1 330 ? 13.135 24.291 11.211 1.00 86.94 330 THR A O 1
ATOM 2496 N N . GLY A 1 331 ? 14.329 26.033 11.943 1.00 86.44 331 GLY A N 1
ATOM 2497 C CA . GLY A 1 331 ? 15.341 25.920 10.883 1.00 86.44 331 GLY A CA 1
ATOM 2498 C C . GLY A 1 331 ? 16.230 24.669 10.970 1.00 86.44 331 GLY A C 1
ATOM 2499 O O . GLY A 1 331 ? 17.096 24.504 10.119 1.00 86.44 331 GLY A O 1
ATOM 2500 N N . LEU A 1 332 ? 16.053 23.827 11.997 1.00 91.19 332 LEU A N 1
ATOM 2501 C CA . LEU A 1 332 ? 16.781 22.568 12.169 1.00 91.19 332 LEU A CA 1
ATOM 2502 C C . LEU A 1 332 ? 16.076 21.373 11.513 1.00 91.19 332 LEU A C 1
ATOM 2504 O O . LEU A 1 332 ? 16.749 20.405 11.195 1.00 91.19 332 LEU A O 1
ATOM 2508 N N . GLU A 1 333 ? 14.755 21.430 11.308 1.00 91.81 333 GLU A N 1
ATOM 2509 C CA . GLU A 1 333 ? 14.008 20.373 10.613 1.00 91.81 333 GLU A CA 1
ATOM 2510 C C . GLU A 1 333 ? 14.003 20.674 9.111 1.00 91.81 333 GLU A C 1
ATOM 2512 O O . GLU A 1 333 ? 13.435 21.673 8.661 1.00 91.81 333 GLU A O 1
ATOM 2517 N N . SER A 1 334 ? 14.643 19.813 8.325 1.00 92.81 334 SER A N 1
ATOM 2518 C CA . SER A 1 334 ? 14.616 19.908 6.867 1.00 92.81 334 SER A CA 1
ATOM 2519 C C . SER A 1 334 ? 13.226 19.595 6.300 1.00 92.81 334 SER A C 1
ATOM 2521 O O . SER A 1 334 ? 12.368 18.996 6.957 1.00 92.81 334 SER A O 1
ATOM 2523 N N . ALA A 1 335 ? 13.003 19.965 5.035 1.00 90.06 335 ALA A N 1
ATOM 2524 C CA . ALA A 1 335 ? 11.762 19.645 4.335 1.00 90.06 335 ALA A CA 1
ATOM 2525 C C . ALA A 1 335 ? 11.504 18.126 4.298 1.00 90.06 335 ALA A C 1
ATOM 2527 O O . ALA A 1 335 ? 10.399 17.689 4.611 1.00 90.06 335 ALA A O 1
ATOM 2528 N N . ASP A 1 336 ? 12.519 17.311 3.993 1.00 92.69 336 ASP A N 1
ATOM 2529 C CA . ASP A 1 336 ? 12.370 15.852 3.917 1.00 92.69 336 ASP A CA 1
ATOM 2530 C C . ASP A 1 336 ? 12.025 15.230 5.281 1.00 92.69 336 ASP A C 1
ATOM 2532 O O . ASP A 1 336 ? 11.156 14.361 5.361 1.00 92.69 336 ASP A O 1
ATOM 2536 N N . GLU A 1 337 ? 12.635 15.705 6.371 1.00 94.00 337 GLU A N 1
ATOM 2537 C CA . GLU A 1 337 ? 12.346 15.225 7.733 1.00 94.00 337 GLU A CA 1
ATOM 2538 C C . GLU A 1 337 ? 10.925 15.586 8.171 1.00 94.00 337 GLU A C 1
ATOM 2540 O O . GLU A 1 337 ? 10.204 14.748 8.728 1.00 94.00 337 GLU A O 1
ATOM 2545 N N . LYS A 1 338 ? 10.491 16.812 7.855 1.00 91.75 338 LYS A N 1
ATOM 2546 C CA . LYS A 1 338 ? 9.118 17.261 8.079 1.00 91.75 338 LYS A CA 1
ATOM 2547 C C . LYS A 1 338 ? 8.123 16.419 7.274 1.00 91.75 338 LYS A C 1
ATOM 2549 O O . LYS A 1 338 ? 7.135 15.956 7.846 1.00 91.75 338 LYS A O 1
ATOM 2554 N N . ALA A 1 339 ? 8.383 16.148 5.992 1.00 91.81 339 ALA A N 1
ATOM 2555 C CA . ALA A 1 339 ? 7.536 15.267 5.178 1.00 91.81 339 ALA A CA 1
ATOM 2556 C C . ALA A 1 339 ? 7.497 13.844 5.713 1.00 91.81 339 ALA A C 1
ATOM 2558 O O . ALA A 1 339 ? 6.417 13.263 5.795 1.00 91.81 339 ALA A O 1
ATOM 2559 N N . ASN A 1 340 ? 8.637 13.293 6.126 1.00 94.69 340 ASN A N 1
ATOM 2560 C CA . ASN A 1 340 ? 8.698 11.962 6.714 1.00 94.69 340 ASN A CA 1
ATOM 2561 C C . ASN A 1 340 ? 7.787 11.863 7.938 1.00 94.69 340 ASN A C 1
ATOM 2563 O O . ASN A 1 340 ? 6.921 10.990 8.008 1.00 94.69 340 ASN A O 1
ATOM 2567 N N . ARG A 1 341 ? 7.918 12.812 8.872 1.00 92.69 341 ARG A N 1
ATOM 2568 C CA . ARG A 1 341 ? 7.076 12.886 10.068 1.00 92.69 341 ARG A CA 1
ATOM 2569 C C . ARG A 1 341 ? 5.594 12.961 9.723 1.00 92.69 341 ARG A C 1
ATOM 2571 O O . ARG A 1 341 ? 4.806 12.175 10.241 1.00 92.69 341 ARG A O 1
ATOM 2578 N N . LEU A 1 342 ? 5.226 13.885 8.846 1.00 90.44 342 LEU A N 1
ATOM 2579 C CA . LEU A 1 342 ? 3.834 14.155 8.514 1.00 90.44 342 LEU A CA 1
ATOM 2580 C C . LEU A 1 342 ? 3.183 13.021 7.720 1.00 90.44 342 LEU A C 1
ATOM 2582 O O . LEU A 1 342 ? 2.094 12.573 8.073 1.00 90.44 342 LEU A O 1
ATOM 2586 N N . ALA A 1 343 ? 3.867 12.499 6.702 1.00 93.19 343 ALA A N 1
ATOM 2587 C CA . ALA A 1 343 ? 3.398 11.350 5.939 1.00 93.19 343 ALA A CA 1
ATOM 2588 C C . ALA A 1 343 ? 3.295 10.102 6.820 1.00 93.19 343 ALA A C 1
ATOM 2590 O O . ALA A 1 343 ? 2.364 9.315 6.665 1.00 93.19 343 ALA A O 1
ATOM 2591 N N . ARG A 1 344 ? 4.227 9.903 7.764 1.00 94.69 344 ARG A N 1
ATOM 2592 C CA . ARG A 1 344 ? 4.151 8.810 8.743 1.00 94.69 344 ARG A CA 1
ATOM 2593 C C . ARG A 1 344 ? 2.897 8.929 9.606 1.00 94.69 344 ARG A C 1
ATOM 2595 O O . ARG A 1 344 ? 2.200 7.933 9.786 1.00 94.69 344 ARG A O 1
ATOM 2602 N N . ASP A 1 345 ? 2.619 10.113 10.142 1.00 90.56 345 ASP A N 1
ATOM 2603 C CA . ASP A 1 345 ? 1.472 10.332 11.027 1.00 90.56 345 ASP A CA 1
ATOM 2604 C C . ASP A 1 345 ? 0.145 10.157 10.265 1.00 90.56 345 ASP A C 1
ATOM 2606 O O . ASP A 1 345 ? -0.757 9.462 10.740 1.00 90.56 345 ASP A O 1
ATOM 2610 N N . GLU A 1 346 ? 0.065 10.673 9.035 1.00 91.44 346 GLU A N 1
ATOM 2611 C CA . GLU A 1 346 ? -1.076 10.474 8.135 1.00 91.44 346 GLU A CA 1
ATOM 2612 C C . GLU A 1 346 ? -1.254 8.990 7.770 1.00 91.44 346 GLU A C 1
ATOM 2614 O O . GLU A 1 346 ? -2.361 8.453 7.815 1.00 91.44 346 GLU A O 1
ATOM 2619 N N . THR A 1 347 ? -0.155 8.281 7.510 1.00 95.62 347 THR A N 1
ATOM 2620 C CA . THR A 1 347 ? -0.165 6.842 7.222 1.00 95.62 347 THR A CA 1
ATOM 2621 C C . THR A 1 347 ? -0.746 6.040 8.377 1.00 95.62 347 THR A C 1
ATOM 2623 O O . THR A 1 347 ? -1.648 5.228 8.177 1.00 95.62 347 THR A O 1
ATOM 2626 N N . LEU A 1 348 ? -0.282 6.288 9.603 1.00 94.94 348 LEU A N 1
ATOM 2627 C CA . LEU A 1 348 ? -0.803 5.607 10.789 1.00 94.94 348 LEU A CA 1
ATOM 2628 C C . LEU A 1 348 ? -2.289 5.907 11.005 1.00 94.94 348 LEU A C 1
ATOM 2630 O O . LEU A 1 348 ? -3.053 4.993 11.312 1.00 94.94 348 LEU A O 1
ATOM 2634 N N . LYS A 1 349 ? -2.710 7.159 10.796 1.00 92.19 349 LYS A N 1
ATOM 2635 C CA . LYS A 1 349 ? -4.115 7.571 10.896 1.00 92.19 349 LYS A CA 1
ATOM 2636 C C . LYS A 1 349 ? -5.003 6.794 9.923 1.00 92.19 349 LYS A C 1
ATOM 2638 O O . LYS A 1 349 ? -6.038 6.270 10.333 1.00 92.19 349 LYS A O 1
ATOM 2643 N N . TRP A 1 350 ? -4.599 6.669 8.659 1.00 94.62 350 TRP A N 1
ATOM 2644 C CA . TRP A 1 350 ? -5.378 5.942 7.651 1.00 94.62 350 TRP A CA 1
ATOM 2645 C C . TRP A 1 350 ? -5.391 4.430 7.862 1.00 94.62 350 TRP A C 1
ATOM 2647 O O . TRP A 1 350 ? -6.431 3.805 7.650 1.00 94.62 350 TRP A O 1
ATOM 2657 N N . LEU A 1 351 ? -4.287 3.839 8.327 1.00 96.50 351 LEU A N 1
ATOM 2658 C CA . LEU A 1 351 ? -4.265 2.423 8.704 1.00 96.50 351 LEU A CA 1
ATOM 2659 C C . LEU A 1 351 ? -5.210 2.149 9.880 1.00 96.50 351 LEU A C 1
ATOM 2661 O O . LEU A 1 351 ? -6.009 1.217 9.807 1.00 96.50 351 LEU A O 1
ATOM 2665 N N . GLU A 1 352 ? -5.188 2.980 10.927 1.00 94.00 352 GLU A N 1
ATOM 2666 C CA . GLU A 1 352 ? -6.140 2.863 12.038 1.00 94.00 352 GLU A CA 1
ATOM 2667 C C . GLU A 1 352 ? -7.583 3.053 11.549 1.00 94.00 352 GLU A C 1
ATOM 2669 O O . GLU A 1 352 ? -8.429 2.207 11.814 1.00 94.00 352 GLU A O 1
ATOM 2674 N N . PHE A 1 353 ? -7.868 4.090 10.757 1.00 93.56 353 PHE A N 1
ATOM 2675 C CA . PHE A 1 353 ? -9.217 4.344 10.242 1.00 93.56 353 PHE A CA 1
ATOM 2676 C C . PHE A 1 353 ? -9.777 3.189 9.399 1.00 93.56 353 PHE A C 1
ATOM 2678 O O . PHE A 1 353 ? -10.955 2.846 9.506 1.00 93.56 353 PHE A O 1
ATOM 2685 N N . ARG A 1 354 ? -8.961 2.609 8.513 1.00 94.75 354 ARG A N 1
ATOM 2686 C CA . ARG A 1 354 ? -9.448 1.652 7.509 1.00 94.75 354 ARG A CA 1
ATOM 2687 C C . ARG A 1 354 ? -9.394 0.206 7.947 1.00 94.75 354 ARG A C 1
ATOM 2689 O O . ARG A 1 354 ? -10.177 -0.588 7.427 1.00 94.75 354 ARG A O 1
ATOM 2696 N N . LEU A 1 355 ? -8.485 -0.125 8.858 1.00 95.56 355 LEU A N 1
ATOM 2697 C CA . LEU A 1 355 ? -8.208 -1.506 9.231 1.00 95.56 355 LEU A CA 1
ATOM 2698 C C . LEU A 1 355 ? -8.584 -1.811 10.685 1.00 95.56 355 LEU A C 1
ATOM 2700 O O . LEU A 1 355 ? -8.786 -2.976 11.025 1.00 95.56 355 LEU A O 1
ATOM 2704 N N . ARG A 1 356 ? -8.691 -0.811 11.574 1.00 91.31 356 ARG A N 1
ATOM 2705 C CA . ARG A 1 356 ? -9.046 -1.080 12.971 1.00 91.31 356 ARG A CA 1
ATOM 2706 C C . ARG A 1 356 ? -10.543 -1.330 13.115 1.00 91.31 356 ARG A C 1
ATOM 2708 O O . ARG A 1 356 ? -11.384 -0.528 12.714 1.00 91.31 356 ARG A O 1
ATOM 2715 N N . ARG A 1 357 ? -10.884 -2.422 13.799 1.00 86.44 357 ARG A N 1
ATOM 2716 C CA . ARG A 1 357 ? -12.234 -2.628 14.331 1.00 86.44 357 ARG A CA 1
ATOM 2717 C C . ARG A 1 357 ? -12.393 -1.837 15.630 1.00 86.44 357 ARG A C 1
ATOM 2719 O O . ARG A 1 357 ? -11.612 -2.019 16.561 1.00 86.44 357 ARG A O 1
ATOM 2726 N N . HIS A 1 358 ? -13.418 -0.992 15.704 1.00 80.94 358 HIS A N 1
ATOM 2727 C CA . HIS A 1 358 ? -13.784 -0.272 16.924 1.00 80.94 358 HIS A CA 1
ATOM 2728 C C . HIS A 1 358 ? -15.005 -0.934 17.569 1.00 80.94 358 HIS A C 1
ATOM 2730 O O . HIS A 1 358 ? -16.077 -0.989 16.970 1.00 80.94 358 HIS A O 1
ATOM 2736 N N . GLY A 1 359 ? -14.830 -1.450 18.787 1.00 80.25 359 GLY A N 1
ATOM 2737 C CA . GLY A 1 359 ? -15.918 -1.985 19.603 1.00 80.25 359 GLY A CA 1
ATOM 2738 C C . GLY A 1 359 ? -16.516 -0.910 20.508 1.00 80.25 359 GLY A C 1
ATOM 2739 O O . GLY A 1 359 ? -15.777 -0.156 21.140 1.00 80.25 359 GLY A O 1
ATOM 2740 N N . LEU A 1 360 ? -17.847 -0.863 20.574 1.00 87.25 360 LEU A N 1
ATOM 2741 C CA . LEU A 1 360 ? -18.598 -0.106 21.573 1.00 87.25 360 LEU A CA 1
ATOM 2742 C C . LEU A 1 360 ? -19.012 -1.047 22.705 1.00 87.25 360 LEU A C 1
ATOM 2744 O O . LEU A 1 360 ? -19.671 -2.056 22.454 1.00 87.25 360 LEU A O 1
ATOM 2748 N N . THR A 1 361 ? -18.691 -0.678 23.939 1.00 88.94 361 THR A N 1
ATOM 2749 C CA . THR A 1 361 ? -19.038 -1.445 25.137 1.00 88.94 361 THR A CA 1
ATOM 2750 C C . THR A 1 361 ? -19.956 -0.614 26.032 1.00 88.94 361 THR A C 1
ATOM 2752 O O . THR A 1 361 ? -19.478 0.321 26.685 1.00 88.94 361 THR A O 1
ATOM 2755 N N . PRO A 1 362 ? -21.266 -0.916 26.057 1.00 87.12 362 PRO A N 1
ATOM 2756 C CA . PRO A 1 362 ? -22.208 -0.312 26.989 1.00 87.12 362 PRO A CA 1
ATOM 2757 C C . PRO A 1 362 ? -22.164 -1.008 28.360 1.00 87.12 362 PRO A C 1
ATOM 2759 O O . PRO A 1 362 ? -22.137 -2.235 28.439 1.00 87.12 362 PRO A O 1
ATOM 2762 N N . ALA A 1 363 ? -22.213 -0.233 29.441 1.00 89.56 363 ALA A N 1
ATOM 2763 C CA . ALA A 1 363 ? -22.337 -0.714 30.818 1.00 89.56 363 ALA A CA 1
ATOM 2764 C C . ALA A 1 363 ? -23.243 0.228 31.632 1.00 89.56 363 ALA A C 1
ATOM 2766 O O . ALA A 1 363 ? -23.344 1.401 31.280 1.00 89.56 363 ALA A O 1
ATOM 2767 N N . PRO A 1 364 ? -23.909 -0.226 32.709 1.00 88.75 364 PRO A N 1
ATOM 2768 C CA . PRO A 1 364 ? -24.622 0.680 33.610 1.00 88.75 364 PRO A CA 1
ATOM 2769 C C . PRO A 1 364 ? -23.688 1.774 34.146 1.00 88.75 364 PRO A C 1
ATOM 2771 O O . PRO A 1 364 ? -22.574 1.470 34.575 1.00 88.75 364 PRO A O 1
ATOM 2774 N N . ASP A 1 365 ? -24.128 3.033 34.124 1.00 89.12 365 ASP A N 1
ATOM 2775 C CA . ASP A 1 365 ? -23.360 4.126 34.726 1.00 89.12 365 ASP A CA 1
ATOM 2776 C C . ASP A 1 365 ? -23.521 4.079 36.258 1.00 89.12 365 ASP A C 1
ATOM 2778 O O . ASP A 1 365 ? -24.643 4.209 36.755 1.00 89.12 365 ASP A O 1
ATOM 2782 N N . PRO A 1 366 ? -22.437 3.897 37.037 1.00 88.50 366 PRO A N 1
ATOM 2783 C CA . PRO A 1 366 ? -22.535 3.796 38.492 1.00 88.50 366 PRO A CA 1
ATOM 2784 C C . PRO A 1 366 ? -22.942 5.114 39.165 1.00 88.50 366 PRO A C 1
ATOM 2786 O O . PRO A 1 366 ? -23.378 5.097 40.314 1.00 88.50 366 PRO A O 1
ATOM 2789 N N . ASN A 1 367 ? -22.800 6.249 38.474 1.00 89.94 367 ASN A N 1
ATOM 2790 C CA . ASN A 1 367 ? -23.057 7.577 39.025 1.00 89.94 367 ASN A CA 1
ATOM 2791 C C . ASN A 1 367 ? -24.430 8.132 38.629 1.00 89.94 367 ASN A C 1
ATOM 2793 O O . ASN A 1 367 ? -24.894 9.092 39.245 1.00 89.94 367 ASN A O 1
ATOM 2797 N N . ILE A 1 368 ? -25.082 7.557 37.612 1.00 86.00 368 ILE A N 1
ATOM 2798 C CA . ILE A 1 368 ? -26.373 8.034 37.107 1.00 86.00 368 ILE A CA 1
ATOM 2799 C C . ILE A 1 368 ? -27.385 6.882 37.099 1.00 86.00 368 ILE A C 1
ATOM 2801 O O . ILE A 1 368 ? -27.304 6.006 36.236 1.00 86.00 368 ILE A O 1
ATOM 2805 N N . PRO A 1 369 ? -28.381 6.878 38.009 1.00 81.69 369 PRO A N 1
ATOM 2806 C CA . PRO A 1 369 ? -29.442 5.874 38.009 1.00 81.69 369 PRO A CA 1
ATOM 2807 C C . PRO A 1 369 ? -30.168 5.812 36.657 1.00 81.69 369 PRO A C 1
ATOM 2809 O O . PRO A 1 369 ? -30.703 6.813 36.186 1.00 81.69 369 PRO A O 1
ATOM 2812 N N . GLY A 1 370 ? -30.176 4.635 36.026 1.00 77.62 370 GLY A N 1
ATOM 2813 C CA . GLY A 1 370 ? -30.757 4.433 34.690 1.00 77.62 370 GLY A CA 1
ATOM 2814 C C . GLY A 1 370 ? -29.906 4.964 33.526 1.00 77.62 370 GLY A C 1
ATOM 2815 O O . GLY A 1 370 ? -30.329 4.870 32.376 1.00 77.62 370 GLY A O 1
ATOM 2816 N N . GLY A 1 371 ? -28.719 5.506 33.805 1.00 85.25 371 GLY A N 1
ATOM 2817 C CA . GLY A 1 371 ? -27.740 5.911 32.803 1.00 85.25 371 GLY A CA 1
ATOM 2818 C C . GLY A 1 371 ? -26.914 4.735 32.281 1.00 85.25 371 GLY A C 1
ATOM 2819 O O . GLY A 1 371 ? -26.720 3.721 32.956 1.00 85.25 371 GLY A O 1
ATOM 2820 N N . LEU A 1 372 ? -26.403 4.892 31.064 1.00 88.81 372 LEU A N 1
ATOM 2821 C CA . LEU A 1 372 ? -25.509 3.951 30.405 1.00 88.81 372 LEU A CA 1
ATOM 2822 C C . LEU A 1 372 ? -24.161 4.628 30.152 1.00 88.81 372 LEU A C 1
ATOM 2824 O O . LEU A 1 372 ? -24.096 5.659 29.488 1.00 88.81 372 LEU A O 1
ATOM 2828 N N . LEU A 1 373 ? -23.082 4.027 30.633 1.00 90.56 373 LEU A N 1
ATOM 2829 C CA . LEU A 1 373 ? -21.723 4.383 30.270 1.00 90.56 373 LEU A CA 1
ATOM 2830 C C . LEU A 1 373 ? -21.330 3.605 29.014 1.00 90.56 373 LEU A C 1
ATOM 2832 O O . LEU A 1 373 ? -21.187 2.383 29.037 1.00 90.56 373 LEU A O 1
ATOM 2836 N N . VAL A 1 374 ? -21.163 4.310 27.902 1.00 90.88 374 VAL A N 1
ATOM 2837 C CA . VAL A 1 374 ? -20.711 3.723 26.640 1.00 90.88 374 VAL A CA 1
ATOM 2838 C C . VAL A 1 374 ? -19.232 4.020 26.466 1.00 90.88 374 VAL A C 1
ATOM 2840 O O . VAL A 1 374 ? -18.809 5.168 26.581 1.00 90.88 374 VAL A O 1
ATOM 2843 N N . SER A 1 375 ? -18.440 2.987 26.194 1.00 91.31 375 SER A N 1
ATOM 2844 C CA . SER A 1 375 ? -16.985 3.094 26.075 1.00 91.31 375 SER A CA 1
ATOM 2845 C C . SER A 1 375 ? -16.456 2.492 24.779 1.00 91.31 375 SER A C 1
ATOM 2847 O O . SER A 1 375 ? -17.055 1.577 24.219 1.00 91.31 375 SER A O 1
ATOM 2849 N N . TRP A 1 376 ? -15.339 3.022 24.289 1.00 91.38 376 TRP A N 1
ATOM 2850 C CA . TRP A 1 376 ? -14.610 2.503 23.131 1.00 91.38 376 TRP A CA 1
ATOM 2851 C C . TRP A 1 376 ? -13.135 2.895 23.225 1.00 91.38 376 TRP A C 1
ATOM 2853 O O . TRP A 1 376 ? -12.767 3.804 23.966 1.00 91.38 376 TRP A O 1
ATOM 2863 N N . THR A 1 377 ? -12.263 2.238 22.464 1.00 87.88 377 THR A N 1
ATOM 2864 C CA . THR A 1 377 ? -10.861 2.667 22.355 1.00 87.88 377 THR A CA 1
ATOM 2865 C C . THR A 1 377 ? -10.745 3.786 21.326 1.00 87.88 377 THR A C 1
ATOM 2867 O O . THR A 1 377 ? -10.990 3.572 20.135 1.00 87.88 377 THR A O 1
ATOM 2870 N N . GLY A 1 378 ? -10.367 4.980 21.783 1.00 86.25 378 GLY A N 1
ATOM 2871 C CA . GLY A 1 378 ? -10.036 6.107 20.925 1.00 86.25 378 GLY A CA 1
ATOM 2872 C C . GLY A 1 378 ? -8.620 5.974 20.382 1.00 86.25 378 GLY A C 1
ATOM 2873 O O . GLY A 1 378 ? -7.685 5.669 21.114 1.00 86.25 378 GLY A O 1
ATOM 2874 N N . ARG A 1 379 ? -8.449 6.222 19.089 1.00 87.75 379 ARG A N 1
ATOM 2875 C CA . ARG A 1 379 ? -7.142 6.300 18.425 1.00 87.75 379 ARG A CA 1
ATOM 2876 C C . ARG A 1 379 ? -6.804 7.741 18.087 1.00 87.75 379 ARG A C 1
ATOM 2878 O O . ARG A 1 379 ? -7.700 8.501 17.718 1.00 87.75 379 ARG A O 1
ATOM 2885 N N . ASP A 1 380 ? -5.526 8.077 18.221 1.00 84.25 380 ASP A N 1
ATOM 2886 C CA . ASP A 1 380 ? -5.002 9.397 17.879 1.00 84.25 380 ASP A CA 1
ATOM 2887 C C . ASP A 1 380 ? -5.417 9.805 16.470 1.00 84.25 380 ASP A C 1
ATOM 2889 O O . ASP A 1 380 ? -5.422 8.984 15.552 1.00 84.25 380 ASP A O 1
ATOM 2893 N N . GLN A 1 381 ? -5.751 11.087 16.311 1.00 84.44 381 GLN A N 1
ATOM 2894 C CA . GLN A 1 381 ? -6.097 11.693 15.023 1.00 84.44 381 GLN A CA 1
ATOM 2895 C C . GLN A 1 381 ? -7.329 11.083 14.327 1.00 84.44 381 GLN A C 1
ATOM 2897 O O . GLN A 1 381 ? -7.583 11.373 13.159 1.00 84.44 381 GLN A O 1
ATOM 2902 N N . LEU A 1 382 ? -8.136 10.284 15.031 1.00 90.56 382 LEU A N 1
ATOM 2903 C CA . LEU A 1 382 ? -9.481 9.918 14.593 1.00 90.56 382 LEU A CA 1
ATOM 2904 C C . LEU A 1 382 ? -10.514 10.711 15.385 1.00 90.56 382 LEU A C 1
ATOM 2906 O O . LEU A 1 382 ? -10.401 10.880 16.603 1.00 90.56 382 LEU A O 1
ATOM 2910 N N . ARG A 1 383 ? -11.531 11.185 14.673 1.00 92.19 383 ARG A N 1
ATOM 2911 C CA . ARG A 1 383 ? -12.689 11.867 15.235 1.00 92.19 383 ARG A CA 1
ATOM 2912 C C . ARG A 1 383 ? -13.823 10.873 15.414 1.00 92.19 383 ARG A C 1
ATOM 2914 O O . ARG A 1 383 ? -14.088 10.082 14.517 1.00 92.19 383 ARG A O 1
ATOM 2921 N N . TYR A 1 384 ? -14.505 10.944 16.550 1.00 92.12 384 TYR A N 1
ATOM 2922 C CA . TYR A 1 384 ? -15.581 10.042 16.940 1.00 92.12 384 TYR A CA 1
ATOM 2923 C C . TYR A 1 384 ? -16.872 10.812 17.199 1.00 92.12 384 TYR A C 1
ATOM 2925 O O . TYR A 1 384 ? -16.878 11.829 17.894 1.00 92.12 384 TYR A O 1
ATOM 2933 N N . ARG A 1 385 ? -17.975 10.278 16.676 1.00 92.56 385 ARG A N 1
ATOM 2934 C CA . ARG A 1 385 ? -19.344 10.747 16.888 1.00 92.56 385 ARG A CA 1
ATOM 2935 C C . ARG A 1 385 ? -20.206 9.578 17.324 1.00 92.56 385 ARG A C 1
ATOM 2937 O O . ARG A 1 385 ? -20.499 8.675 16.540 1.00 92.56 385 ARG A O 1
ATOM 2944 N N . HIS A 1 386 ? -20.614 9.596 18.584 1.00 92.94 386 HIS A N 1
ATOM 2945 C CA . HIS A 1 386 ? -21.554 8.623 19.115 1.00 92.94 386 HIS A CA 1
ATOM 2946 C C . HIS A 1 386 ? -22.978 9.098 18.853 1.00 92.94 386 HIS A C 1
ATOM 2948 O O . HIS A 1 386 ? -23.330 10.240 19.144 1.00 92.94 386 HIS A O 1
ATOM 2954 N N . GLN A 1 387 ? -23.802 8.224 18.288 1.00 93.38 387 GLN A N 1
ATOM 2955 C CA . GLN A 1 387 ? -25.203 8.515 18.031 1.00 93.38 387 GLN A CA 1
ATOM 2956 C C . GLN A 1 387 ? -26.090 7.406 18.577 1.00 93.38 387 GLN A C 1
ATOM 2958 O O . GLN A 1 387 ? -25.721 6.228 18.550 1.00 93.38 387 GLN A O 1
ATOM 2963 N N . THR A 1 388 ? -27.279 7.790 19.028 1.00 92.81 388 THR A N 1
ATOM 2964 C CA . THR A 1 388 ? -28.308 6.865 19.500 1.00 92.81 388 THR A CA 1
ATOM 2965 C C . THR A 1 388 ? -29.565 6.963 18.656 1.00 92.81 388 THR A C 1
ATOM 2967 O O . THR A 1 388 ? -29.860 8.002 18.066 1.00 92.81 388 THR A O 1
ATOM 2970 N N . SER A 1 389 ? -30.307 5.865 18.587 1.00 91.19 389 SER A N 1
ATOM 2971 C CA . SER A 1 389 ? -31.602 5.791 17.917 1.00 91.19 389 SER A CA 1
ATOM 2972 C C . SER A 1 389 ? -32.541 4.877 18.696 1.00 91.19 389 SER A C 1
ATOM 2974 O O . SER A 1 389 ? -32.088 3.960 19.376 1.00 91.19 389 SER A O 1
ATOM 2976 N N . VAL A 1 390 ? -33.847 5.111 18.595 1.00 90.56 390 VAL A N 1
ATOM 2977 C CA . VAL A 1 390 ? -34.887 4.226 19.156 1.00 90.56 390 VAL A CA 1
ATOM 2978 C C . VAL A 1 390 ? -35.632 3.437 18.076 1.00 90.56 390 VAL A C 1
ATOM 2980 O O . VAL A 1 390 ? -36.398 2.535 18.398 1.00 90.56 390 VAL A O 1
ATOM 2983 N N . ASP A 1 391 ? -35.411 3.766 16.802 1.00 90.19 391 ASP A N 1
ATOM 2984 C CA . ASP A 1 391 ? -36.149 3.237 15.649 1.00 90.19 391 ASP A CA 1
ATOM 2985 C C . ASP A 1 391 ? -35.240 2.795 14.485 1.00 90.19 391 ASP A C 1
ATOM 2987 O O . ASP A 1 391 ? -35.747 2.342 13.465 1.00 90.19 391 ASP A O 1
ATOM 2991 N N . LEU A 1 392 ? -33.912 2.911 14.633 1.00 91.31 392 LEU A N 1
ATOM 2992 C CA . LEU A 1 392 ? -32.880 2.692 13.604 1.00 91.31 392 LEU A CA 1
ATOM 2993 C C . LEU A 1 392 ? -32.932 3.656 12.406 1.00 91.31 392 LEU A C 1
ATOM 2995 O O . LEU A 1 392 ? -32.078 3.572 11.521 1.00 91.31 392 LEU A O 1
ATOM 2999 N N . VAL A 1 393 ? -33.869 4.603 12.397 1.00 92.06 393 VAL A N 1
ATOM 3000 C CA . VAL A 1 393 ? -34.086 5.561 11.306 1.00 92.06 393 VAL A CA 1
ATOM 3001 C C . VAL A 1 393 ? -33.564 6.935 11.705 1.00 92.06 393 VAL A C 1
ATOM 3003 O O . VAL A 1 393 ? -32.744 7.523 11.002 1.00 92.06 393 VAL A O 1
ATOM 3006 N N . ASN A 1 394 ? -33.993 7.428 12.864 1.00 91.31 394 ASN A N 1
ATOM 3007 C CA . ASN A 1 394 ? -33.635 8.737 13.383 1.00 91.31 394 ASN A CA 1
ATOM 3008 C C . ASN A 1 394 ? -32.482 8.596 14.373 1.00 91.31 394 ASN A C 1
ATOM 3010 O O . ASN A 1 394 ? -32.605 7.915 15.394 1.00 91.31 394 ASN A O 1
ATOM 3014 N N . TRP A 1 395 ? -31.358 9.238 14.063 1.00 94.06 395 TRP A N 1
ATOM 3015 C CA . TRP A 1 395 ? -30.132 9.158 14.851 1.00 94.06 395 TRP A CA 1
ATOM 3016 C C . TRP A 1 395 ? -29.797 10.510 15.472 1.00 94.06 395 TRP A C 1
ATOM 3018 O O . TRP A 1 395 ? -29.672 11.508 14.765 1.00 94.06 395 TRP A O 1
ATOM 3028 N N . THR A 1 396 ? -29.593 10.522 16.787 1.00 93.00 396 THR A N 1
ATOM 3029 C CA . THR A 1 396 ? -29.267 11.722 17.565 1.00 93.00 396 THR A CA 1
ATOM 3030 C C . THR A 1 396 ? -27.844 11.629 18.091 1.00 93.00 396 THR A C 1
ATOM 3032 O O . THR A 1 396 ? -27.502 10.681 18.804 1.00 93.00 396 THR A O 1
ATOM 3035 N N . GLN A 1 397 ? -27.016 12.624 17.772 1.00 93.25 397 GLN A N 1
ATOM 3036 C CA . GLN A 1 397 ? -25.659 12.715 18.301 1.00 93.25 397 GLN A CA 1
ATOM 3037 C C . GLN A 1 397 ? -25.660 12.966 19.809 1.00 93.25 397 GLN A C 1
ATOM 3039 O O . GLN A 1 397 ? -26.389 13.814 20.318 1.00 93.25 397 GLN A O 1
ATOM 3044 N N . GLN A 1 398 ? -24.826 12.205 20.508 1.00 90.94 398 GLN A N 1
ATOM 3045 C CA . GLN A 1 398 ? -24.579 12.344 21.930 1.00 90.94 398 GLN A CA 1
ATOM 3046 C C . GLN A 1 398 ? -23.296 13.152 22.114 1.00 90.94 398 GLN A C 1
ATOM 3048 O O . GLN A 1 398 ? -22.227 12.730 21.674 1.00 90.94 398 GLN A O 1
ATOM 3053 N N . GLY A 1 399 ? -23.398 14.304 22.779 1.00 87.94 399 GLY A N 1
ATOM 3054 C CA . GLY A 1 399 ? -22.263 15.189 23.052 1.00 87.94 399 GLY A CA 1
ATOM 3055 C C . GLY A 1 399 ? -21.597 15.789 21.806 1.00 87.94 399 GLY A C 1
ATOM 3056 O O . GLY A 1 399 ? -22.128 15.754 20.695 1.00 87.94 399 GLY A O 1
ATOM 3057 N N . ALA A 1 400 ? -20.424 16.383 22.019 1.00 89.25 400 ALA A N 1
ATOM 3058 C CA . ALA A 1 400 ? -19.587 16.910 20.948 1.00 89.25 400 ALA A CA 1
ATOM 3059 C C . ALA A 1 400 ? -18.746 15.801 20.297 1.00 89.25 400 ALA A C 1
ATOM 3061 O O . ALA A 1 400 ? -18.602 14.708 20.846 1.00 89.25 400 ALA A O 1
ATOM 3062 N N . ASP A 1 401 ? -18.169 16.109 19.140 1.00 90.75 401 ASP A N 1
ATOM 3063 C CA . ASP A 1 401 ? -17.169 15.262 18.497 1.00 90.75 401 ASP A CA 1
ATOM 3064 C C . ASP A 1 401 ? -15.966 15.076 19.436 1.00 90.75 401 ASP A C 1
ATOM 3066 O O . ASP A 1 401 ? -15.488 16.031 20.053 1.00 90.75 401 ASP A O 1
ATOM 3070 N N . ILE A 1 402 ? -15.461 13.846 19.535 1.00 90.06 402 ILE A N 1
ATOM 3071 C CA . ILE A 1 402 ? -14.320 13.513 20.396 1.00 90.06 402 ILE A CA 1
ATOM 3072 C C . ILE A 1 402 ? -13.135 13.147 19.512 1.00 90.06 402 ILE A C 1
ATOM 3074 O O . ILE A 1 402 ? -13.256 12.281 18.648 1.00 90.06 402 ILE A O 1
ATOM 3078 N N . ILE A 1 403 ? -11.980 13.772 19.736 1.00 89.31 403 ILE A N 1
ATOM 3079 C CA . ILE A 1 403 ? -10.723 13.347 19.113 1.00 89.31 403 ILE A CA 1
ATOM 3080 C C . ILE A 1 403 ? -10.070 12.302 20.011 1.00 89.31 403 ILE A C 1
ATOM 3082 O O . ILE A 1 403 ? -9.921 12.516 21.214 1.00 89.31 403 ILE A O 1
ATOM 3086 N N . GLY A 1 404 ? -9.719 11.153 19.438 1.00 86.31 404 GLY A N 1
ATOM 3087 C CA . GLY A 1 404 ? -9.055 10.095 20.189 1.00 86.31 404 GLY A CA 1
ATOM 3088 C C . GLY A 1 404 ? -7.642 10.478 20.627 1.00 86.31 404 GLY A C 1
ATOM 3089 O O . GLY A 1 404 ? -6.976 11.291 19.990 1.00 86.31 404 GLY A O 1
ATOM 3090 N N . SER A 1 405 ? -7.211 9.859 21.725 1.00 81.19 405 SER A N 1
ATOM 3091 C CA . SER A 1 405 ? -5.916 10.085 22.386 1.00 81.19 405 SER A CA 1
ATOM 3092 C C . SER A 1 405 ? -5.131 8.785 22.626 1.00 81.19 405 SER A C 1
ATOM 3094 O O . SER A 1 405 ? -4.291 8.702 23.522 1.00 81.19 405 SER A O 1
ATOM 3096 N N . GLY A 1 406 ? -5.488 7.712 21.910 1.00 79.38 406 GLY A N 1
ATOM 3097 C CA . GLY A 1 406 ? -4.897 6.382 22.090 1.00 79.38 406 GLY A CA 1
ATOM 3098 C C . GLY A 1 406 ? -5.405 5.620 23.323 1.00 79.38 406 GLY A C 1
ATOM 3099 O O . GLY A 1 406 ? -4.973 4.491 23.555 1.00 79.38 406 GLY A O 1
ATOM 3100 N N . ALA A 1 407 ? -6.322 6.206 24.098 1.00 83.12 407 ALA A N 1
ATOM 3101 C CA . ALA A 1 407 ? -6.863 5.649 25.335 1.00 83.12 407 ALA A CA 1
ATOM 3102 C C . ALA A 1 407 ? -8.347 5.255 25.219 1.00 83.12 407 ALA A C 1
ATOM 3104 O O . ALA A 1 407 ? -9.031 5.555 24.237 1.00 83.12 407 ALA A O 1
ATOM 3105 N N . ALA A 1 408 ? -8.861 4.579 26.250 1.00 86.50 408 ALA A N 1
ATOM 3106 C CA . ALA A 1 408 ? -10.292 4.328 26.378 1.00 86.50 408 ALA A CA 1
ATOM 3107 C C . ALA A 1 408 ? -11.050 5.655 26.548 1.00 86.50 408 ALA A C 1
ATOM 3109 O O . ALA A 1 408 ? -10.754 6.443 27.445 1.00 86.50 408 ALA A O 1
ATOM 3110 N N . LEU A 1 409 ? -12.032 5.878 25.682 1.00 88.44 409 LEU A N 1
ATOM 3111 C CA . LEU A 1 409 ? -12.982 6.977 25.747 1.00 88.44 409 LEU A CA 1
ATOM 3112 C C . LEU A 1 409 ? -14.285 6.467 26.353 1.00 88.44 409 LEU A C 1
ATOM 3114 O O . LEU A 1 409 ? -14.677 5.318 26.136 1.00 88.44 409 LEU A O 1
ATOM 3118 N N . GLN A 1 410 ? -14.947 7.324 27.124 1.00 89.75 410 GLN A N 1
ATOM 3119 C CA . GLN A 1 410 ? -16.198 7.005 27.797 1.00 89.75 410 GLN A CA 1
ATOM 3120 C C . GLN A 1 410 ? -17.174 8.164 27.659 1.00 89.75 410 GLN A C 1
ATOM 3122 O O . GLN A 1 410 ? -16.788 9.330 27.738 1.00 89.75 410 GLN A O 1
ATOM 3127 N N . GLN A 1 411 ? -18.443 7.831 27.473 1.00 89.50 411 GLN A N 1
ATOM 3128 C CA . GLN A 1 411 ? -19.517 8.799 27.405 1.00 89.50 411 GLN A CA 1
ATOM 3129 C C . GLN A 1 411 ? -20.758 8.264 28.106 1.00 89.50 411 GLN A C 1
ATOM 3131 O O . GLN A 1 411 ? -21.262 7.188 27.779 1.00 89.50 411 GLN A O 1
ATOM 3136 N N . THR A 1 412 ? -21.270 9.052 29.042 1.00 88.81 412 THR A N 1
ATOM 3137 C CA . THR A 1 412 ? -22.547 8.778 29.689 1.00 88.81 412 THR A CA 1
ATOM 3138 C C . THR A 1 412 ? -23.702 9.150 28.767 1.00 88.81 412 THR A C 1
ATOM 3140 O O . THR A 1 412 ? -23.725 10.232 28.178 1.00 88.81 412 THR A O 1
ATOM 3143 N N . VAL A 1 413 ? -24.681 8.257 28.670 1.00 87.88 413 VAL A N 1
ATOM 3144 C CA . VAL A 1 413 ? -25.924 8.447 27.929 1.00 87.88 413 VAL A CA 1
ATOM 3145 C C . VAL A 1 413 ? -27.102 8.184 28.856 1.00 87.88 413 VAL A C 1
ATOM 3147 O O . VAL A 1 413 ? -27.173 7.142 29.504 1.00 87.88 413 VAL A O 1
ATOM 3150 N N . VAL A 1 414 ? -28.056 9.112 28.885 1.00 84.06 414 VAL A N 1
ATOM 3151 C CA . VAL A 1 414 ? -29.320 8.956 29.613 1.00 84.06 414 VAL A CA 1
ATOM 3152 C C . VAL A 1 414 ? -30.447 8.878 28.594 1.00 84.06 414 VAL A C 1
ATOM 3154 O O . VAL A 1 414 ? -30.661 9.812 27.822 1.00 84.06 414 VAL A O 1
ATOM 3157 N N . LEU A 1 415 ? -31.151 7.749 28.571 1.00 75.31 415 LEU A N 1
ATOM 3158 C CA . LEU A 1 415 ? -32.270 7.498 27.664 1.00 75.31 415 LEU A CA 1
ATOM 3159 C C . LEU A 1 415 ? -33.549 7.250 28.469 1.00 75.31 415 LEU A C 1
ATOM 3161 O O . LEU A 1 415 ? -33.468 6.816 29.619 1.00 75.31 415 LEU A O 1
ATOM 3165 N N . PRO A 1 416 ? -34.738 7.512 27.896 1.00 74.38 416 PRO A N 1
ATOM 3166 C CA . PRO A 1 416 ? -35.997 7.224 28.570 1.00 74.38 416 PRO A CA 1
ATOM 3167 C C . PRO A 1 416 ? -36.076 5.741 28.988 1.00 74.38 416 PRO A C 1
ATOM 3169 O O . PRO A 1 416 ? -35.812 4.886 28.139 1.00 74.38 416 PRO A O 1
ATOM 3172 N N . PRO A 1 417 ? -36.491 5.420 30.232 1.00 65.50 417 PRO A N 1
ATOM 3173 C CA . PRO A 1 417 ? -36.412 4.069 30.811 1.00 65.50 417 PRO A CA 1
ATOM 3174 C C . PRO A 1 417 ? -37.101 2.958 30.007 1.00 65.50 417 PRO A C 1
ATOM 3176 O O . PRO A 1 417 ? -36.773 1.785 30.151 1.00 65.50 417 PRO A O 1
ATOM 3179 N N . GLU A 1 418 ? -38.068 3.319 29.166 1.00 67.19 418 GLU A N 1
ATOM 3180 C CA . GLU A 1 418 ? -38.962 2.373 28.493 1.00 67.19 418 GLU A CA 1
ATOM 3181 C C . GLU A 1 418 ? -38.600 2.129 27.024 1.00 67.19 418 GLU A C 1
ATOM 3183 O O . GLU A 1 418 ? -39.284 1.384 26.321 1.00 67.19 418 GLU A O 1
ATOM 3188 N N . LYS A 1 419 ? -37.528 2.756 26.523 1.00 67.06 419 LYS A N 1
ATOM 3189 C CA . LYS A 1 419 ? -37.149 2.652 25.113 1.00 67.06 419 LYS A CA 1
ATOM 3190 C C . LYS A 1 419 ? -35.894 1.812 24.950 1.00 67.06 419 LYS A C 1
ATOM 3192 O O . LYS A 1 419 ? -34.831 2.158 25.455 1.00 67.06 419 LYS A O 1
ATOM 3197 N N . ARG A 1 420 ? -36.007 0.736 24.162 1.00 79.38 420 ARG A N 1
ATOM 3198 C CA . ARG A 1 420 ? -34.828 0.109 23.554 1.00 79.38 420 ARG A CA 1
ATOM 3199 C C . ARG A 1 420 ? -34.062 1.176 22.776 1.00 79.38 420 ARG A C 1
ATOM 3201 O O . ARG A 1 420 ? -34.672 1.978 22.068 1.00 79.38 420 ARG A O 1
ATOM 3208 N N . SER A 1 421 ? -32.743 1.150 22.893 1.00 84.00 421 SER A N 1
ATOM 3209 C CA . SER A 1 421 ? -31.862 2.042 22.158 1.00 84.00 421 SER A CA 1
ATOM 3210 C C . SER A 1 421 ? -30.824 1.274 21.367 1.00 84.00 421 SER A C 1
ATOM 3212 O O . SER A 1 421 ? -30.315 0.232 21.775 1.00 84.00 421 SER A O 1
ATOM 3214 N N . PHE A 1 422 ? -30.501 1.840 20.219 1.00 89.44 422 PHE A N 1
ATOM 3215 C CA . PHE A 1 422 ? -29.426 1.423 19.348 1.00 89.44 422 PHE A CA 1
ATOM 3216 C C . PHE A 1 422 ? -28.324 2.466 19.435 1.00 89.44 422 PHE A C 1
ATOM 3218 O O . PHE A 1 422 ? -28.600 3.664 19.493 1.00 89.44 422 PHE A O 1
ATOM 3225 N N . HIS A 1 423 ? -27.080 2.005 19.439 1.00 90.50 423 HIS A N 1
ATOM 3226 C CA . HIS A 1 423 ? -25.894 2.842 19.544 1.00 90.50 423 HIS A CA 1
ATOM 3227 C C . HIS A 1 423 ? -25.037 2.620 18.306 1.00 90.50 423 HIS A C 1
ATOM 3229 O O . HIS A 1 423 ? -24.820 1.477 17.900 1.00 90.50 423 HIS A O 1
ATOM 3235 N N . ARG A 1 424 ? -24.537 3.701 17.710 1.00 91.94 424 ARG A N 1
ATOM 3236 C CA . ARG A 1 424 ? -23.523 3.623 16.659 1.00 91.94 424 ARG A CA 1
ATOM 3237 C C . ARG A 1 424 ? -22.403 4.606 16.928 1.00 91.94 424 ARG A C 1
ATOM 3239 O O . ARG A 1 424 ? -22.642 5.727 17.377 1.00 91.94 424 ARG A O 1
ATOM 3246 N N . LEU A 1 425 ? -21.192 4.178 16.607 1.00 91.25 425 LEU A N 1
ATOM 3247 C CA . LEU A 1 425 ? -20.013 5.023 16.591 1.00 91.25 425 LEU A CA 1
ATOM 3248 C C . LEU A 1 425 ? -19.677 5.297 15.134 1.00 91.25 425 LEU A C 1
ATOM 3250 O O . LEU A 1 425 ? -19.379 4.374 14.379 1.00 91.25 425 LEU A O 1
ATOM 3254 N N . ILE A 1 426 ? -19.750 6.560 14.745 1.00 91.25 426 ILE A N 1
ATOM 3255 C CA . ILE A 1 426 ? -19.211 7.026 13.474 1.00 91.25 426 ILE A CA 1
ATOM 3256 C C . ILE A 1 426 ? -17.820 7.556 13.773 1.00 91.25 426 ILE A C 1
ATOM 3258 O O . ILE A 1 426 ? -17.637 8.296 14.740 1.00 91.25 426 ILE A O 1
ATOM 3262 N N . PHE A 1 427 ? -16.848 7.182 12.956 1.00 91.19 427 PHE A N 1
ATOM 3263 C CA . PHE A 1 427 ? -15.506 7.716 13.065 1.00 91.19 427 PHE A CA 1
ATOM 3264 C C . PHE A 1 427 ? -14.930 8.000 11.687 1.00 91.19 427 PHE A C 1
ATOM 3266 O O . PHE A 1 427 ? -15.278 7.343 10.706 1.00 91.19 427 PHE A O 1
ATOM 3273 N N . ASP A 1 428 ? -14.074 9.008 11.634 1.00 89.88 428 ASP A N 1
ATOM 3274 C CA . ASP A 1 428 ? -13.422 9.484 10.424 1.00 89.88 428 ASP A CA 1
ATOM 3275 C C . ASP A 1 428 ? -12.036 10.053 10.763 1.00 89.88 428 ASP A C 1
ATOM 3277 O O . ASP A 1 428 ? -11.796 10.444 11.914 1.00 89.88 428 ASP A O 1
ATOM 3281 N N . PRO A 1 429 ? -11.098 10.078 9.801 1.00 87.62 429 PRO A N 1
ATOM 3282 C CA . PRO A 1 429 ? -9.821 10.745 9.993 1.00 87.62 429 PRO A CA 1
ATOM 3283 C C . PRO A 1 429 ? -10.046 12.220 10.320 1.00 87.62 429 PRO A C 1
ATOM 3285 O O . PRO A 1 429 ? -10.807 12.901 9.631 1.00 87.62 429 PRO A O 1
ATOM 3288 N N . VAL A 1 430 ? -9.348 12.737 11.333 1.00 84.00 430 VAL A N 1
ATOM 3289 C CA . VAL A 1 430 ? -9.228 14.189 11.495 1.00 84.00 430 VAL A CA 1
ATOM 3290 C C . VAL A 1 430 ? -8.593 14.725 10.211 1.00 84.00 430 VAL A C 1
ATOM 3292 O O . VAL A 1 430 ? -7.569 14.172 9.792 1.00 84.00 430 VAL A O 1
ATOM 3295 N N . PRO A 1 431 ? -9.185 15.741 9.555 1.00 73.00 431 PRO A N 1
ATOM 3296 C CA . PRO A 1 431 ? -8.603 16.318 8.352 1.00 73.00 431 PRO A CA 1
ATOM 3297 C C . PRO A 1 431 ? -7.142 16.685 8.587 1.00 73.00 431 PRO A C 1
ATOM 3299 O O . PRO A 1 431 ? -6.780 17.100 9.692 1.00 73.00 431 PRO A O 1
ATOM 3302 N N . ALA A 1 432 ? -6.304 16.529 7.562 1.00 63.94 432 ALA A N 1
ATOM 3303 C CA . ALA A 1 432 ? -4.966 17.093 7.630 1.00 63.94 432 ALA A CA 1
ATOM 3304 C C . ALA A 1 432 ? -5.108 18.586 7.987 1.00 63.94 432 ALA A C 1
ATOM 3306 O O . ALA A 1 432 ? -6.006 19.256 7.466 1.00 63.94 432 ALA A O 1
ATOM 3307 N N . PRO A 1 433 ? -4.306 19.119 8.917 1.00 61.88 433 PRO A N 1
ATOM 3308 C CA . PRO A 1 433 ? -4.483 20.480 9.402 1.00 61.88 433 PRO A CA 1
ATOM 3309 C C . PRO A 1 433 ? -3.906 21.481 8.386 1.00 61.88 433 PRO A C 1
ATOM 3311 O O . PRO A 1 433 ? -3.019 22.259 8.696 1.00 61.88 433 PRO A O 1
ATOM 3314 N N . VAL A 1 434 ? -4.400 21.473 7.146 1.00 54.41 434 VAL A N 1
ATOM 3315 C CA . VAL A 1 434 ? -3.848 22.244 6.014 1.00 54.41 434 VAL A CA 1
ATOM 3316 C C . VAL A 1 434 ? -3.920 23.758 6.249 1.00 54.41 434 VAL A C 1
ATOM 3318 O O . VAL A 1 434 ? -3.086 24.508 5.752 1.00 54.41 434 VAL A O 1
ATOM 3321 N N . ASN A 1 435 ? -4.859 24.206 7.088 1.00 55.44 435 ASN A N 1
ATOM 3322 C CA . ASN A 1 435 ? -4.993 25.608 7.495 1.00 55.44 435 ASN A CA 1
ATOM 3323 C C . ASN A 1 435 ? -4.209 25.968 8.772 1.00 55.44 435 ASN A C 1
ATOM 3325 O O . ASN A 1 435 ? -4.198 27.134 9.171 1.00 55.44 435 ASN A O 1
ATOM 3329 N N . ASP A 1 436 ? -3.569 25.001 9.430 1.00 65.00 436 ASP A N 1
ATOM 3330 C CA . ASP A 1 436 ? -2.755 25.235 10.623 1.00 65.00 436 ASP A CA 1
ATOM 3331 C C . ASP A 1 436 ? -1.431 25.896 10.224 1.00 65.00 436 ASP A C 1
ATOM 3333 O O . ASP A 1 436 ? -0.787 25.511 9.248 1.00 65.00 436 ASP A O 1
ATOM 3337 N N . VAL A 1 437 ? -1.017 26.913 10.983 1.00 60.69 437 VAL A N 1
ATOM 3338 C CA . VAL A 1 437 ? 0.218 27.676 10.749 1.00 60.69 437 VAL A CA 1
ATOM 3339 C C . VAL A 1 437 ? 1.458 26.780 10.661 1.00 60.69 437 VAL A C 1
ATOM 3341 O O . VAL A 1 437 ? 2.402 27.101 9.943 1.00 60.69 437 VAL A O 1
ATOM 3344 N N . LEU A 1 438 ? 1.443 25.619 11.321 1.00 58.91 438 LEU A N 1
ATOM 3345 C CA . LEU A 1 438 ? 2.522 24.633 11.256 1.00 58.91 438 LEU A CA 1
ATOM 3346 C C . LEU A 1 438 ? 2.611 23.930 9.880 1.00 58.91 438 LEU A C 1
ATOM 3348 O O . LEU A 1 438 ? 3.617 23.283 9.585 1.00 58.91 438 LEU A O 1
ATOM 3352 N N . TYR A 1 439 ? 1.595 24.066 9.025 1.00 61.06 439 TYR A N 1
ATOM 3353 C CA . TYR A 1 439 ? 1.395 23.321 7.774 1.00 61.06 439 TYR A CA 1
ATOM 3354 C C . TYR A 1 439 ? 1.269 24.227 6.532 1.00 61.06 439 TYR A C 1
ATOM 3356 O O . TYR A 1 439 ? 1.482 23.748 5.417 1.00 61.06 439 TYR A O 1
ATOM 3364 N N . GLN A 1 440 ? 1.000 25.528 6.719 1.00 54.94 440 GLN A N 1
ATOM 3365 C CA . GLN A 1 440 ? 0.668 26.515 5.671 1.00 54.94 440 GLN A CA 1
ATOM 3366 C C . GLN A 1 440 ? 1.704 26.686 4.543 1.00 54.94 440 GLN A C 1
ATOM 3368 O O . GLN A 1 440 ? 1.347 27.159 3.468 1.00 54.94 440 GLN A O 1
ATOM 3373 N N . SER A 1 441 ? 2.970 26.312 4.751 1.00 51.38 441 SER A N 1
ATOM 3374 C CA . SER A 1 441 ? 4.035 26.412 3.738 1.00 51.38 441 SER A CA 1
ATOM 3375 C C . SER A 1 441 ? 4.451 25.073 3.126 1.00 51.38 441 SER A C 1
ATOM 3377 O O . SER A 1 441 ? 5.387 25.042 2.334 1.00 51.38 441 SER A O 1
ATOM 3379 N N . PHE A 1 442 ? 3.811 23.966 3.519 1.00 57.47 442 PHE A N 1
ATOM 3380 C CA . PHE A 1 442 ? 4.347 22.626 3.268 1.00 57.47 442 PHE A CA 1
ATOM 3381 C C . PHE A 1 442 ? 3.429 21.715 2.448 1.00 57.47 442 PHE A C 1
ATOM 3383 O O . PHE A 1 442 ? 3.923 20.819 1.768 1.00 57.47 442 PHE A O 1
ATOM 3390 N N . PHE A 1 443 ? 2.113 21.935 2.490 1.00 58.22 443 PHE A N 1
ATOM 3391 C CA . PHE A 1 443 ? 1.140 21.102 1.783 1.00 58.22 443 PHE A CA 1
ATOM 3392 C C . PHE A 1 443 ? 0.533 21.826 0.590 1.00 58.22 443 PHE A C 1
ATOM 3394 O O . PHE A 1 443 ? -0.112 22.862 0.736 1.00 58.22 443 PHE A O 1
ATOM 3401 N N . LEU A 1 444 ? 0.628 21.198 -0.577 1.00 56.38 444 LEU A N 1
ATOM 3402 C CA . LEU A 1 444 ? -0.352 21.380 -1.638 1.00 56.38 444 LEU A CA 1
ATOM 3403 C C . LEU A 1 444 ? -1.307 20.186 -1.547 1.00 56.38 444 LEU A C 1
ATOM 3405 O O . LEU A 1 444 ? -1.073 19.145 -2.163 1.00 56.38 444 LEU A O 1
ATOM 3409 N N . GLU A 1 445 ? -2.342 20.295 -0.712 1.00 53.62 445 GLU A N 1
ATOM 3410 C CA . GLU A 1 445 ? -3.381 19.267 -0.670 1.00 53.62 445 GLU A CA 1
ATOM 3411 C C . GLU A 1 445 ? -4.243 19.391 -1.930 1.00 53.62 445 GLU A C 1
ATOM 3413 O O . GLU A 1 445 ? -4.886 20.413 -2.176 1.00 53.62 445 GLU A O 1
ATOM 3418 N N . TYR A 1 446 ? -4.270 18.332 -2.733 1.00 53.38 446 TYR A N 1
ATOM 3419 C CA . TYR A 1 446 ? -5.246 18.182 -3.807 1.00 53.38 446 TYR A CA 1
ATOM 3420 C C . TYR A 1 446 ? -6.412 17.348 -3.284 1.00 53.38 446 TYR A C 1
ATOM 3422 O O . TYR A 1 446 ? -6.624 16.220 -3.718 1.00 53.38 446 TYR A O 1
ATOM 3430 N N . ALA A 1 447 ? -7.127 17.882 -2.292 1.00 41.47 447 ALA A N 1
ATOM 3431 C CA . ALA A 1 447 ? -8.356 17.276 -1.776 1.00 41.47 447 ALA A CA 1
ATOM 3432 C C . ALA A 1 447 ? -9.620 17.812 -2.462 1.00 41.47 447 ALA A C 1
ATOM 3434 O O . ALA A 1 447 ? -10.710 17.301 -2.217 1.00 41.47 447 ALA A O 1
ATOM 3435 N N . ASP A 1 448 ? -9.497 18.792 -3.358 1.00 38.66 448 ASP A N 1
ATOM 3436 C CA . ASP A 1 448 ? -10.641 19.323 -4.094 1.00 38.66 448 ASP A CA 1
ATOM 3437 C C . ASP A 1 448 ? -10.841 18.567 -5.420 1.00 38.66 448 ASP A C 1
ATOM 3439 O O . ASP A 1 448 ? -10.575 19.072 -6.511 1.00 38.66 448 ASP A O 1
ATOM 3443 N N . PHE A 1 449 ? -11.281 17.308 -5.318 1.00 41.44 449 PHE A N 1
ATOM 3444 C CA . PHE A 1 449 ? -11.972 16.621 -6.417 1.00 41.44 449 PHE A CA 1
ATOM 3445 C C . PHE A 1 449 ? -13.467 16.937 -6.321 1.00 41.44 449 PHE A C 1
ATOM 3447 O O . PHE A 1 449 ? -14.292 16.042 -6.138 1.00 41.44 449 PHE A O 1
ATOM 3454 N N . SER A 1 450 ? -13.817 18.222 -6.382 1.00 27.97 450 SER A N 1
ATOM 3455 C CA . SER A 1 450 ? -15.188 18.627 -6.667 1.00 27.97 450 SER A CA 1
ATOM 3456 C C . SER A 1 450 ? -15.544 18.139 -8.075 1.00 27.97 450 SER A C 1
ATOM 3458 O O . SER A 1 450 ? -14.996 18.611 -9.072 1.00 27.97 450 SER A O 1
ATOM 3460 N N . TYR A 1 451 ? -16.435 17.150 -8.138 1.00 33.47 451 TYR A N 1
ATOM 3461 C CA . TYR A 1 451 ? -17.222 16.835 -9.328 1.00 33.47 451 TYR A CA 1
ATOM 3462 C C . TYR A 1 451 ? -18.669 17.227 -9.068 1.00 33.47 451 TYR A C 1
ATOM 3464 O O . TYR A 1 451 ? -19.199 16.815 -8.008 1.00 33.47 451 TYR A O 1
#

Foldseek 3Di:
DDDDDDPDDFFDWDKDKFFLPLVQADVQHAAFAPQQVPDPPRDPDRRTLMWIKTKTAADCVVQNQALFQEEEEFEAQFWQADVLHVVRGGDPLVSVVSRVCSPVGYIYIYITLARSNRHSGDRNQADAEPDPSRHCQSRQLQARLLSVVLRVLVVLVVDPSHDLQRYEYEYAASRLSNVQLNQWAPLQDPPWFWAQHQYPVRDTDTDTDDHGDYNDPPTRDHAEYEHEAHFQLSRCRLHQLQALAESRTAGHLSYAYAYEYEQAAPRQQCPDPPDGLVRGRRRPCSNQSRQLNNCVVVVHPGSYQWYKYWYPEYGPLLSDDQDDPVCQLHPVQDSSNNSNVLSVVVVVLVSCVRRPDKDWDWDDDPVDVQKIKIKIFADAQKKKWKWKDQPVPDIDTDDDIDGGDRGMDIDIDHDDNPTDMDMDIDMDGNPDPCVDPSNVNTTPIPNPPPD

Secondary structure (DSSP, 8-state):
-------PPP-PPEEEEEEPPTTTS-SSPPPPPHHHHTSTT----TT--EEEEEEEPP-HHHH-S-PEEEEEEE--TT-SBGGG-GGG-B-HHHHHHHHHHHHTT-EEEEEESSGGGT--S--TT--SBSSTTT--GGG-TTTTTHHHHHHHHHHHHT-TTEEEEEEEEEEETHHHHHHHHHTB-TT---SS-EEEEE-TTS-EEEEE-PPPP---TTS---SEEEEE---GGGGGTTS-TT---TTS--B-TT-EEEEEEETT-GGG---STT--TTTSTT-THHHHHHHHHHHHHTT---SEEEEEEETTPPTTGGGSPPPPGGGTTSTTS-HHHHHHHHHHHHHHHHHHHHHPPPPPEEEE-TTSTTEEEEEEE--BTEEEEEEEESSSSS-EEEEEEEEB-SSEEEEEEE--TT---EEEEEEEEPPP-TTSTTTTTTEEE------

Radius of gyration: 23.39 Å; chains: 1; bounding box: 62×54×71 Å